Protein AF-A0A3A0ALX7-F1 (afdb_monomer)

Solvent-accessible surface area (backbone atoms only — not comparable to full-atom values): 31008 Å² total; per-residue (Å²): 131,71,76,43,32,61,35,36,50,34,44,26,74,51,35,38,21,67,47,97,82,42,59,40,68,32,38,30,30,41,45,80,59,34,51,38,38,31,30,44,30,72,72,72,77,44,59,34,35,47,31,54,30,40,37,41,85,87,71,51,71,29,68,31,41,68,47,42,54,74,55,29,52,71,30,9,72,41,81,43,26,46,36,38,31,34,36,35,45,36,89,81,23,39,41,38,38,37,39,29,37,6,36,43,52,16,37,32,36,43,38,39,33,40,64,34,38,33,32,43,37,33,47,53,86,74,55,93,54,40,42,37,35,47,77,87,41,79,57,54,80,77,36,67,56,72,80,30,61,47,62,49,46,34,38,42,13,58,72,47,54,72,71,78,43,48,70,65,56,42,48,53,52,49,49,60,46,57,77,39,25,53,42,65,39,75,68,58,58,66,50,51,43,49,28,44,50,24,20,53,28,28,36,55,47,18,54,35,68,56,45,74,58,37,86,39,38,31,36,20,36,23,57,79,61,29,23,38,25,55,68,49,25,49,52,31,29,62,55,37,27,34,34,40,45,68,62,23,48,46,14,52,48,32,53,59,74,46,41,89,47,48,30,49,56,21,31,22,45,75,53,45,67,77,42,89,51,95,62,37,67,49,78,67,30,38,54,50,28,46,67,67,77,28,47,48,99,89,37,51,30,50,54,21,28,63,78,71,73,47,69,71,31,51,62,54,36,77,80,69,80,55,48,76,70,30,59,62,59,30,35,52,46,34,54,44,21,51,52,18,42,49,25,43,50,51,17,51,49,33,62,70,73,48,98,41,71,68,58,20,48,53,22,45,52,47,18,50,52,33,47,52,46,44,64,70,74,25,48,38,81,91,64,37,38,55,43,37,34,24,68,91,77,75,43,68,56,70,79,84,83,62,62,46,85,86,35,53,44,60,80,56,48,48,55,44,38,41,41,41,67,58,48,75,82,77,72,88,49,71,33,47,57,50,50,52,58,65,40,71,32,86,60,43,60,23,32,42,70,41,39,48,41,44,39,49,23,25,49,47,63,68,36,48,70,57,26,13,52,53,35,48,55,49,37,57,52,51,20,49,56,28,46,30,77,66,45,75,42,93,84,74,73,42,67,60,17,40,32,22,26,53,53,54,74,62,89,95,56,87,68,86,66,51,61,35,18,24,54,31,23,42,47,49,55,37,40,39,40,30,29,65,4,53,36,82,49,95,66,28,35,38,43,34,53,35,58,49,80,94,64,50,41,71,85,44,43,38,33,40,31,42,36,40,56,74,86,43,48,23,34,40,35,41,32,28,46,98,65,26,34,37,37,38,40,37,33,78,87,71,54,73,48,76,45,82,33,44,75,81,40,71,48,78,43,75,43,64,85,125

Secondary structure (DSSP, 8-state):
---B-S--EE--TT-EEEETTEEES-EEEE-SSSSEEEEEEETTEEEEEEEEEEE-TTS-EE-SHHHHHHHSEEEEEEESSSEEEEEEEETTEEEEEEEEEEETTEEEEEEEEESSEEEEEEES---TT-EEEETTEE--TT-B---BSSEEEEEEESS-PPP-S-HHHHHHHHHHHHTTS-EEEESS-HHHHHHHHHHHHHHHHTEEPSBTTBSS-EE-SBSSS-EEEHHHHHHHHHHHTTT-HHHHHHHHHHHHHS-SSTT-SEEETTS-EEE-----SHHHHHHHHHHHHSEETTEE--SSHHHHT-TT-TTT-TT---TT--TTT-B-THHHHHHHHHHHHHHHHHHHH-S-HHHHHHHHHHHHHHHHHIIIIIEETTTTEE--B-TTTSSBPPP-S--BTTB-TTT--GGGGGGGGT-TTS---HHHHHHHHHTSSTTTTT-HHHHHHHHHHHHHTT-HHHHHHHHHHHHHHHHHHHT-SS---TTT--PPTTS-BS--PPTTS-----BSBGGGGHHHHHHHHHTS-EEEETTEEEE-----TTT--TT--EEEEEEEETTEEEEEEEEE-SSEEEEEEEETTS-EEEEEEETT--EEEEPPP-

pLDDT: mean 89.29, std 10.99, range [32.19, 98.5]

Structure (mmCIF, N/CA/C/O backbone):
data_AF-A0A3A0ALX7-F1
#
_entry.id   AF-A0A3A0ALX7-F1
#
loop_
_atom_site.group_PDB
_atom_site.id
_atom_site.type_symbol
_atom_site.label_atom_id
_atom_site.label_alt_id
_atom_site.label_comp_id
_atom_site.label_asym_id
_atom_site.label_entity_id
_atom_site.label_seq_id
_atom_site.pdbx_PDB_ins_code
_atom_site.Cartn_x
_atom_site.Cartn_y
_atom_site.Cartn_z
_atom_site.occupancy
_atom_site.B_iso_or_equiv
_atom_site.auth_seq_id
_atom_site.auth_comp_id
_atom_site.auth_asym_id
_atom_site.auth_atom_id
_atom_site.pdbx_PDB_model_num
ATOM 1 N N . MET A 1 1 ? -24.462 -3.610 6.898 1.00 62.00 1 MET A N 1
ATOM 2 C CA . MET A 1 1 ? -23.415 -2.819 7.576 1.00 62.00 1 MET A CA 1
ATOM 3 C C . MET A 1 1 ? -22.129 -3.595 7.408 1.00 62.00 1 MET A C 1
ATOM 5 O O . MET A 1 1 ? -22.128 -4.772 7.745 1.00 62.00 1 MET A O 1
ATOM 9 N N . THR A 1 2 ? -21.114 -3.001 6.785 1.00 85.69 2 THR A N 1
ATOM 10 C CA . THR A 1 2 ? -19.836 -3.680 6.534 1.00 85.69 2 THR A CA 1
ATOM 11 C C . THR A 1 2 ? -19.142 -3.958 7.865 1.00 85.69 2 THR A C 1
ATOM 13 O O . THR A 1 2 ? -19.098 -3.079 8.724 1.00 85.69 2 THR A O 1
ATOM 16 N N . THR A 1 3 ? -18.646 -5.180 8.058 1.00 93.12 3 THR A N 1
ATOM 17 C CA . THR A 1 3 ? -17.918 -5.579 9.270 1.00 93.12 3 THR A CA 1
ATOM 18 C C . THR A 1 3 ? -16.461 -5.840 8.937 1.00 93.12 3 THR A C 1
ATOM 20 O O . THR A 1 3 ? -16.176 -6.738 8.154 1.00 93.12 3 THR A O 1
ATOM 23 N N . TYR A 1 4 ? -15.568 -5.085 9.557 1.00 94.81 4 TYR A N 1
ATOM 24 C CA . TYR A 1 4 ? -14.120 -5.158 9.410 1.00 94.81 4 TYR A CA 1
ATOM 25 C C . TYR A 1 4 ? -13.488 -5.925 10.569 1.00 94.81 4 TYR A C 1
ATOM 27 O O . TYR A 1 4 ? -14.081 -6.075 11.646 1.00 94.81 4 TYR A O 1
ATOM 35 N N . THR A 1 5 ? -12.244 -6.351 10.372 1.00 92.25 5 THR A N 1
ATOM 36 C CA . THR A 1 5 ? -11.388 -6.798 11.469 1.00 92.25 5 THR A CA 1
ATOM 37 C C . THR A 1 5 ? -11.151 -5.662 12.484 1.00 92.25 5 THR A C 1
ATOM 39 O O . THR A 1 5 ? -10.976 -4.511 12.085 1.00 92.25 5 THR A O 1
ATOM 42 N N . PRO A 1 6 ? -11.150 -5.917 13.806 1.00 92.69 6 PRO A N 1
ATOM 43 C CA . PRO A 1 6 ? -10.988 -4.885 14.839 1.00 92.69 6 PRO A CA 1
ATOM 44 C C . PRO A 1 6 ? -9.515 -4.527 15.113 1.00 92.69 6 PRO A C 1
ATOM 46 O O . PRO A 1 6 ? -9.172 -4.121 16.231 1.00 92.69 6 PRO A O 1
ATOM 49 N N . HIS A 1 7 ? -8.641 -4.753 14.131 1.00 92.94 7 HIS A N 1
ATOM 50 C CA . HIS A 1 7 ? -7.198 -4.550 14.214 1.00 92.94 7 HIS A CA 1
ATOM 51 C C . HIS A 1 7 ? -6.751 -3.556 13.151 1.00 92.94 7 HIS A C 1
ATOM 53 O O . HIS A 1 7 ? -7.293 -3.583 12.058 1.00 92.94 7 HIS A O 1
ATOM 59 N N . GLY A 1 8 ? -5.770 -2.705 13.430 1.00 94.25 8 GLY A N 1
ATOM 60 C CA . GLY A 1 8 ? -5.211 -1.795 12.434 1.00 94.25 8 GLY A CA 1
ATOM 61 C C . GLY A 1 8 ? -4.183 -0.821 13.004 1.00 94.25 8 GLY A C 1
ATOM 62 O O . GLY A 1 8 ? -3.938 -0.770 14.216 1.00 94.25 8 GLY A O 1
ATOM 63 N N . LEU A 1 9 ? -3.573 -0.048 12.107 1.00 96.00 9 LEU A N 1
ATOM 64 C CA . LEU A 1 9 ? -2.676 1.054 12.450 1.00 96.00 9 LEU A CA 1
ATOM 65 C C . LEU A 1 9 ? -3.405 2.393 12.343 1.00 96.00 9 LEU A C 1
ATOM 67 O O . LEU A 1 9 ? -4.298 2.568 11.518 1.00 96.00 9 LEU A O 1
ATOM 71 N N . LEU A 1 10 ? -2.980 3.339 13.170 1.00 97.38 10 LEU A N 1
ATOM 72 C CA . LEU A 1 10 ? -3.471 4.709 13.199 1.00 97.38 10 LEU A CA 1
ATOM 73 C C . LEU A 1 10 ? -2.346 5.656 12.795 1.00 97.38 10 LEU A C 1
ATOM 75 O O . LEU A 1 10 ? -1.175 5.451 13.120 1.00 97.38 10 LEU A O 1
ATOM 79 N N . TRP A 1 11 ? -2.714 6.715 12.091 1.00 96.69 11 TRP A N 1
ATOM 80 C CA . TRP A 1 11 ? -1.802 7.758 11.665 1.00 96.69 11 TRP A CA 1
ATOM 81 C C . TRP A 1 11 ? -1.299 8.559 12.856 1.00 96.69 11 TRP A C 1
ATOM 83 O O . TRP A 1 11 ? -2.073 9.154 13.595 1.00 96.69 11 TRP A O 1
ATOM 93 N N . THR A 1 12 ? 0.018 8.581 13.025 1.00 95.75 12 THR A N 1
ATOM 94 C CA . THR A 1 12 ? 0.693 9.264 14.131 1.00 95.75 12 THR A CA 1
ATOM 95 C C . THR A 1 12 ? 1.833 10.109 13.568 1.00 95.75 12 THR A C 1
ATOM 97 O O . THR A 1 12 ? 2.975 9.654 13.543 1.00 95.75 12 THR A O 1
ATOM 100 N N . PRO A 1 13 ? 1.561 11.327 13.071 1.00 94.06 13 PRO A N 1
ATOM 101 C CA . PRO A 1 13 ? 2.528 12.091 12.272 1.00 94.06 13 PRO A CA 1
ATOM 102 C C . PRO A 1 13 ? 3.728 12.652 13.055 1.00 94.06 13 PRO A C 1
ATOM 104 O O . PRO A 1 13 ? 4.684 13.186 12.482 1.00 94.06 13 PRO A O 1
ATOM 107 N N . GLY A 1 14 ? 3.691 12.565 14.384 1.00 93.75 14 GLY A N 1
ATOM 108 C CA . GLY A 1 14 ? 4.851 12.824 15.234 1.00 93.75 14 GLY A CA 1
ATOM 109 C C . GLY A 1 14 ? 5.850 11.664 15.251 1.00 93.75 14 GLY A C 1
ATOM 110 O O . GLY A 1 14 ? 6.999 11.874 15.636 1.00 93.75 14 GLY A O 1
ATOM 111 N N . HIS A 1 15 ? 5.453 10.476 14.782 1.00 94.88 15 HIS A N 1
ATOM 112 C CA . HIS A 1 15 ? 6.334 9.321 14.671 1.00 94.88 15 HIS A CA 1
ATOM 113 C C . HIS A 1 15 ? 7.280 9.524 13.495 1.00 94.88 15 HIS A C 1
ATOM 115 O O . HIS A 1 15 ? 6.850 9.786 12.373 1.00 94.88 15 HIS A O 1
ATOM 121 N N . HIS A 1 16 ? 8.578 9.438 13.744 1.00 92.62 16 HIS A N 1
ATOM 122 C CA . HIS A 1 16 ? 9.592 9.556 12.702 1.00 92.62 16 HIS A CA 1
ATOM 123 C C . HIS A 1 16 ? 10.848 8.786 13.095 1.00 92.62 16 HIS A C 1
ATOM 125 O O . HIS A 1 16 ? 11.011 8.377 14.239 1.00 92.62 16 HIS A O 1
ATOM 131 N N . ALA A 1 17 ? 11.753 8.593 12.144 1.00 90.31 17 ALA A N 1
ATOM 132 C CA . ALA A 1 17 ? 13.061 8.014 12.404 1.00 90.31 17 ALA A CA 1
ATOM 133 C C . ALA A 1 17 ? 14.157 8.929 11.856 1.00 90.31 17 ALA A C 1
ATOM 135 O O . ALA A 1 17 ? 13.947 9.610 10.850 1.00 90.31 17 ALA A O 1
ATOM 136 N N . ARG A 1 18 ? 15.311 8.937 12.528 1.00 86.44 18 ARG A N 1
ATOM 137 C CA . ARG A 1 18 ? 16.560 9.538 12.020 1.00 86.44 18 ARG A CA 1
ATOM 138 C C . ARG A 1 18 ? 17.514 8.476 11.483 1.00 86.44 18 ARG A C 1
ATOM 140 O O . ARG A 1 18 ? 18.259 8.710 10.544 1.00 86.44 18 ARG A O 1
ATOM 147 N N . SER A 1 19 ? 17.448 7.280 12.063 1.00 84.38 19 SER A N 1
ATOM 148 C CA . SER A 1 19 ? 18.169 6.091 11.621 1.00 84.38 19 SER A CA 1
ATOM 149 C C . SER A 1 19 ? 17.391 4.830 12.007 1.00 84.38 19 SER A C 1
ATOM 151 O O . SER A 1 19 ? 16.356 4.891 12.677 1.00 84.38 19 SER A O 1
ATOM 153 N N . TRP A 1 20 ? 17.913 3.659 11.642 1.00 83.12 20 TRP A N 1
ATOM 154 C CA . TRP A 1 20 ? 17.368 2.374 12.088 1.00 83.12 20 TRP A CA 1
ATOM 155 C C . TRP A 1 20 ? 17.350 2.204 13.612 1.00 83.12 20 TRP A C 1
ATOM 157 O O . TRP A 1 20 ? 16.476 1.522 14.138 1.00 83.12 20 TRP A O 1
ATOM 167 N N . ASN A 1 21 ? 18.261 2.869 14.324 1.00 86.38 21 ASN A N 1
ATOM 168 C CA . ASN A 1 21 ? 18.397 2.751 15.776 1.00 86.38 21 ASN A CA 1
ATOM 169 C C . ASN A 1 21 ? 17.823 3.953 16.540 1.00 86.38 21 ASN A C 1
ATOM 171 O O . ASN A 1 21 ? 17.786 3.927 17.767 1.00 86.38 21 ASN A O 1
ATOM 175 N N . GLU A 1 22 ? 17.358 4.986 15.831 1.00 87.94 22 GLU A N 1
ATOM 176 C CA . GLU A 1 22 ? 16.861 6.235 16.418 1.00 87.94 22 GLU A CA 1
ATOM 177 C C . GLU A 1 22 ? 15.439 6.579 15.932 1.00 87.94 22 GLU A C 1
ATOM 179 O O . GLU A 1 22 ? 15.237 7.580 15.231 1.00 87.94 22 GLU A O 1
ATOM 184 N N . PRO A 1 23 ? 14.430 5.750 16.261 1.00 91.19 23 PRO A N 1
ATOM 185 C CA . PRO A 1 23 ? 13.033 6.136 16.131 1.00 91.19 23 PRO A CA 1
ATOM 186 C C . PRO A 1 23 ? 12.654 7.147 17.226 1.00 91.19 23 PRO A C 1
ATOM 188 O O . PRO A 1 23 ? 13.132 7.075 18.358 1.00 91.19 23 PRO A O 1
ATOM 191 N N . VAL A 1 24 ? 11.754 8.068 16.897 1.00 91.56 24 VAL A N 1
ATOM 192 C CA . VAL A 1 24 ? 11.196 9.074 17.803 1.00 91.56 24 VAL A CA 1
ATOM 193 C C . VAL A 1 24 ? 9.677 8.952 17.784 1.00 91.56 24 VAL A C 1
ATOM 195 O O . VAL A 1 24 ? 9.061 9.020 16.721 1.00 91.56 24 VAL A O 1
ATOM 198 N N . GLY A 1 25 ? 9.086 8.805 18.970 1.00 93.50 25 GLY A N 1
ATOM 199 C CA . GLY A 1 25 ? 7.660 8.530 19.135 1.00 93.50 25 GLY A CA 1
ATOM 200 C C . GLY A 1 25 ? 7.321 7.043 18.999 1.00 93.50 25 GLY A C 1
ATOM 201 O O . GLY A 1 25 ? 8.162 6.166 19.221 1.00 93.50 25 GLY A O 1
ATOM 202 N N . GLY A 1 26 ? 6.067 6.760 18.662 1.00 94.19 26 GLY A N 1
ATOM 203 C CA . GLY A 1 26 ? 5.596 5.426 18.323 1.00 94.19 26 GLY A CA 1
ATOM 204 C C . GLY A 1 26 ? 4.483 5.437 17.283 1.00 94.19 26 GLY A C 1
ATOM 205 O O . GLY A 1 26 ? 3.814 6.450 17.064 1.00 94.19 26 GLY A O 1
ATOM 206 N N . VAL A 1 27 ? 4.274 4.272 16.671 1.00 94.94 27 VAL A N 1
ATOM 207 C CA . VAL A 1 27 ? 3.190 4.041 15.708 1.00 94.94 27 VAL A CA 1
ATOM 208 C C . VAL A 1 27 ? 1.911 3.699 16.452 1.00 94.94 27 VAL A C 1
ATOM 210 O O . VAL A 1 27 ? 1.897 2.747 17.239 1.00 94.94 27 VAL A O 1
ATOM 213 N N . GLY A 1 28 ? 0.840 4.439 16.177 1.00 96.56 28 GLY A N 1
ATOM 214 C CA . GLY A 1 28 ? -0.490 4.141 16.699 1.00 96.56 28 GLY A CA 1
ATOM 215 C C . GLY A 1 28 ? -0.989 2.793 16.180 1.00 96.56 28 GLY A C 1
ATOM 216 O O . GLY A 1 28 ? -0.964 2.540 14.978 1.00 96.56 28 GLY A O 1
ATOM 217 N N . ALA A 1 29 ? -1.431 1.908 17.068 1.00 95.69 29 ALA A N 1
ATOM 218 C CA . ALA A 1 29 ? -1.940 0.595 16.692 1.00 95.69 29 ALA A CA 1
ATOM 219 C C . ALA A 1 29 ? -2.959 0.072 17.702 1.00 95.69 29 ALA A C 1
ATOM 221 O O . ALA A 1 29 ? -2.840 0.308 18.907 1.00 95.69 29 ALA A O 1
ATOM 222 N N . THR A 1 30 ? -3.915 -0.716 17.223 1.00 95.00 30 THR A N 1
ATOM 223 C CA . THR A 1 30 ? -4.719 -1.585 18.088 1.00 95.00 30 THR A CA 1
ATOM 224 C C . THR A 1 30 ? -3.869 -2.720 18.650 1.00 95.00 30 THR A C 1
ATOM 226 O O . THR A 1 30 ? -2.947 -3.213 17.987 1.00 95.00 30 THR A O 1
ATOM 229 N N . ASP A 1 31 ? -4.227 -3.208 19.831 1.00 91.44 31 ASP A N 1
ATOM 230 C CA . ASP A 1 31 ? -3.580 -4.382 20.405 1.00 91.44 31 ASP A CA 1
ATOM 231 C C . ASP A 1 31 ? -4.203 -5.688 19.873 1.00 91.44 31 ASP A C 1
ATOM 233 O O . ASP A 1 31 ? -5.433 -5.824 19.854 1.00 91.44 31 ASP A O 1
ATOM 237 N N . PRO A 1 32 ? -3.390 -6.677 19.458 1.00 86.81 32 PRO A N 1
ATOM 238 C CA . PRO A 1 32 ? -3.905 -7.946 18.952 1.00 86.81 32 PRO A CA 1
ATOM 239 C C . PRO A 1 32 ? -4.346 -8.918 20.056 1.00 86.81 32 PRO A C 1
ATOM 241 O O . PRO A 1 32 ? -4.995 -9.917 19.763 1.00 86.81 32 PRO A O 1
ATOM 244 N N . ARG A 1 33 ? -3.994 -8.659 21.320 1.00 89.00 33 ARG A N 1
ATOM 245 C CA . ARG A 1 33 ? -4.312 -9.499 22.483 1.00 89.00 33 ARG A CA 1
ATOM 246 C C . ARG A 1 33 ? -5.445 -8.919 23.321 1.00 89.00 33 ARG A C 1
ATOM 248 O O . ARG A 1 33 ? -6.135 -9.684 23.981 1.00 89.00 33 ARG A O 1
ATOM 255 N N . ARG A 1 34 ? -5.667 -7.604 23.311 1.00 92.56 34 ARG A N 1
ATOM 256 C CA . ARG A 1 34 ? -6.661 -6.918 24.158 1.00 92.56 34 ARG A CA 1
ATOM 257 C C . ARG A 1 34 ? -7.498 -5.906 23.381 1.00 92.56 34 ARG A C 1
ATOM 259 O O . ARG A 1 34 ? -7.095 -5.447 22.318 1.00 92.56 34 ARG A O 1
ATOM 266 N N . ILE A 1 35 ? -8.669 -5.557 23.916 1.00 94.75 35 ILE A N 1
ATOM 267 C CA . ILE A 1 35 ? -9.510 -4.486 23.366 1.00 94.75 35 ILE A CA 1
ATOM 268 C C . ILE A 1 35 ? -8.922 -3.149 23.812 1.00 94.75 35 ILE A C 1
ATOM 270 O O . ILE A 1 35 ? -8.987 -2.783 24.983 1.00 94.75 35 ILE A O 1
ATOM 274 N N . GLY A 1 36 ? -8.279 -2.452 22.883 1.00 95.31 36 GLY A N 1
ATOM 275 C CA . GLY A 1 36 ? -7.577 -1.211 23.170 1.00 95.31 36 GLY A CA 1
ATOM 276 C C . GLY A 1 36 ? -6.596 -0.834 22.073 1.00 95.31 36 GLY A C 1
ATOM 277 O O . GLY A 1 36 ? -6.431 -1.547 21.076 1.00 95.31 36 GLY A O 1
ATOM 278 N N . ALA A 1 37 ? -5.934 0.295 22.282 1.00 96.94 37 ALA A N 1
ATOM 279 C CA . ALA A 1 37 ? -4.940 0.821 21.366 1.00 96.94 37 ALA A CA 1
ATOM 280 C C . ALA A 1 37 ? -3.888 1.646 22.105 1.00 96.94 37 ALA A C 1
ATOM 282 O O . ALA A 1 37 ? -4.069 2.080 23.244 1.00 96.94 37 ALA A O 1
ATOM 283 N N . GLY A 1 38 ? -2.768 1.857 21.433 1.00 96.31 38 GLY A N 1
ATOM 284 C CA . GLY A 1 38 ? -1.665 2.642 21.949 1.00 96.31 38 GLY A CA 1
ATOM 285 C C . GLY A 1 38 ? -0.553 2.745 20.931 1.00 96.31 38 GLY A C 1
ATOM 286 O O . GLY A 1 38 ? -0.804 2.732 19.728 1.00 96.31 38 GLY A O 1
ATOM 287 N N . PHE A 1 39 ? 0.678 2.823 21.416 1.00 96.19 39 PHE A N 1
ATOM 288 C CA . PHE A 1 39 ? 1.838 3.081 20.584 1.00 96.19 39 PHE A CA 1
ATOM 289 C C . PHE A 1 39 ? 2.834 1.930 20.621 1.00 96.19 39 PHE A C 1
ATOM 291 O O . PHE A 1 39 ? 3.247 1.456 21.686 1.00 96.19 39 PHE A O 1
ATOM 298 N N . ARG A 1 40 ? 3.266 1.517 19.428 1.00 93.38 40 ARG A N 1
ATOM 299 C CA . ARG A 1 40 ? 4.419 0.639 19.221 1.00 93.38 40 ARG A CA 1
ATOM 300 C C . ARG A 1 40 ? 5.684 1.488 19.229 1.00 93.38 40 ARG A C 1
ATOM 302 O O . ARG A 1 40 ? 5.950 2.221 18.280 1.00 93.38 40 ARG A O 1
ATOM 309 N N . LEU A 1 41 ? 6.451 1.377 20.307 1.00 91.44 41 LEU A N 1
ATOM 310 C CA . LEU A 1 41 ? 7.791 1.942 20.427 1.00 91.44 41 LEU A CA 1
ATOM 311 C C . LEU A 1 41 ? 8.786 0.959 19.823 1.00 91.44 41 LEU A C 1
ATOM 313 O O . LEU A 1 41 ? 8.666 -0.249 20.028 1.00 91.44 41 LEU A O 1
ATOM 317 N N . LEU A 1 42 ? 9.767 1.464 19.085 1.00 86.81 42 LEU A N 1
ATOM 318 C CA . LEU A 1 42 ? 10.611 0.626 18.232 1.00 86.81 42 LEU A CA 1
ATOM 319 C C . LEU A 1 42 ? 12.031 0.427 18.766 1.00 86.81 42 LEU A C 1
ATOM 321 O O . LEU A 1 42 ? 12.646 -0.600 18.477 1.00 86.81 42 LEU A O 1
ATOM 325 N N . ALA A 1 43 ? 12.514 1.342 19.609 1.00 83.31 43 ALA A N 1
ATOM 326 C CA . ALA A 1 43 ? 13.810 1.243 20.267 1.00 83.31 43 ALA A CA 1
ATOM 327 C C . ALA A 1 43 ? 13.720 1.723 21.732 1.00 83.31 43 ALA A C 1
ATOM 329 O O . ALA A 1 43 ? 13.668 2.927 21.975 1.00 83.31 43 ALA A O 1
ATOM 330 N N . PRO A 1 44 ? 13.710 0.809 22.724 1.00 82.19 44 PRO A N 1
ATOM 331 C CA . PRO A 1 44 ? 13.519 -0.641 22.597 1.00 82.19 44 PRO A CA 1
ATOM 332 C C . PRO A 1 44 ? 12.078 -1.010 22.198 1.00 82.19 44 PRO A C 1
ATOM 334 O O . PRO A 1 44 ? 11.132 -0.300 22.540 1.00 82.19 44 PRO A O 1
ATOM 337 N N . ARG A 1 45 ? 11.906 -2.158 21.522 1.00 83.50 45 ARG A N 1
ATOM 338 C CA . ARG A 1 45 ? 10.591 -2.647 21.068 1.00 83.50 45 ARG A CA 1
ATOM 339 C C . ARG A 1 45 ? 9.636 -2.889 22.235 1.00 83.50 45 ARG A C 1
ATOM 341 O O . ARG A 1 45 ? 9.829 -3.828 23.008 1.00 83.50 45 ARG A O 1
ATOM 348 N N . ARG A 1 46 ? 8.612 -2.047 22.361 1.00 88.88 46 ARG A N 1
ATOM 349 C CA . ARG A 1 46 ? 7.625 -2.052 23.453 1.00 88.88 46 ARG A CA 1
ATOM 350 C C . ARG A 1 46 ? 6.261 -1.625 22.922 1.00 88.88 46 ARG A C 1
ATOM 352 O O . ARG A 1 46 ? 6.167 -0.954 21.900 1.00 88.88 46 ARG A O 1
ATOM 359 N N . PHE A 1 47 ? 5.209 -1.990 23.642 1.00 91.00 47 PHE A N 1
ATOM 360 C CA . PHE A 1 47 ? 3.863 -1.498 23.380 1.00 91.00 47 PHE A CA 1
ATOM 361 C C . PHE A 1 47 ? 3.308 -0.889 24.663 1.00 91.00 47 PHE A C 1
ATOM 363 O O . PHE A 1 47 ? 3.365 -1.528 25.716 1.00 91.00 47 PHE A O 1
ATOM 370 N N . VAL A 1 48 ? 2.839 0.352 24.575 1.00 90.62 48 VAL A N 1
ATOM 371 C CA . VAL A 1 48 ? 2.222 1.085 25.686 1.00 90.62 48 VAL A CA 1
ATOM 372 C C . VAL A 1 48 ? 0.845 1.509 25.230 1.00 90.62 48 VAL A C 1
ATOM 374 O O . VAL A 1 48 ? 0.727 2.079 24.147 1.00 90.62 48 VAL A O 1
ATOM 377 N N . ALA A 1 49 ? -0.188 1.188 25.998 1.00 93.44 49 ALA A N 1
ATOM 378 C CA . ALA A 1 49 ? -1.550 1.286 25.501 1.00 93.44 49 ALA A CA 1
ATOM 379 C C . ALA A 1 49 ? -2.597 1.378 26.603 1.00 93.44 49 ALA A C 1
ATOM 381 O O . ALA A 1 49 ? -2.384 0.946 27.739 1.00 93.44 49 ALA A O 1
ATOM 382 N N . LEU A 1 50 ? -3.743 1.920 26.201 1.00 93.88 50 LEU A N 1
ATOM 383 C CA . LEU A 1 50 ? -4.949 2.025 26.998 1.00 93.88 50 LEU A CA 1
ATOM 384 C C . LEU A 1 50 ? -5.938 0.937 26.555 1.00 93.88 50 LEU A C 1
ATOM 386 O O . LEU A 1 50 ? -6.219 0.777 25.363 1.00 93.88 50 LEU A O 1
ATOM 390 N N . PHE A 1 51 ? -6.450 0.181 27.521 1.00 95.12 51 PHE A N 1
ATOM 391 C CA . PHE A 1 51 ? -7.296 -0.992 27.314 1.00 95.12 51 PHE A CA 1
ATOM 392 C C . PHE A 1 51 ? -8.632 -0.849 28.027 1.00 95.12 51 PHE A C 1
ATOM 394 O O . PHE A 1 51 ? -8.685 -0.289 29.121 1.00 95.12 51 PHE A O 1
ATOM 401 N N . ALA A 1 52 ? -9.678 -1.420 27.435 1.00 94.69 52 ALA A N 1
ATOM 402 C CA . ALA A 1 52 ? -10.973 -1.597 28.072 1.00 94.69 52 ALA A CA 1
ATOM 403 C C . ALA A 1 52 ? -11.132 -3.056 28.531 1.00 94.69 52 ALA A C 1
ATOM 405 O O . ALA A 1 52 ? -11.064 -3.985 27.725 1.00 94.69 52 ALA A O 1
ATOM 406 N N . GLU A 1 53 ? -11.368 -3.251 29.826 1.00 95.62 53 GLU A N 1
ATOM 407 C CA . GLU A 1 53 ? -11.800 -4.526 30.406 1.00 95.62 53 GLU A CA 1
ATOM 408 C C . GLU A 1 53 ? -13.309 -4.462 30.668 1.00 95.62 53 GLU A C 1
ATOM 410 O O . GLU A 1 53 ? -13.811 -3.421 31.098 1.00 95.62 53 GLU A O 1
ATOM 415 N N . LEU A 1 54 ? -14.039 -5.557 30.435 1.00 96.50 54 LEU A N 1
ATOM 416 C CA . LEU A 1 54 ? -15.496 -5.598 30.606 1.00 96.50 54 LEU A CA 1
ATOM 417 C C . LEU A 1 54 ? -15.903 -6.601 31.690 1.00 96.50 54 LEU A C 1
ATOM 419 O O . LEU A 1 54 ? -15.602 -7.784 31.586 1.00 96.50 54 LEU A O 1
ATOM 423 N N . ALA A 1 55 ? -16.623 -6.145 32.711 1.00 96.25 55 ALA A N 1
ATOM 424 C CA . ALA A 1 55 ? -17.251 -6.973 33.733 1.00 96.25 55 ALA A CA 1
ATOM 425 C C . ALA A 1 55 ? -18.737 -7.183 33.403 1.00 96.25 55 ALA A C 1
ATOM 427 O O . ALA A 1 55 ? -19.523 -6.233 33.356 1.00 96.25 55 ALA A O 1
ATOM 428 N N . LEU A 1 56 ? -19.116 -8.438 33.172 1.00 95.81 56 LEU A N 1
ATOM 429 C CA . LEU A 1 56 ? -20.470 -8.845 32.807 1.00 95.81 56 LEU A CA 1
ATOM 430 C C . LEU A 1 56 ? -21.372 -9.023 34.047 1.00 95.81 56 LEU A C 1
ATOM 432 O O . LEU A 1 56 ? -20.866 -9.286 35.142 1.00 95.81 56 LEU A O 1
ATOM 436 N N . PRO A 1 57 ? -22.714 -8.975 33.899 1.00 91.94 57 PRO A N 1
ATOM 437 C CA . PRO A 1 57 ? -23.654 -9.154 35.015 1.00 91.94 57 PRO A CA 1
ATOM 438 C C . PRO A 1 57 ? -23.531 -10.493 35.753 1.00 91.94 57 PRO A C 1
ATOM 440 O O . PRO A 1 57 ? -23.905 -10.600 36.916 1.00 91.94 57 PRO A O 1
ATOM 443 N N . ASN A 1 58 ? -23.003 -11.521 35.084 1.00 92.94 58 ASN A N 1
ATOM 444 C CA . ASN A 1 58 ? -22.754 -12.842 35.664 1.00 92.94 58 ASN A CA 1
ATOM 445 C C . ASN A 1 58 ? -21.434 -12.927 36.462 1.00 92.94 58 ASN A C 1
ATOM 447 O O . ASN A 1 58 ? -21.075 -14.009 36.919 1.00 92.94 58 ASN A O 1
ATOM 451 N N . GLY A 1 59 ? -20.702 -11.817 36.602 1.00 93.94 59 GLY A N 1
ATOM 452 C CA . GLY A 1 59 ? -19.426 -11.736 37.314 1.00 93.94 59 GLY A CA 1
ATOM 453 C C . GLY A 1 59 ? -18.189 -12.083 36.479 1.00 93.94 59 GLY A C 1
ATOM 454 O O . GLY A 1 59 ? -17.076 -11.944 36.984 1.00 93.94 59 GLY A O 1
ATOM 455 N N . ALA A 1 60 ? -18.341 -12.508 35.219 1.00 95.56 60 ALA A N 1
ATOM 456 C CA . ALA A 1 60 ? -17.203 -12.760 34.337 1.00 95.56 60 ALA A CA 1
ATOM 457 C C . ALA A 1 60 ? -16.501 -11.450 33.943 1.00 95.56 60 ALA A C 1
ATOM 459 O O . ALA A 1 60 ? -17.156 -10.437 33.699 1.00 95.56 60 ALA A O 1
ATOM 460 N N . VAL A 1 61 ? -15.170 -11.486 33.842 1.00 95.50 61 VAL A N 1
ATOM 461 C CA . VAL A 1 61 ? -14.349 -10.353 33.391 1.00 95.50 61 VAL A CA 1
ATOM 462 C C . VAL A 1 61 ? -13.663 -10.717 32.080 1.00 95.50 61 VAL A C 1
ATOM 464 O O . VAL A 1 61 ? -12.922 -11.695 32.007 1.00 95.50 61 VAL A O 1
ATOM 467 N N . LEU A 1 62 ? -13.906 -9.915 31.049 1.00 96.50 62 LEU A N 1
ATOM 468 C CA . LEU A 1 62 ? -13.281 -10.019 29.739 1.00 96.50 62 LEU A CA 1
ATOM 469 C C . LEU A 1 62 ? -12.092 -9.052 29.705 1.00 96.50 62 LEU A C 1
ATOM 471 O O . LEU A 1 62 ? -12.272 -7.842 29.568 1.00 96.50 62 LEU A O 1
ATOM 475 N N . ALA A 1 63 ? -10.882 -9.582 29.892 1.00 93.12 63 ALA A N 1
ATOM 476 C CA . ALA A 1 63 ? -9.648 -8.786 29.952 1.00 93.12 63 ALA A CA 1
ATOM 477 C C . ALA A 1 63 ? -8.798 -8.867 28.671 1.00 93.12 63 ALA A C 1
ATOM 479 O O . ALA A 1 63 ? -7.927 -8.029 28.436 1.00 93.12 63 ALA A O 1
ATOM 480 N N . ASP A 1 64 ? -9.043 -9.873 27.832 1.00 92.69 64 ASP A N 1
ATOM 481 C CA . ASP A 1 64 ? -8.320 -10.108 26.587 1.00 92.69 64 ASP A CA 1
ATOM 482 C C . ASP A 1 64 ? -9.268 -10.550 25.467 1.00 92.69 64 ASP A C 1
ATOM 484 O O . ASP A 1 64 ? -10.404 -10.968 25.702 1.00 92.69 64 ASP A O 1
ATOM 488 N N . ARG A 1 65 ? -8.810 -10.437 24.218 1.00 91.19 65 ARG A N 1
ATOM 489 C CA . ARG A 1 65 ? -9.615 -10.742 23.030 1.00 91.19 65 ARG A CA 1
ATOM 490 C C . ARG A 1 65 ? -10.070 -12.194 22.983 1.00 91.19 65 ARG A C 1
ATOM 492 O O . ARG A 1 65 ? -11.147 -12.450 22.460 1.00 91.19 65 ARG A O 1
ATOM 499 N N . ARG A 1 66 ? -9.309 -13.133 23.558 1.00 90.88 66 ARG A N 1
ATOM 500 C CA . ARG A 1 66 ? -9.732 -14.535 23.653 1.00 90.88 66 ARG A CA 1
ATOM 501 C C . ARG A 1 66 ? -10.973 -14.650 24.538 1.00 90.88 66 ARG A C 1
ATOM 503 O O . ARG A 1 66 ? -11.913 -15.338 24.155 1.00 90.88 66 ARG A O 1
ATOM 510 N N . ALA A 1 67 ? -11.007 -13.948 25.669 1.00 93.88 67 ALA A N 1
ATOM 511 C CA . ALA A 1 67 ? -12.180 -13.875 26.532 1.00 93.88 67 ALA A CA 1
ATOM 512 C C . ALA A 1 67 ? -13.359 -13.177 25.834 1.00 93.88 67 ALA A C 1
ATOM 514 O O . ALA A 1 67 ? -14.467 -13.710 25.854 1.00 93.88 67 ALA A O 1
ATOM 515 N N . PHE A 1 68 ? -13.131 -12.041 25.160 1.00 94.56 68 PHE A N 1
ATOM 516 C CA . PHE A 1 68 ? -14.177 -11.357 24.384 1.00 94.56 68 PHE A CA 1
ATOM 517 C C . PHE A 1 68 ? -14.772 -12.256 23.289 1.00 94.56 68 PHE A C 1
ATOM 519 O O . PHE A 1 68 ? -15.993 -12.368 23.201 1.00 94.56 68 PHE A O 1
ATOM 526 N N . ASN A 1 69 ? -13.936 -12.943 22.508 1.00 91.88 69 ASN A N 1
ATOM 527 C CA . ASN A 1 69 ? -14.373 -13.823 21.420 1.00 91.88 69 ASN A CA 1
ATOM 528 C C . ASN A 1 69 ? -15.031 -15.119 21.928 1.00 91.88 69 ASN A C 1
ATOM 530 O O . ASN A 1 69 ? -15.896 -15.674 21.259 1.00 91.88 69 ASN A O 1
ATOM 534 N N . ALA A 1 70 ? -14.654 -15.610 23.114 1.00 93.50 70 ALA A N 1
ATOM 535 C CA . ALA A 1 70 ? -15.332 -16.746 23.743 1.00 93.50 70 ALA A CA 1
ATOM 536 C C . ALA A 1 70 ? -16.721 -16.371 24.292 1.00 93.50 70 ALA A C 1
ATOM 538 O O . ALA A 1 70 ? -17.614 -17.215 24.342 1.00 93.50 70 ALA A O 1
ATOM 539 N N . ALA A 1 71 ? -16.893 -15.116 24.714 1.00 95.38 71 ALA A N 1
ATOM 540 C CA . ALA A 1 71 ? -18.106 -14.599 25.345 1.00 95.38 71 ALA A CA 1
ATOM 541 C C . ALA A 1 71 ? -19.069 -13.898 24.362 1.00 95.38 71 ALA A C 1
ATOM 543 O O . ALA A 1 71 ? -20.204 -13.577 24.719 1.00 95.38 71 ALA A O 1
ATOM 544 N N . GLY A 1 72 ? -18.631 -13.614 23.137 1.00 95.31 72 GLY A N 1
ATOM 545 C CA . GLY A 1 72 ? -19.395 -12.836 22.169 1.00 95.31 72 GLY A CA 1
ATOM 546 C C . GLY A 1 72 ? -18.654 -12.636 20.853 1.00 95.31 72 GLY A C 1
ATOM 547 O O . GLY A 1 72 ? -17.663 -13.302 20.566 1.00 95.31 72 GLY A O 1
ATOM 548 N N . ARG A 1 73 ? -19.144 -11.704 20.037 1.00 94.88 73 ARG A N 1
ATOM 549 C CA . ARG A 1 73 ? -18.543 -11.363 18.742 1.00 94.88 73 ARG A CA 1
ATOM 550 C C . ARG A 1 73 ? -17.844 -10.014 18.837 1.00 94.88 73 ARG A C 1
ATOM 552 O O . ARG A 1 73 ? -18.456 -9.065 19.307 1.00 94.88 73 ARG A O 1
ATOM 559 N N . THR A 1 74 ? -16.617 -9.924 18.327 1.00 94.75 74 THR A N 1
ATOM 560 C CA . THR A 1 74 ? -15.878 -8.661 18.157 1.00 94.75 74 THR A CA 1
ATOM 561 C C . THR A 1 74 ? -15.780 -8.315 16.670 1.00 94.75 74 THR A C 1
ATOM 563 O O . THR A 1 74 ? -15.501 -9.196 15.858 1.00 94.75 74 THR A O 1
ATOM 566 N N . TRP A 1 75 ? -15.991 -7.056 16.296 1.00 95.62 75 TRP A N 1
ATOM 567 C CA . TRP A 1 75 ? -15.811 -6.563 14.924 1.00 95.62 75 TRP A CA 1
ATOM 568 C C . TRP A 1 75 ? -15.462 -5.071 14.930 1.00 95.62 75 TRP A C 1
ATOM 570 O O . TRP A 1 75 ? -15.384 -4.457 15.992 1.00 95.62 75 TRP A O 1
ATOM 580 N N . ALA A 1 76 ? -15.248 -4.480 13.757 1.00 96.75 76 ALA A N 1
ATOM 581 C CA . ALA A 1 76 ? -15.253 -3.033 13.590 1.00 96.75 76 ALA A CA 1
ATOM 582 C C . ALA A 1 76 ? -16.234 -2.606 12.499 1.00 96.75 76 ALA A C 1
ATOM 584 O O . ALA A 1 76 ? -16.402 -3.312 11.508 1.00 96.75 76 ALA A O 1
ATOM 585 N N . SER A 1 77 ? -16.897 -1.466 12.666 1.00 96.44 77 SER A N 1
ATOM 586 C CA . SER A 1 77 ? -17.775 -0.886 11.632 1.00 96.44 77 SER A CA 1
ATOM 587 C C . SER A 1 77 ? -17.204 0.358 10.964 1.00 96.44 77 SER A C 1
ATOM 589 O O . SER A 1 77 ? -17.663 0.756 9.896 1.00 96.44 77 SER A O 1
ATOM 591 N N . VAL A 1 78 ? -16.173 0.941 11.575 1.00 96.44 78 VAL A N 1
ATOM 592 C CA . VAL A 1 78 ? -15.314 1.965 10.984 1.00 96.44 78 VAL A CA 1
ATOM 593 C C . VAL A 1 78 ? -13.889 1.454 11.074 1.00 96.44 78 VAL A C 1
ATOM 595 O O . VAL A 1 78 ? -13.430 1.108 12.164 1.00 96.44 78 VAL A O 1
ATOM 598 N N . HIS A 1 79 ? -13.201 1.410 9.939 1.00 96.94 79 HIS A N 1
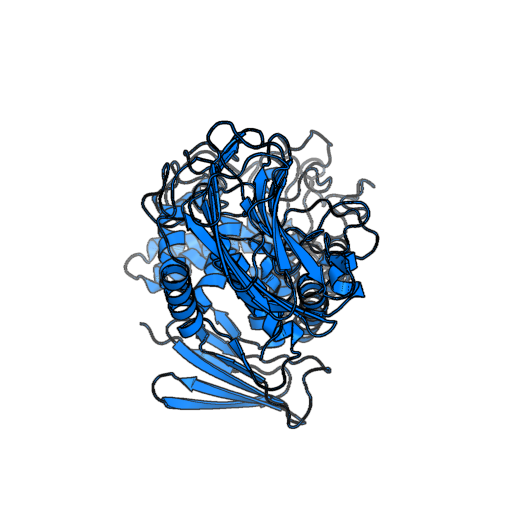ATOM 599 C CA . HIS A 1 79 ? -11.805 1.015 9.859 1.00 96.94 79 HIS A CA 1
ATOM 600 C C . HIS A 1 79 ? -11.089 1.888 8.834 1.00 96.94 79 HIS A C 1
ATOM 602 O O . HIS A 1 79 ? -11.321 1.780 7.634 1.00 96.94 79 HIS A O 1
ATOM 608 N N . THR A 1 80 ? -10.276 2.813 9.331 1.00 97.75 80 THR A N 1
ATOM 609 C CA . THR A 1 80 ? -9.454 3.716 8.526 1.00 97.75 80 THR A CA 1
ATOM 610 C C . THR A 1 80 ? -8.115 3.929 9.223 1.00 97.75 80 THR A C 1
ATOM 612 O O . THR A 1 80 ? -7.968 3.672 10.420 1.00 97.75 80 THR A O 1
ATOM 615 N N . SER A 1 81 ? -7.155 4.512 8.510 1.00 96.00 81 SER A N 1
ATOM 616 C CA . SER A 1 81 ? -5.900 4.991 9.096 1.00 96.00 81 SER A CA 1
ATOM 617 C C . SER A 1 81 ? -6.094 6.135 10.104 1.00 96.00 81 SER A C 1
ATOM 619 O O . SER A 1 81 ? -5.146 6.510 10.793 1.00 96.00 81 SER A O 1
ATOM 621 N N . ARG A 1 82 ? -7.293 6.725 10.212 1.00 97.44 82 ARG A N 1
ATOM 622 C CA . ARG A 1 82 ? -7.599 7.818 11.150 1.00 97.44 82 ARG A CA 1
ATOM 623 C C . ARG A 1 82 ? -8.379 7.365 12.369 1.00 97.44 82 ARG A C 1
ATOM 625 O O . ARG A 1 82 ? -8.192 7.934 13.447 1.00 97.44 82 ARG A O 1
ATOM 632 N N . ARG A 1 83 ? -9.266 6.386 12.192 1.00 97.94 83 ARG A N 1
ATOM 633 C CA . ARG A 1 83 ? -10.231 5.936 13.194 1.00 97.94 83 ARG A CA 1
ATOM 634 C C . ARG A 1 83 ? -10.552 4.459 13.051 1.00 97.94 83 ARG A C 1
ATOM 636 O O . ARG A 1 83 ? -10.772 3.972 11.942 1.00 97.94 83 ARG A O 1
ATOM 643 N N . ILE A 1 84 ? -10.688 3.787 14.186 1.00 98.25 84 ILE A N 1
ATOM 644 C CA . ILE A 1 84 ? -11.162 2.406 14.274 1.00 98.25 84 ILE A CA 1
ATOM 645 C C . ILE A 1 84 ? -12.255 2.352 15.342 1.00 98.25 84 ILE A C 1
ATOM 647 O O . ILE A 1 84 ? -12.011 2.718 16.491 1.00 98.25 84 ILE A O 1
ATOM 651 N N . LEU A 1 85 ? -13.456 1.906 14.970 1.00 98.12 85 LEU A N 1
ATOM 652 C CA . LEU A 1 85 ? -14.570 1.688 15.897 1.00 98.12 85 LEU A CA 1
ATOM 653 C C . LEU A 1 85 ? -14.685 0.198 16.196 1.00 98.12 85 LEU A C 1
ATOM 655 O O . LEU A 1 85 ? -15.252 -0.540 15.397 1.00 98.12 85 LEU A O 1
ATOM 659 N N . ILE A 1 86 ? -14.139 -0.230 17.331 1.00 97.62 86 ILE A N 1
ATOM 660 C CA . ILE A 1 86 ? -14.202 -1.612 17.807 1.00 97.62 86 ILE A CA 1
ATOM 661 C C . ILE A 1 86 ? -15.543 -1.824 18.502 1.00 97.62 86 ILE A C 1
ATOM 663 O O . ILE A 1 86 ? -15.896 -1.096 19.425 1.00 97.62 86 ILE A O 1
ATOM 667 N N . GLU A 1 87 ? -16.274 -2.848 18.100 1.00 97.62 87 GLU A N 1
ATOM 668 C CA . GLU A 1 87 ? -17.561 -3.211 18.673 1.00 97.62 87 GLU A CA 1
ATOM 669 C C . GLU A 1 87 ? -17.521 -4.642 19.196 1.00 97.62 87 GLU A C 1
ATOM 671 O O . GLU A 1 87 ? -16.868 -5.521 18.626 1.00 97.62 87 GLU A O 1
ATOM 676 N N . TRP A 1 88 ? -18.233 -4.870 20.294 1.00 97.62 88 TRP A N 1
ATOM 677 C CA . TRP A 1 88 ? -18.447 -6.192 20.851 1.00 97.62 88 TRP A CA 1
ATOM 678 C C . TRP A 1 88 ? -19.875 -6.347 21.365 1.00 97.62 88 TRP A C 1
ATOM 680 O O . TRP A 1 88 ? -20.431 -5.425 21.967 1.00 97.62 88 TRP A O 1
ATOM 690 N N . GLU A 1 89 ? -20.445 -7.532 21.167 1.00 97.62 89 GLU A N 1
ATOM 691 C CA . GLU A 1 89 ? -21.760 -7.911 21.682 1.00 97.62 89 GLU A CA 1
ATOM 692 C C . GLU A 1 89 ? -21.754 -9.367 22.164 1.00 97.62 89 GLU A C 1
ATOM 694 O O . GLU A 1 89 ? -21.293 -10.272 21.459 1.00 97.62 89 GLU A O 1
ATOM 699 N N . GLY A 1 90 ? -22.276 -9.596 23.371 1.00 97.19 90 GLY A N 1
ATOM 700 C CA . GLY A 1 90 ? -22.347 -10.918 23.992 1.00 97.19 90 GLY A CA 1
ATOM 701 C C . GLY A 1 90 ? -23.003 -10.881 25.372 1.00 97.19 90 GLY A C 1
ATOM 702 O O . GLY A 1 90 ? -22.958 -9.873 26.070 1.00 97.19 90 GLY A O 1
ATOM 703 N N . HIS A 1 91 ? -23.652 -11.977 25.777 1.00 95.00 91 HIS A N 1
ATOM 704 C CA . HIS A 1 91 ? -24.296 -12.123 27.097 1.00 95.00 91 HIS A CA 1
ATOM 705 C C . HIS A 1 91 ? -25.222 -10.961 27.528 1.00 95.00 91 HIS A C 1
ATOM 707 O O . HIS A 1 91 ? -25.298 -10.630 28.709 1.00 95.00 91 HIS A O 1
ATOM 713 N N . GLY A 1 92 ? -25.937 -10.341 26.582 1.00 95.81 92 GLY A N 1
ATOM 714 C CA . GLY A 1 92 ? -26.830 -9.208 26.866 1.00 95.81 92 GLY A CA 1
ATOM 715 C C . GLY A 1 92 ? -26.108 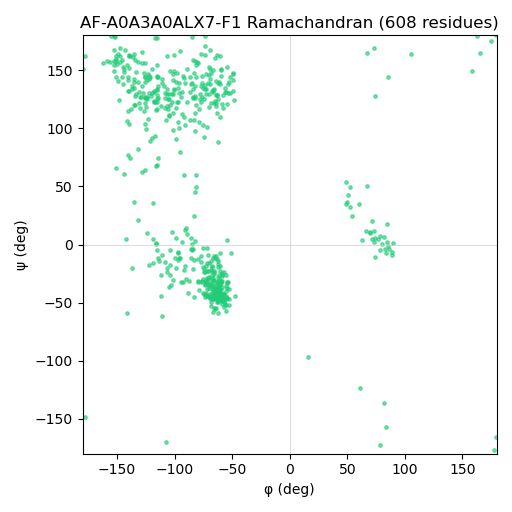-7.889 27.167 1.00 95.81 92 GLY A C 1
ATOM 716 O O . GLY A 1 92 ? -26.745 -6.939 27.618 1.00 95.81 92 GLY A O 1
ATOM 717 N N . ALA A 1 93 ? -24.801 -7.827 26.913 1.00 97.31 93 ALA A N 1
ATOM 718 C CA . ALA A 1 93 ? -23.981 -6.636 27.026 1.00 97.31 93 ALA A CA 1
ATOM 719 C C . ALA A 1 93 ? -23.425 -6.216 25.658 1.00 97.31 93 ALA A C 1
ATOM 721 O O . ALA A 1 93 ? -23.253 -7.035 24.751 1.00 97.31 93 ALA A O 1
ATOM 722 N N . ARG A 1 94 ? -23.123 -4.923 25.528 1.00 97.69 94 ARG A N 1
ATOM 723 C CA . ARG A 1 94 ? -22.498 -4.327 24.344 1.00 97.69 94 ARG A CA 1
ATOM 724 C C . ARG A 1 94 ? -21.391 -3.368 24.760 1.00 97.69 94 ARG A C 1
ATOM 726 O O . ARG A 1 94 ? -21.543 -2.637 25.739 1.00 97.69 94 ARG A O 1
ATOM 733 N N . LEU A 1 95 ? -20.312 -3.353 23.988 1.00 97.88 95 LEU A N 1
ATOM 734 C CA . LEU A 1 95 ? -19.218 -2.394 24.092 1.00 97.88 95 LEU A CA 1
ATOM 735 C C . LEU A 1 95 ? -18.957 -1.780 22.716 1.00 97.88 95 LEU A C 1
ATOM 737 O O . LEU A 1 95 ? -18.912 -2.493 21.716 1.00 97.88 95 LEU A O 1
ATOM 741 N N . THR A 1 96 ? -18.752 -0.468 22.671 1.00 98.19 96 THR A N 1
ATOM 742 C CA . THR A 1 96 ? -18.219 0.227 21.494 1.00 98.19 96 THR A CA 1
ATOM 743 C C . THR A 1 96 ? -17.058 1.109 21.923 1.00 98.19 96 THR A C 1
ATOM 745 O O . THR A 1 96 ? -17.207 1.913 22.840 1.00 98.19 96 THR A O 1
ATOM 748 N N . LEU A 1 97 ? -15.917 0.963 21.266 1.00 98.38 97 LEU A N 1
ATOM 749 C CA . LEU A 1 97 ? -14.693 1.702 21.527 1.00 98.38 97 LEU A CA 1
ATOM 750 C C . LEU A 1 97 ? -14.219 2.351 20.228 1.00 98.38 97 LEU A C 1
ATOM 752 O O . LEU A 1 97 ? -13.658 1.679 19.361 1.00 98.38 97 LEU A O 1
ATOM 756 N N . LEU A 1 98 ? -14.433 3.656 20.100 1.00 98.50 98 LEU A N 1
ATOM 757 C CA . LEU A 1 98 ? -13.826 4.451 19.042 1.00 98.50 98 LEU A CA 1
ATOM 758 C C . LEU A 1 98 ? -12.409 4.829 19.461 1.00 98.50 98 LEU A C 1
ATOM 760 O O . LEU A 1 98 ? -12.220 5.434 20.512 1.00 98.50 98 LEU A O 1
ATOM 764 N N . VAL A 1 99 ? -11.432 4.525 18.616 1.00 98.44 99 VAL A N 1
ATOM 765 C CA . VAL A 1 99 ? -10.057 5.013 18.734 1.00 98.44 99 VAL A CA 1
ATOM 766 C C . VAL A 1 99 ? -9.764 5.904 17.538 1.00 98.44 99 VAL A C 1
ATOM 768 O O . VAL A 1 99 ? -10.071 5.522 16.409 1.00 98.44 99 VAL A O 1
ATOM 771 N N . HIS A 1 100 ? -9.162 7.071 17.757 1.00 98.50 100 HIS A N 1
ATOM 772 C CA . HIS A 1 100 ? -8.803 7.989 16.678 1.00 98.50 100 HIS A CA 1
ATOM 773 C C . HIS A 1 100 ? -7.451 8.672 16.892 1.00 98.50 100 HIS A C 1
ATOM 775 O O . HIS A 1 100 ? -7.001 8.858 18.023 1.00 98.50 100 HIS A O 1
ATOM 781 N N . SER A 1 101 ? -6.812 9.076 15.793 1.00 97.88 101 SER A N 1
ATOM 782 C CA . SER A 1 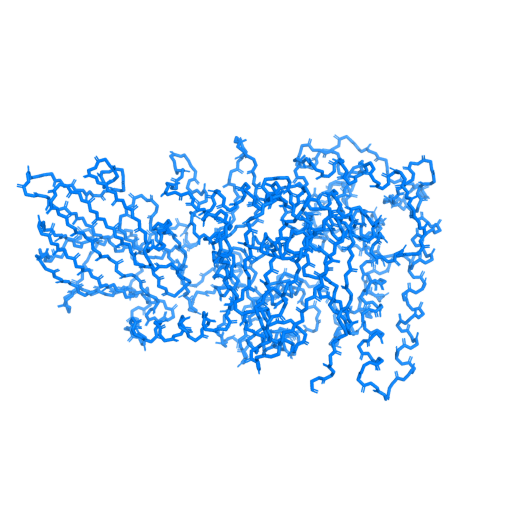101 ? -5.677 10.003 15.840 1.00 97.88 101 SER A CA 1
ATOM 783 C C . SER A 1 101 ? -6.146 11.355 16.377 1.00 97.88 101 SER A C 1
ATOM 785 O O . SER A 1 101 ? -7.001 11.998 15.774 1.00 97.88 101 SER A O 1
ATOM 787 N N . ALA A 1 102 ? -5.580 11.793 17.498 1.00 97.62 102 ALA A N 1
ATOM 788 C CA . ALA A 1 102 ? -5.961 13.028 18.183 1.00 97.62 102 ALA A CA 1
ATOM 789 C C . ALA A 1 102 ? -4.834 14.075 18.204 1.00 97.62 102 ALA A C 1
ATOM 791 O O . ALA A 1 102 ? -5.032 15.199 18.658 1.00 97.62 102 ALA A O 1
ATOM 792 N N . GLY A 1 103 ? -3.645 13.728 17.712 1.00 96.81 103 GLY A N 1
ATOM 793 C CA . GLY A 1 103 ? -2.495 14.619 17.602 1.00 96.81 103 GLY A CA 1
ATOM 794 C C . GLY A 1 103 ? -1.268 13.893 17.044 1.00 96.81 103 GLY A C 1
ATOM 795 O O . GLY A 1 103 ? -1.349 12.708 16.716 1.00 96.81 103 GLY A O 1
ATOM 796 N N . PRO A 1 104 ? -0.106 14.563 16.943 1.00 95.75 104 PRO A N 1
ATOM 797 C CA . PRO A 1 104 ? 1.112 13.957 16.401 1.00 95.75 104 PRO A CA 1
ATOM 798 C C . PRO A 1 104 ? 1.544 12.661 17.102 1.00 95.75 104 PRO A C 1
ATOM 800 O O . PRO A 1 104 ? 1.979 11.715 16.439 1.00 95.75 104 PRO A O 1
ATOM 803 N N . GLN A 1 105 ? 1.414 12.613 18.427 1.00 96.94 105 GLN A N 1
ATOM 804 C CA . GLN A 1 105 ? 1.707 11.458 19.279 1.00 96.94 105 GLN A CA 1
ATOM 805 C C . GLN A 1 105 ? 0.594 11.250 20.313 1.00 96.94 105 GLN A C 1
ATOM 807 O O . GLN A 1 105 ? 0.853 10.839 21.444 1.00 96.94 105 GLN A O 1
ATOM 812 N N . THR A 1 106 ? -0.652 11.513 19.903 1.00 98.00 106 THR A N 1
ATOM 813 C CA . THR A 1 106 ? -1.828 11.489 20.781 1.00 98.00 106 THR A CA 1
ATOM 814 C C . THR A 1 106 ? -2.952 10.676 20.149 1.00 98.00 106 THR A C 1
ATOM 816 O O . THR A 1 106 ? -3.307 10.893 18.991 1.00 98.00 106 THR A O 1
ATOM 819 N N . LEU A 1 107 ? -3.531 9.755 20.919 1.00 98.44 107 LEU A N 1
ATOM 820 C CA . LEU A 1 107 ? -4.724 8.987 20.563 1.00 98.44 107 LEU A CA 1
ATOM 821 C C . LEU A 1 107 ? -5.905 9.419 21.432 1.00 98.44 107 LEU A C 1
ATOM 823 O O . LEU A 1 107 ? -5.747 9.616 22.637 1.00 98.44 107 LEU A O 1
ATOM 827 N N . GLY A 1 108 ? -7.079 9.540 20.822 1.00 98.12 108 GLY A N 1
ATOM 828 C CA . GLY A 1 108 ? -8.351 9.770 21.500 1.00 98.12 108 GLY A CA 1
ATOM 829 C C . GLY A 1 108 ? -9.193 8.498 21.548 1.00 98.12 108 GLY A C 1
ATOM 830 O O . GLY A 1 108 ? -9.098 7.648 20.658 1.00 98.12 108 GLY A O 1
ATOM 831 N N . PHE A 1 109 ? -10.005 8.373 22.596 1.00 98.31 109 PHE A N 1
ATOM 832 C CA . PHE A 1 109 ? -10.840 7.211 22.869 1.00 98.31 109 PHE A CA 1
ATOM 833 C C . PHE A 1 109 ? -12.238 7.636 23.319 1.00 98.31 109 PHE A C 1
ATOM 835 O O . PHE A 1 109 ? -12.379 8.456 24.227 1.00 98.31 109 PHE A O 1
ATOM 842 N N . GLU A 1 110 ? -13.264 7.013 22.747 1.00 98.06 110 GLU A N 1
ATOM 843 C CA . GLU A 1 110 ? -14.651 7.138 23.202 1.00 98.06 110 GLU A CA 1
ATOM 844 C C . GLU A 1 110 ? -15.209 5.736 23.433 1.00 98.06 110 GLU A C 1
ATOM 846 O O . GLU A 1 110 ? -15.309 4.924 22.510 1.00 98.06 110 GLU A O 1
ATOM 851 N N . LEU A 1 111 ? -15.519 5.429 24.690 1.00 97.69 111 LEU A N 1
ATOM 852 C CA . LEU A 1 111 ? -16.034 4.137 25.122 1.00 97.69 111 LEU A CA 1
ATOM 853 C C . LEU A 1 111 ? -17.504 4.281 25.491 1.00 97.69 111 LEU A C 1
ATOM 855 O O . LEU A 1 111 ? -17.849 5.124 26.315 1.00 97.69 111 LEU A O 1
ATOM 859 N N . HIS A 1 112 ? -18.347 3.402 24.959 1.00 97.75 112 HIS A N 1
ATOM 860 C CA . HIS A 1 112 ? -19.721 3.217 25.411 1.00 97.75 112 HIS A CA 1
ATOM 861 C C . HIS A 1 112 ? -19.964 1.763 25.792 1.00 97.75 112 HIS A C 1
ATOM 863 O O . HIS A 1 112 ? -19.467 0.838 25.145 1.00 97.75 112 HIS A O 1
ATOM 869 N N . VAL A 1 113 ? -20.741 1.568 26.853 1.00 97.31 113 VAL A N 1
ATOM 870 C CA . VAL A 1 113 ? -21.049 0.259 27.423 1.00 97.31 113 VAL A CA 1
ATOM 871 C C . VAL A 1 113 ? -22.530 0.202 27.759 1.00 97.31 113 VAL A C 1
ATOM 873 O O . VAL A 1 113 ? -23.085 1.144 28.321 1.00 97.31 113 VAL A O 1
ATOM 876 N N . ALA A 1 114 ? -23.169 -0.917 27.436 1.00 97.56 114 ALA A N 1
ATOM 877 C CA . ALA A 1 114 ? -24.544 -1.204 27.817 1.00 97.56 114 ALA A CA 1
ATOM 878 C C . ALA A 1 114 ? -24.640 -2.616 28.400 1.00 97.56 114 ALA A C 1
ATOM 880 O O . ALA A 1 114 ? -24.011 -3.541 27.891 1.00 97.56 114 ALA A O 1
ATOM 881 N N . GLY A 1 115 ? -25.428 -2.788 29.466 1.00 95.50 115 GLY A N 1
ATOM 882 C CA . GLY A 1 115 ? -25.661 -4.099 30.091 1.00 95.50 115 GLY A CA 1
ATOM 883 C C . GLY A 1 115 ? -24.454 -4.693 30.829 1.00 95.50 115 GLY A C 1
ATOM 884 O O . GLY A 1 115 ? -24.495 -5.856 31.212 1.00 95.50 115 GLY A O 1
ATOM 885 N N . ALA A 1 116 ? -23.387 -3.920 31.031 1.00 96.12 116 ALA A N 1
ATOM 886 C CA . ALA A 1 116 ? -22.164 -4.328 31.714 1.00 96.12 116 ALA A CA 1
ATOM 887 C C . ALA A 1 116 ? -21.443 -3.101 32.288 1.00 96.12 116 ALA A C 1
ATOM 889 O O . ALA A 1 116 ? -21.881 -1.963 32.117 1.00 96.12 116 ALA A O 1
ATOM 890 N N . THR A 1 117 ? -20.323 -3.351 32.950 1.00 95.62 117 THR A N 1
ATOM 891 C CA . THR A 1 117 ? -19.450 -2.329 33.516 1.00 95.62 117 THR A CA 1
ATOM 892 C C . THR A 1 117 ? -18.074 -2.451 32.876 1.00 95.62 117 THR A C 1
ATOM 894 O O . THR A 1 117 ? -17.516 -3.545 32.877 1.00 95.62 117 THR A O 1
ATOM 897 N N . ALA A 1 118 ? -17.485 -1.363 32.381 1.00 95.56 118 ALA A N 1
ATOM 898 C CA . ALA A 1 118 ? -16.103 -1.382 31.897 1.00 95.56 118 ALA A CA 1
ATOM 899 C C . ALA A 1 118 ? -15.127 -0.679 32.843 1.00 95.56 118 ALA A C 1
ATOM 901 O O . ALA A 1 118 ? -15.515 0.111 33.707 1.00 95.56 118 ALA A O 1
ATOM 902 N N . ARG A 1 119 ? -13.839 -0.974 32.669 1.00 95.00 119 ARG A N 1
ATOM 903 C CA . ARG A 1 119 ? -12.728 -0.285 33.332 1.00 95.00 119 ARG A CA 1
ATOM 904 C C . ARG A 1 119 ? -11.634 0.005 32.323 1.00 95.00 119 ARG A C 1
ATOM 906 O O . ARG A 1 119 ? -11.318 -0.858 31.503 1.00 95.00 119 ARG A O 1
ATOM 913 N N . TRP A 1 120 ? -11.030 1.184 32.426 1.00 95.50 120 TRP A N 1
ATOM 914 C CA . TRP A 1 120 ? -9.801 1.462 31.701 1.00 95.50 120 TRP A CA 1
ATOM 915 C C . TRP A 1 120 ? -8.595 0.925 32.449 1.00 95.50 120 TRP A C 1
ATOM 917 O O . TRP A 1 120 ? -8.554 0.931 33.682 1.00 95.50 120 TRP A O 1
ATOM 927 N N . ARG A 1 121 ? -7.596 0.508 31.679 1.00 93.88 121 ARG A N 1
ATOM 928 C CA . ARG A 1 121 ? -6.304 0.055 32.175 1.00 93.88 121 ARG A CA 1
ATOM 929 C C . ARG A 1 121 ? -5.187 0.565 31.279 1.00 93.88 121 ARG A C 1
ATOM 931 O O . ARG A 1 121 ? -5.258 0.406 30.062 1.00 93.88 121 ARG A O 1
ATOM 938 N N . LEU A 1 122 ? -4.149 1.132 31.883 1.00 93.25 122 LEU A N 1
ATOM 939 C CA . LEU A 1 122 ? -2.943 1.577 31.190 1.00 93.25 122 LEU A CA 1
ATOM 940 C C . LEU A 1 122 ? -1.792 0.612 31.475 1.00 93.25 122 LEU A C 1
ATOM 942 O O . LEU A 1 122 ? -1.338 0.507 32.614 1.00 93.25 122 LEU A O 1
ATOM 946 N N . ASP A 1 123 ? -1.293 -0.049 30.432 1.00 92.12 123 ASP A N 1
ATOM 947 C CA . ASP A 1 123 ? -0.174 -0.987 30.548 1.00 92.12 123 ASP A CA 1
ATOM 948 C C . ASP A 1 123 ? 0.972 -0.648 29.589 1.00 92.12 123 ASP A C 1
ATOM 950 O O . ASP A 1 123 ? 0.784 -0.072 28.517 1.00 92.12 123 ASP A O 1
ATOM 954 N N . GLY A 1 124 ? 2.166 -1.112 29.964 1.00 88.94 124 GLY A N 1
ATOM 955 C CA . GLY A 1 124 ? 3.415 -0.915 29.233 1.00 88.94 124 GLY A CA 1
ATOM 956 C C . GLY A 1 124 ? 4.317 0.116 29.917 1.00 88.94 124 GLY A C 1
ATOM 957 O O . GLY A 1 124 ? 3.876 0.839 30.794 1.00 88.94 124 GLY A O 1
ATOM 958 N N . PRO A 1 125 ? 5.609 0.184 29.583 1.00 86.06 125 PRO A N 1
ATOM 959 C CA . PRO A 1 125 ? 6.528 1.147 30.192 1.00 86.06 125 PRO A CA 1
ATOM 960 C C . PRO A 1 125 ? 6.304 2.564 29.636 1.00 86.06 125 PRO A C 1
ATOM 962 O O . PRO A 1 125 ? 6.757 2.867 28.533 1.00 86.06 125 PRO A O 1
ATOM 965 N N . LEU A 1 126 ? 5.630 3.430 30.398 1.00 85.88 126 LEU A N 1
ATOM 966 C CA . LEU A 1 126 ? 5.382 4.820 29.999 1.00 85.88 126 LEU A CA 1
ATOM 967 C C . LEU A 1 126 ? 6.684 5.634 29.905 1.00 85.88 126 LEU A C 1
ATOM 969 O O . LEU A 1 126 ? 7.489 5.605 30.842 1.00 85.88 126 LEU A O 1
ATOM 973 N N . PRO A 1 127 ? 6.879 6.409 28.822 1.00 87.81 127 PRO A N 1
ATOM 974 C CA . PRO A 1 127 ? 7.807 7.536 28.827 1.00 87.81 127 PRO A CA 1
ATOM 975 C C . PRO A 1 127 ? 7.493 8.516 29.966 1.00 87.81 127 PRO A C 1
ATOM 977 O O . PRO A 1 127 ? 6.343 8.635 30.383 1.00 87.81 127 PRO A O 1
ATOM 980 N N . ALA A 1 128 ? 8.504 9.244 30.448 1.00 89.31 128 ALA A N 1
ATOM 981 C CA . ALA A 1 128 ? 8.341 10.194 31.554 1.00 89.31 128 ALA A CA 1
ATOM 982 C C . ALA A 1 128 ? 7.300 11.288 31.254 1.00 89.31 128 ALA A C 1
ATOM 984 O O . ALA A 1 128 ? 6.525 11.663 32.133 1.00 89.31 128 ALA A O 1
ATOM 985 N N . ASP A 1 129 ? 7.256 11.738 30.000 1.00 91.81 129 ASP A N 1
ATOM 986 C CA . ASP A 1 129 ? 6.358 12.799 29.539 1.00 91.81 129 ASP A CA 1
ATOM 987 C C . ASP A 1 129 ? 4.970 12.279 29.141 1.00 91.81 129 ASP A C 1
ATOM 989 O O . ASP A 1 129 ? 4.079 13.065 28.826 1.00 91.81 129 ASP A O 1
ATOM 993 N N . ALA A 1 130 ? 4.753 10.961 29.171 1.00 93.62 130 ALA A N 1
ATOM 994 C CA . ALA A 1 130 ? 3.496 10.390 28.731 1.00 93.62 130 ALA A CA 1
ATOM 995 C C . ALA A 1 130 ? 2.348 10.730 29.695 1.00 93.62 130 ALA A C 1
ATOM 997 O O . ALA A 1 130 ? 2.463 10.671 30.929 1.00 93.62 130 ALA A O 1
ATOM 998 N N . VAL A 1 131 ? 1.198 11.058 29.109 1.00 95.19 131 VAL A N 1
ATOM 999 C CA . VAL A 1 131 ? -0.016 11.428 29.835 1.00 95.19 131 VAL A CA 1
ATOM 1000 C C . VAL A 1 131 ? -1.183 10.619 29.293 1.00 95.19 131 VAL A C 1
ATOM 1002 O O . VAL A 1 131 ? -1.453 10.626 28.095 1.00 95.19 131 VAL A O 1
ATOM 1005 N N . ALA A 1 132 ? -1.892 9.945 30.193 1.00 94.44 132 ALA A N 1
ATOM 1006 C CA . ALA A 1 132 ? -3.192 9.353 29.926 1.00 94.44 132 ALA A CA 1
ATOM 1007 C C . ALA A 1 132 ? -4.223 10.023 30.837 1.00 94.44 132 ALA A C 1
ATOM 1009 O O . ALA A 1 132 ? -4.049 10.026 32.061 1.00 94.44 132 ALA A O 1
ATOM 1010 N N . LEU A 1 133 ? -5.272 10.594 30.246 1.00 94.56 133 LEU A N 1
ATOM 1011 C CA . LEU A 1 133 ? -6.420 11.120 30.980 1.00 94.56 133 LEU A CA 1
ATOM 1012 C C . LEU A 1 133 ? -7.668 10.311 30.638 1.00 94.56 133 LEU A C 1
ATOM 1014 O O . LEU A 1 133 ? -7.935 10.046 29.469 1.00 94.56 133 LEU A O 1
ATOM 1018 N N . VAL A 1 134 ? -8.447 9.980 31.663 1.00 93.50 134 VAL A N 1
ATOM 1019 C CA . VAL A 1 134 ? -9.758 9.335 31.567 1.00 93.50 134 VAL A CA 1
ATOM 1020 C C . VAL A 1 134 ? -10.751 10.210 32.315 1.00 93.50 134 VAL A C 1
ATOM 1022 O O . VAL A 1 134 ? -10.570 10.454 33.506 1.00 93.50 134 VAL A O 1
ATOM 1025 N N . ASP A 1 135 ? -11.763 10.725 31.616 1.00 92.88 135 ASP A N 1
ATOM 1026 C CA . ASP A 1 135 ? -12.796 11.606 32.179 1.00 92.88 135 ASP A CA 1
ATOM 1027 C C . ASP A 1 135 ? -12.207 12.784 32.992 1.00 92.88 135 ASP A C 1
ATOM 1029 O O . ASP A 1 135 ? -12.719 13.198 34.030 1.00 92.88 135 ASP A O 1
ATOM 1033 N N . GLY A 1 136 ? -11.075 13.318 32.515 1.00 91.44 136 GLY A N 1
ATOM 1034 C CA . GLY A 1 136 ? -10.342 14.429 33.133 1.00 91.44 136 GLY A CA 1
ATOM 1035 C C . GLY A 1 136 ? -9.381 14.043 34.266 1.00 91.44 136 GLY A C 1
ATOM 1036 O O . GLY A 1 136 ? -8.603 14.891 34.702 1.00 91.44 136 GLY A O 1
ATOM 1037 N N . ALA A 1 137 ? -9.375 12.787 34.720 1.00 92.00 137 ALA A N 1
ATOM 1038 C CA . ALA A 1 137 ? -8.455 12.289 35.741 1.00 92.00 137 ALA A CA 1
ATOM 1039 C C . ALA A 1 137 ? -7.230 11.604 35.115 1.00 92.00 137 ALA A C 1
ATOM 1041 O O . ALA A 1 137 ? -7.350 10.854 34.147 1.00 92.00 137 ALA A O 1
ATOM 1042 N N . ARG A 1 138 ? -6.037 11.843 35.674 1.00 92.44 138 ARG A N 1
ATOM 1043 C CA . ARG A 1 138 ? -4.803 11.185 35.218 1.00 92.44 138 ARG A CA 1
ATOM 1044 C C . ARG A 1 138 ? -4.780 9.726 35.661 1.00 92.44 138 ARG A C 1
ATOM 1046 O O . ARG A 1 138 ? -5.044 9.447 36.825 1.00 92.44 138 ARG A O 1
ATOM 1053 N N . LEU A 1 139 ? -4.420 8.834 34.740 1.00 90.44 139 LEU A N 1
ATOM 1054 C CA . LEU A 1 139 ? -4.278 7.402 34.992 1.00 90.44 139 LEU A CA 1
ATOM 1055 C C . LEU A 1 139 ? -2.793 7.012 35.059 1.00 90.44 139 LEU A C 1
ATOM 1057 O O . LEU A 1 139 ? -2.033 7.305 34.132 1.00 90.44 139 LEU A O 1
ATOM 1061 N N . GLY A 1 140 ? -2.372 6.378 36.154 1.00 86.75 140 GLY A N 1
ATOM 1062 C CA . GLY A 1 140 ? -1.037 5.808 36.322 1.00 86.75 140 GLY A CA 1
ATOM 1063 C C . GLY A 1 140 ? -0.892 4.389 35.757 1.00 86.75 140 GLY A C 1
ATOM 1064 O O . GLY A 1 140 ? -1.828 3.788 35.232 1.00 86.75 140 GLY A O 1
ATOM 1065 N N . LEU A 1 141 ? 0.320 3.837 35.854 1.00 81.81 141 LEU A N 1
ATOM 1066 C CA . LEU A 1 141 ? 0.643 2.493 35.359 1.00 81.81 141 LEU A CA 1
ATOM 1067 C C . LEU A 1 141 ? 0.001 1.390 36.184 1.00 81.81 141 LEU A C 1
ATOM 1069 O O . LEU A 1 141 ? 0.178 1.352 37.399 1.00 81.81 141 LEU A O 1
ATOM 1073 N N . GLY A 1 142 ? -0.676 0.454 35.513 1.00 76.44 142 GLY A N 1
ATOM 1074 C CA . GLY A 1 142 ? -1.399 -0.629 36.183 1.00 76.44 142 GLY A CA 1
ATOM 1075 C C . GLY A 1 142 ? -2.537 -0.132 37.079 1.00 76.44 142 GLY A C 1
ATOM 1076 O O . GLY A 1 142 ? -3.178 -0.936 37.753 1.00 76.44 142 GLY A O 1
ATOM 1077 N N . GLU A 1 143 ? -2.792 1.178 37.091 1.00 77.00 143 GLU A N 1
ATOM 1078 C CA . GLU A 1 143 ? -3.950 1.752 37.740 1.00 77.00 143 GLU A CA 1
ATOM 1079 C C . GLU A 1 143 ? -5.169 1.498 36.862 1.00 77.00 143 GLU A C 1
ATOM 1081 O O . GLU A 1 143 ? -5.113 1.500 35.627 1.00 77.00 143 GLU A O 1
ATOM 1086 N N . HIS A 1 144 ? -6.288 1.276 37.534 1.00 74.81 144 HIS A N 1
ATOM 1087 C CA . HIS A 1 144 ? -7.584 1.219 36.894 1.00 74.81 144 HIS A CA 1
ATOM 1088 C C . HIS A 1 144 ? -8.271 2.564 37.077 1.00 74.81 144 HIS A C 1
ATOM 1090 O O . HIS A 1 144 ? -8.210 3.160 38.156 1.00 74.81 144 HIS A O 1
ATOM 1096 N N . SER A 1 145 ? -8.948 3.033 36.034 1.00 70.88 145 SER A N 1
ATOM 1097 C CA . SER A 1 145 ? -9.825 4.191 36.170 1.00 70.88 145 SER A CA 1
ATOM 1098 C C . SER A 1 145 ? -11.110 3.836 36.921 1.00 70.88 145 SER A C 1
ATOM 1100 O O . SER A 1 145 ? -11.385 2.681 37.261 1.00 70.88 145 SER A O 1
ATOM 1102 N N . GLN A 1 146 ? -11.950 4.858 37.082 1.00 70.50 146 GLN A N 1
ATOM 1103 C CA . GLN A 1 146 ? -13.342 4.740 37.488 1.00 70.50 146 GLN A CA 1
ATOM 1104 C C . GLN A 1 146 ? -14.111 3.696 36.661 1.00 70.50 146 GLN A C 1
ATOM 1106 O O . GLN A 1 146 ? -13.868 3.494 35.471 1.00 70.50 146 GLN A O 1
ATOM 1111 N N . GLU A 1 147 ? -15.066 3.059 37.333 1.00 85.06 147 GLU A N 1
ATOM 1112 C CA . GLU A 1 147 ? -16.082 2.193 36.753 1.00 85.06 147 GLU A CA 1
ATOM 1113 C C . GLU A 1 147 ? -16.920 2.934 35.693 1.00 85.06 147 GLU A C 1
ATOM 1115 O O . GLU A 1 147 ? -17.630 3.888 36.015 1.00 85.06 147 GLU A O 1
ATOM 1120 N N . VAL A 1 148 ? -16.877 2.478 34.440 1.00 88.38 148 VAL A N 1
ATOM 1121 C CA . VAL A 1 148 ? -17.649 3.047 33.328 1.00 88.38 148 VAL A CA 1
ATOM 1122 C C . VAL A 1 148 ? -18.957 2.274 33.176 1.00 88.38 148 VAL A C 1
ATOM 1124 O O . VAL A 1 148 ? -18.953 1.102 32.800 1.00 88.38 148 VAL A O 1
ATOM 1127 N N . ARG A 1 149 ? -20.087 2.932 33.463 1.00 86.44 149 ARG A N 1
ATOM 1128 C CA . ARG A 1 149 ? -21.431 2.318 33.385 1.00 86.44 149 ARG A CA 1
ATOM 1129 C C . ARG A 1 149 ? -22.206 2.624 32.107 1.00 86.44 149 ARG A C 1
ATOM 1131 O O . ARG A 1 149 ? -23.166 1.923 31.814 1.00 86.44 149 ARG A O 1
ATOM 1138 N N . ALA A 1 150 ? -21.842 3.689 31.397 1.00 93.00 150 ALA A N 1
ATOM 1139 C CA . ALA A 1 150 ? -22.554 4.122 30.196 1.00 93.00 150 ALA A CA 1
ATOM 1140 C C . ALA A 1 150 ? -21.588 4.619 29.121 1.00 93.00 150 ALA A C 1
ATOM 1142 O O . ALA A 1 150 ? -21.541 4.058 28.031 1.00 93.00 150 ALA A O 1
ATOM 1143 N N . SER A 1 151 ? -20.791 5.641 29.434 1.00 96.00 151 SER A N 1
ATOM 1144 C CA . SER A 1 151 ? -19.803 6.196 28.514 1.00 96.00 151 SER A CA 1
ATOM 1145 C C . SER A 1 151 ? -18.602 6.774 29.250 1.00 96.00 151 SER A C 1
ATOM 1147 O O . SER A 1 151 ? -18.732 7.175 30.405 1.00 96.00 151 SER A O 1
ATOM 1149 N N . SER A 1 152 ? -17.459 6.832 28.577 1.00 95.88 152 SER A N 1
ATOM 1150 C CA . SER A 1 152 ? -16.227 7.446 29.072 1.00 95.88 152 SER A CA 1
ATOM 1151 C C . SER A 1 152 ? -15.402 7.967 27.901 1.00 95.88 152 SER A C 1
ATOM 1153 O O . SER A 1 152 ? -15.388 7.356 26.828 1.00 95.88 152 SER A O 1
ATOM 1155 N N . ILE A 1 153 ? -14.725 9.092 28.108 1.00 96.19 153 ILE A N 1
ATOM 1156 C CA . ILE A 1 153 ? -13.820 9.691 27.128 1.00 96.19 153 ILE A CA 1
ATOM 1157 C C . ILE A 1 153 ? -12.414 9.659 27.708 1.00 96.19 153 ILE A C 1
ATOM 1159 O O . ILE A 1 153 ? -12.180 10.052 28.853 1.00 96.19 153 ILE A O 1
ATOM 1163 N N . ALA A 1 154 ? -11.458 9.218 26.901 1.00 96.12 154 ALA A N 1
ATOM 1164 C CA . ALA A 1 154 ? -10.062 9.195 27.288 1.00 96.12 154 ALA A CA 1
ATOM 1165 C C . ALA A 1 154 ? -9.162 9.693 26.161 1.00 96.12 154 ALA A C 1
ATOM 1167 O O . ALA A 1 154 ? -9.533 9.712 24.989 1.00 96.12 154 ALA A O 1
ATOM 1168 N N . TRP A 1 155 ? -7.947 10.081 26.518 1.00 96.69 155 TRP A N 1
ATOM 1169 C CA . TRP A 1 155 ? -6.880 10.295 25.553 1.00 96.69 155 TRP A CA 1
ATOM 1170 C C . TRP A 1 155 ? -5.539 9.884 26.144 1.00 96.69 155 TRP A C 1
ATOM 1172 O O . TRP A 1 155 ? -5.334 9.903 27.359 1.00 96.69 155 TRP A O 1
ATOM 1182 N N . PHE A 1 156 ? -4.625 9.500 25.260 1.00 96.50 156 PHE A N 1
ATOM 1183 C CA . PHE A 1 156 ? -3.287 9.047 25.604 1.00 96.50 156 PHE A CA 1
ATOM 1184 C C . PHE A 1 156 ? -2.260 9.694 24.676 1.00 96.50 156 PHE A C 1
ATOM 1186 O O . PHE A 1 156 ? -2.317 9.496 23.463 1.00 96.50 156 PHE A O 1
ATOM 1193 N N . ALA A 1 157 ? -1.325 10.452 25.248 1.00 97.06 157 ALA A N 1
ATOM 1194 C CA . ALA A 1 157 ? -0.233 11.112 24.541 1.00 97.06 157 ALA A CA 1
ATOM 1195 C C . ALA A 1 157 ? 1.125 10.586 25.017 1.00 97.06 157 ALA A C 1
ATOM 1197 O O . ALA A 1 157 ? 1.370 10.529 26.226 1.00 97.06 157 ALA A O 1
ATOM 1198 N N . LEU A 1 158 ? 2.026 10.241 24.091 1.00 94.69 158 LEU A N 1
ATOM 1199 C CA . LEU A 1 158 ? 3.404 9.857 24.443 1.00 94.69 158 LEU A CA 1
ATOM 1200 C C . LEU A 1 158 ? 4.288 11.054 24.795 1.00 94.69 158 LEU A C 1
ATOM 1202 O O . LEU A 1 158 ? 5.205 10.907 25.598 1.00 94.69 158 LEU A O 1
ATOM 1206 N N . ASP A 1 159 ? 4.025 12.205 24.184 1.00 93.56 159 ASP A N 1
ATOM 1207 C CA . ASP A 1 159 ? 4.775 13.456 24.342 1.00 93.56 159 ASP A CA 1
ATOM 1208 C C . ASP A 1 159 ? 4.104 14.436 25.322 1.00 93.56 159 ASP A C 1
ATOM 1210 O O . ASP A 1 159 ? 4.538 15.578 25.463 1.00 93.56 159 ASP A O 1
ATOM 1214 N N . GLY A 1 160 ? 3.020 14.002 25.973 1.00 94.44 160 GLY A N 1
ATOM 1215 C CA . GLY A 1 160 ? 2.237 14.815 26.901 1.00 94.44 160 GLY A CA 1
ATOM 1216 C C . GLY A 1 160 ? 1.412 15.919 26.234 1.00 94.44 160 GLY A C 1
ATOM 1217 O O . GLY A 1 160 ? 0.768 16.699 26.941 1.00 94.44 160 GLY A O 1
ATOM 1218 N N . VAL A 1 161 ? 1.396 15.995 24.898 1.00 95.62 161 VAL A N 1
ATOM 1219 C CA . VAL A 1 161 ? 0.649 17.018 24.165 1.00 95.62 161 VAL A CA 1
ATOM 1220 C C . VAL A 1 161 ? -0.838 16.642 24.140 1.00 95.62 161 VAL A C 1
ATOM 1222 O O . VAL A 1 161 ? -1.194 15.538 23.707 1.00 95.62 161 VAL A O 1
ATOM 1225 N N . PRO A 1 162 ? -1.737 17.534 24.601 1.00 95.25 162 PRO A N 1
ATOM 1226 C CA . PRO A 1 162 ? -3.165 17.249 24.611 1.00 95.25 162 PRO A CA 1
ATOM 1227 C C . PRO A 1 162 ? -3.716 17.093 23.183 1.00 95.25 162 PRO A C 1
ATOM 1229 O O . PRO A 1 162 ? -3.105 17.577 22.227 1.00 95.25 162 PRO A O 1
ATOM 1232 N N . PRO A 1 163 ? -4.890 16.457 23.029 1.00 95.88 163 PRO A N 1
ATOM 1233 C CA . PRO A 1 163 ? -5.585 16.368 21.752 1.00 95.88 163 PRO A CA 1
ATOM 1234 C C . PRO A 1 163 ? -5.712 17.721 21.045 1.00 95.88 163 PRO A C 1
ATOM 1236 O O . PRO A 1 163 ? -6.145 18.710 21.636 1.00 95.88 163 PRO A O 1
ATOM 1239 N N . VAL A 1 164 ? -5.369 17.738 19.761 1.00 97.25 164 VAL A N 1
ATOM 1240 C CA . VAL A 1 164 ? -5.563 18.867 18.837 1.00 97.25 164 VAL A CA 1
ATOM 1241 C C . VAL A 1 164 ? -6.578 18.549 17.739 1.00 97.25 164 VAL A C 1
ATOM 1243 O O . VAL A 1 164 ? -7.046 19.462 17.063 1.00 97.25 164 VAL A O 1
ATOM 1246 N N . TRP A 1 165 ? -6.929 17.271 17.569 1.00 97.06 165 TRP A N 1
ATOM 1247 C CA . TRP A 1 165 ? -7.982 16.805 16.673 1.00 97.06 165 TRP A CA 1
ATOM 1248 C C . TRP A 1 165 ? -9.031 16.024 17.451 1.00 97.06 165 TRP A C 1
ATOM 1250 O O . TRP A 1 165 ? -8.710 15.270 18.368 1.00 97.06 165 TRP A O 1
ATOM 1260 N N . THR A 1 166 ? -10.284 16.204 17.056 1.00 97.12 166 THR A N 1
ATOM 1261 C CA . THR A 1 166 ? -11.434 15.474 17.594 1.00 97.12 166 THR A CA 1
ATOM 1262 C C . THR A 1 166 ? -11.777 14.260 16.729 1.00 97.12 166 THR A C 1
ATOM 1264 O O . THR A 1 166 ? -11.356 14.158 15.571 1.00 97.12 166 THR A O 1
ATOM 1267 N N . ALA A 1 167 ? -12.617 13.363 17.251 1.00 96.94 167 ALA A N 1
ATOM 1268 C CA . ALA A 1 167 ? -13.208 12.283 16.463 1.00 96.94 167 ALA A CA 1
ATOM 1269 C C . ALA A 1 167 ? -13.941 12.805 15.214 1.00 96.94 167 ALA A C 1
ATOM 1271 O O . ALA A 1 167 ? -13.845 12.196 14.146 1.00 96.94 167 ALA A O 1
ATOM 1272 N N . ASP A 1 168 ? -14.620 13.948 15.331 1.00 97.69 168 ASP A N 1
ATOM 1273 C CA . ASP A 1 168 ? -15.356 14.585 14.239 1.00 97.69 168 ASP A CA 1
ATOM 1274 C C . ASP A 1 168 ? -14.433 15.180 13.168 1.00 97.69 168 ASP A C 1
ATOM 1276 O O . ASP A 1 168 ? -14.757 15.131 11.980 1.00 97.69 168 ASP A O 1
ATOM 1280 N N . ASP A 1 169 ? -13.272 15.726 13.552 1.00 97.38 169 ASP A N 1
ATOM 1281 C CA . ASP A 1 169 ? -12.259 16.183 12.588 1.00 97.38 169 ASP A CA 1
ATOM 1282 C C . ASP A 1 169 ? -11.780 15.022 11.720 1.00 97.38 169 ASP A C 1
ATOM 1284 O O . ASP A 1 169 ? -11.754 15.120 10.491 1.00 97.38 169 ASP A O 1
ATOM 1288 N N . MET A 1 170 ? -11.460 13.900 12.364 1.00 97.19 170 MET A N 1
ATOM 1289 C CA . MET A 1 170 ? -11.034 12.683 11.681 1.00 97.19 170 MET A CA 1
ATOM 1290 C C . MET A 1 170 ? -12.167 12.080 10.839 1.00 97.19 170 MET A C 1
ATOM 1292 O O . MET A 1 170 ? -11.920 11.602 9.734 1.00 97.19 170 MET A O 1
ATOM 1296 N N . ALA A 1 171 ? -13.422 12.183 11.293 1.00 97.75 171 ALA A N 1
ATOM 1297 C CA . ALA A 1 171 ? -14.591 11.772 10.519 1.00 97.75 171 ALA A CA 1
ATOM 1298 C C . ALA A 1 171 ? -14.757 12.554 9.219 1.00 97.75 171 ALA A C 1
ATOM 1300 O O . ALA A 1 171 ? -14.942 11.953 8.161 1.00 97.75 171 ALA A O 1
ATOM 1301 N N . ARG A 1 172 ? -14.644 13.883 9.290 1.00 97.75 172 ARG A N 1
ATOM 1302 C CA . ARG A 1 172 ? -14.695 14.750 8.108 1.00 97.75 172 ARG A CA 1
ATOM 1303 C C . ARG A 1 172 ? -13.551 14.462 7.145 1.00 97.75 172 ARG A C 1
ATOM 1305 O O . ARG A 1 172 ? -13.735 14.531 5.931 1.00 97.75 172 ARG A O 1
ATOM 1312 N N . GLU A 1 173 ? -12.366 14.149 7.664 1.00 95.94 173 GLU A N 1
ATOM 1313 C CA . GLU A 1 173 ? -11.225 13.790 6.826 1.00 95.94 173 GLU A CA 1
ATOM 1314 C C . GLU A 1 173 ? -11.460 12.471 6.074 1.00 95.94 173 GLU A C 1
ATOM 1316 O O . GLU A 1 173 ? -11.192 12.399 4.873 1.00 95.94 173 GLU A O 1
ATOM 1321 N N . ASP A 1 174 ? -11.991 11.455 6.762 1.00 97.38 174 ASP A N 1
ATOM 1322 C CA . ASP A 1 174 ? -12.380 10.178 6.155 1.00 97.38 174 ASP A CA 1
ATOM 1323 C C . ASP A 1 174 ? -13.473 10.361 5.107 1.00 97.38 174 ASP A C 1
ATOM 1325 O O . ASP A 1 174 ? -13.354 9.830 4.008 1.00 97.38 174 ASP A O 1
ATOM 1329 N N . GLU A 1 175 ? -14.518 11.131 5.410 1.00 97.00 175 GLU A N 1
ATOM 1330 C CA . GLU A 1 175 ? -15.600 11.417 4.466 1.00 97.00 175 GLU A CA 1
ATOM 1331 C C . GLU A 1 175 ? -15.070 12.129 3.216 1.00 97.00 175 GLU A C 1
ATOM 1333 O O . GLU A 1 175 ? -15.383 11.743 2.088 1.00 97.00 175 GLU A O 1
ATOM 1338 N N . ARG A 1 176 ? -14.185 13.118 3.391 1.00 95.88 176 ARG A N 1
ATOM 1339 C CA . ARG A 1 176 ? -13.526 13.795 2.271 1.00 95.88 176 ARG A CA 1
ATOM 1340 C C . ARG A 1 176 ? -12.726 12.815 1.416 1.00 95.88 176 ARG A C 1
ATOM 1342 O O . ARG A 1 176 ? -12.824 12.882 0.194 1.00 95.88 176 ARG A O 1
ATOM 1349 N N . PHE A 1 177 ? -11.949 11.919 2.021 1.00 96.56 177 PHE A N 1
ATOM 1350 C CA . PHE A 1 177 ? -11.197 10.912 1.272 1.00 96.56 177 PHE A CA 1
ATOM 1351 C C . PHE A 1 177 ? -12.142 9.946 0.544 1.00 96.56 177 PHE A C 1
ATOM 1353 O O . PHE A 1 177 ? -12.098 9.836 -0.679 1.00 96.56 177 PHE A O 1
ATOM 1360 N N . TRP A 1 178 ? -13.067 9.315 1.266 1.00 96.19 178 TRP A N 1
ATOM 1361 C CA . TRP A 1 178 ? -13.948 8.273 0.738 1.00 96.19 178 TRP A CA 1
ATOM 1362 C C . TRP A 1 178 ? -15.048 8.766 -0.202 1.00 96.19 178 TRP A C 1
ATOM 1364 O O . TRP A 1 178 ? -15.569 7.970 -0.977 1.00 96.19 178 TRP A O 1
ATOM 1374 N N . SER A 1 179 ? -15.374 10.060 -0.197 1.00 93.69 179 SER A N 1
ATOM 1375 C CA . SER A 1 179 ? -16.217 10.674 -1.236 1.00 93.69 179 SER A CA 1
ATOM 1376 C C . SER A 1 179 ? -15.531 10.720 -2.610 1.00 93.69 179 SER A C 1
ATOM 1378 O O . SER A 1 179 ? -16.192 10.870 -3.641 1.00 93.69 179 SER A O 1
ATOM 1380 N N . ASN A 1 180 ? -14.199 10.601 -2.631 1.00 90.75 180 ASN A N 1
ATOM 1381 C CA . ASN A 1 180 ? -13.367 10.629 -3.830 1.00 90.75 180 ASN A CA 1
ATOM 1382 C C . ASN A 1 180 ? -12.717 9.284 -4.146 1.00 90.75 180 ASN A C 1
ATOM 1384 O O . ASN A 1 180 ? -12.431 9.020 -5.312 1.00 90.75 180 ASN A O 1
ATOM 1388 N N . ALA A 1 181 ? -12.509 8.450 -3.130 1.00 95.44 181 ALA A N 1
ATOM 1389 C CA . ALA A 1 181 ? -11.874 7.161 -3.282 1.00 95.44 181 ALA A CA 1
ATOM 1390 C C . ALA A 1 181 ? -12.831 6.120 -3.890 1.00 95.44 181 ALA A C 1
ATOM 1392 O O . ALA A 1 181 ? -13.983 6.015 -3.460 1.00 95.44 181 ALA A O 1
ATOM 1393 N N . PRO A 1 182 ? -12.358 5.309 -4.849 1.00 95.69 182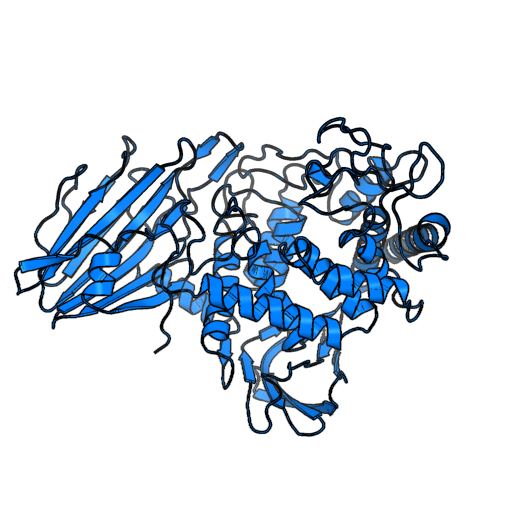 PRO A N 1
ATOM 1394 C CA . PRO A 1 182 ? -13.134 4.204 -5.392 1.00 95.69 182 PRO A CA 1
ATOM 1395 C C . PRO A 1 182 ? -13.469 3.172 -4.317 1.00 95.69 182 PRO A C 1
ATOM 1397 O O . PRO A 1 182 ? -12.612 2.789 -3.521 1.00 95.69 182 PRO A O 1
ATOM 1400 N N . ARG A 1 183 ? -14.700 2.666 -4.353 1.00 97.25 183 ARG A N 1
ATOM 1401 C CA . ARG A 1 183 ? -15.164 1.521 -3.566 1.00 97.25 183 ARG A CA 1
ATOM 1402 C C . ARG A 1 183 ? -15.634 0.408 -4.490 1.00 97.25 183 ARG A C 1
ATOM 1404 O O . ARG A 1 183 ? -16.096 0.671 -5.603 1.00 97.25 183 ARG A O 1
ATOM 1411 N N . LEU A 1 184 ? -15.519 -0.828 -4.015 1.00 97.75 184 LEU A N 1
ATOM 1412 C CA . LEU A 1 184 ? -16.067 -1.997 -4.696 1.00 97.75 184 LEU A CA 1
ATOM 1413 C C . LEU A 1 184 ? -17.559 -2.134 -4.357 1.00 97.75 184 LEU A C 1
ATOM 1415 O O . LEU A 1 184 ? -17.952 -1.974 -3.202 1.00 97.75 184 LEU A O 1
ATOM 1419 N N . SER A 1 185 ? -18.396 -2.422 -5.354 1.00 97.50 185 SER A N 1
ATOM 1420 C CA . SER A 1 185 ? -19.847 -2.595 -5.195 1.00 97.50 185 SER A CA 1
ATOM 1421 C C . SER A 1 185 ? -20.387 -3.760 -6.035 1.00 97.50 185 SER A C 1
ATOM 1423 O O . SER A 1 185 ? -19.731 -4.240 -6.959 1.00 97.50 185 SER A O 1
ATOM 1425 N N . GLY A 1 186 ? -21.596 -4.231 -5.727 1.00 97.19 186 GLY A N 1
ATOM 1426 C CA . GLY A 1 186 ? -22.198 -5.375 -6.415 1.00 97.19 186 GLY A CA 1
ATOM 1427 C C . GLY A 1 186 ? -21.694 -6.712 -5.869 1.00 97.19 186 GLY A C 1
ATOM 1428 O O . GLY A 1 186 ? -21.613 -6.895 -4.660 1.00 97.19 186 GLY A O 1
ATOM 1429 N N . ASP A 1 187 ? -21.386 -7.646 -6.760 1.00 98.06 187 ASP A N 1
ATOM 1430 C CA . ASP A 1 187 ? -21.154 -9.059 -6.449 1.00 98.06 187 ASP A CA 1
ATOM 1431 C C . ASP A 1 187 ? -19.695 -9.417 -6.116 1.00 98.06 187 ASP A C 1
ATOM 1433 O O . ASP A 1 187 ? -19.328 -10.597 -6.129 1.00 98.06 187 ASP A O 1
ATOM 1437 N N . TRP A 1 188 ? -18.836 -8.430 -5.842 1.00 97.81 188 TRP A N 1
ATOM 1438 C CA . TRP A 1 188 ? -17.486 -8.717 -5.348 1.00 97.81 188 TRP A CA 1
ATOM 1439 C C . TRP A 1 188 ? -17.552 -9.494 -4.022 1.00 97.81 188 TRP A C 1
ATOM 1441 O O . TRP A 1 188 ? -18.437 -9.218 -3.210 1.00 97.81 188 TRP A O 1
ATOM 1451 N N . PRO A 1 189 ? -16.612 -10.424 -3.756 1.00 97.12 189 PRO A N 1
ATOM 1452 C CA . PRO A 1 189 ? -16.489 -11.026 -2.432 1.00 97.12 189 PRO A CA 1
ATOM 1453 C C . PRO A 1 189 ? -16.350 -9.939 -1.360 1.00 97.12 189 PRO A C 1
ATOM 1455 O O . PRO A 1 189 ? -15.644 -8.948 -1.562 1.00 97.12 189 PRO A O 1
ATOM 1458 N N . GLU A 1 190 ? -17.020 -10.092 -0.220 1.00 95.75 190 GLU A N 1
ATOM 1459 C CA . GLU A 1 190 ? -17.032 -9.029 0.791 1.00 95.75 190 GLU A CA 1
ATOM 1460 C C . GLU A 1 190 ? -15.629 -8.760 1.351 1.00 95.75 190 GLU A C 1
ATOM 1462 O O . GLU A 1 190 ? -15.251 -7.611 1.575 1.00 95.75 190 GLU A O 1
ATOM 1467 N N . GLU A 1 191 ? -14.833 -9.812 1.533 1.00 95.06 191 GLU A N 1
ATOM 1468 C CA . GLU A 1 191 ? -13.443 -9.721 1.971 1.00 95.06 191 GLU A CA 1
ATOM 1469 C C . GLU A 1 191 ? -12.549 -9.022 0.935 1.00 95.06 191 GLU A C 1
ATOM 1471 O O . GLU A 1 191 ? -11.546 -8.412 1.298 1.00 95.06 191 GLU A O 1
ATOM 1476 N N . TRP A 1 192 ? -12.940 -9.014 -0.346 1.00 97.38 192 TRP A N 1
ATOM 1477 C CA . TRP A 1 192 ? -12.248 -8.233 -1.374 1.00 97.38 192 TRP A CA 1
ATOM 1478 C C . TRP A 1 192 ? -12.574 -6.748 -1.274 1.00 97.38 192 TRP A C 1
ATOM 1480 O O . TRP A 1 192 ? -11.677 -5.916 -1.388 1.00 97.38 192 TRP A O 1
ATOM 1490 N N . ALA A 1 193 ? -13.840 -6.405 -1.024 1.00 97.38 193 ALA A N 1
ATOM 1491 C CA . ALA A 1 193 ? -14.231 -5.020 -0.778 1.00 97.38 193 ALA A CA 1
ATOM 1492 C C . ALA A 1 193 ? -13.483 -4.439 0.431 1.00 97.38 193 ALA A C 1
ATOM 1494 O O . ALA A 1 193 ? -12.968 -3.329 0.351 1.00 97.38 193 ALA A O 1
ATOM 1495 N N . ARG A 1 194 ? -13.345 -5.211 1.516 1.00 97.50 194 ARG A N 1
ATOM 1496 C CA . ARG A 1 194 ? -12.577 -4.794 2.699 1.00 97.50 194 ARG A CA 1
ATOM 1497 C C . ARG A 1 194 ? -11.073 -4.749 2.442 1.00 97.50 194 ARG A C 1
ATOM 1499 O O . ARG A 1 194 ? -10.439 -3.760 2.790 1.00 97.50 194 ARG A O 1
ATOM 1506 N N . GLY A 1 195 ? -10.513 -5.761 1.778 1.00 97.56 195 GLY A N 1
ATOM 1507 C CA . GLY A 1 195 ? -9.100 -5.795 1.391 1.00 97.56 195 GLY A CA 1
ATOM 1508 C C . GLY A 1 195 ? -8.677 -4.602 0.532 1.00 97.56 195 GLY A C 1
ATOM 1509 O O . GLY A 1 195 ? -7.648 -3.982 0.793 1.00 97.56 195 GLY A O 1
ATOM 1510 N N . TRP A 1 196 ? -9.518 -4.221 -0.432 1.00 98.12 196 TRP A N 1
ATOM 1511 C CA . TRP A 1 196 ? -9.352 -3.000 -1.219 1.00 98.12 196 TRP A CA 1
ATOM 1512 C C . TRP A 1 196 ? -9.285 -1.746 -0.342 1.00 98.12 196 TRP A C 1
ATOM 1514 O O . TRP A 1 196 ? -8.409 -0.899 -0.525 1.00 98.12 196 TRP A O 1
ATOM 1524 N N . GLU A 1 197 ? -10.191 -1.627 0.630 1.00 98.06 197 GLU A N 1
ATOM 1525 C CA . GLU A 1 197 ? -10.203 -0.486 1.542 1.00 98.06 197 GLU A CA 1
ATOM 1526 C C . GLU A 1 197 ? -8.968 -0.464 2.456 1.00 98.06 197 GLU A C 1
ATOM 1528 O O . GLU A 1 197 ? -8.365 0.596 2.627 1.00 98.06 197 GLU A O 1
ATOM 1533 N N . TYR A 1 198 ? -8.518 -1.618 2.956 1.00 98.12 198 TYR A N 1
ATOM 1534 C CA . TYR A 1 198 ? -7.285 -1.731 3.743 1.00 98.12 198 TYR A CA 1
ATOM 1535 C C . TYR A 1 198 ? -6.037 -1.329 2.957 1.00 98.12 198 TYR A C 1
ATOM 1537 O O . TYR A 1 198 ? -5.155 -0.663 3.505 1.00 98.12 198 TYR A O 1
ATOM 1545 N N . ASP A 1 199 ? -5.957 -1.686 1.676 1.00 98.06 199 ASP A N 1
ATOM 1546 C CA . ASP A 1 199 ? -4.850 -1.283 0.809 1.00 98.06 199 ASP A CA 1
ATOM 1547 C C . ASP A 1 199 ? -4.826 0.238 0.607 1.00 98.06 199 ASP A C 1
ATOM 1549 O O . ASP A 1 199 ? -3.780 0.881 0.763 1.00 98.06 199 ASP A O 1
ATOM 1553 N N . LEU A 1 200 ? -5.981 0.850 0.326 1.00 97.88 200 LEU A N 1
ATOM 1554 C CA . LEU A 1 200 ? -6.088 2.304 0.186 1.00 97.88 200 LEU A CA 1
ATOM 1555 C C . LEU A 1 200 ? -5.781 3.038 1.496 1.00 97.88 200 LEU A C 1
ATOM 1557 O O . LEU A 1 200 ? -5.048 4.026 1.479 1.00 97.88 200 LEU A O 1
ATOM 1561 N N . GLU A 1 201 ? -6.258 2.542 2.636 1.00 97.94 201 GLU A N 1
ATOM 1562 C CA . GLU A 1 201 ? -5.964 3.131 3.946 1.00 97.94 201 GLU A CA 1
ATOM 1563 C C . GLU A 1 201 ? -4.505 2.930 4.362 1.00 97.94 201 GLU A C 1
ATOM 1565 O O . GLU A 1 201 ? -3.907 3.842 4.930 1.00 97.94 201 GLU A O 1
ATOM 1570 N N . THR A 1 202 ? -3.879 1.805 4.004 1.00 97.81 202 THR A N 1
ATOM 1571 C CA . THR A 1 202 ? -2.429 1.621 4.182 1.00 97.81 202 THR A CA 1
ATOM 1572 C C . THR A 1 202 ? -1.654 2.630 3.337 1.00 97.81 202 THR A C 1
ATOM 1574 O O . THR A 1 202 ? -0.716 3.258 3.821 1.00 97.81 202 THR A O 1
ATOM 1577 N N . THR A 1 203 ? -2.081 2.866 2.096 1.00 97.44 203 THR A N 1
ATOM 1578 C CA . THR A 1 203 ? -1.486 3.894 1.224 1.00 97.44 203 THR A CA 1
ATOM 1579 C C . THR A 1 203 ? -1.637 5.292 1.814 1.00 97.44 203 THR A C 1
ATOM 1581 O O . THR A 1 203 ? -0.697 6.081 1.821 1.00 97.44 203 THR A O 1
ATOM 1584 N N . ARG A 1 204 ? -2.822 5.608 2.338 1.00 96.88 204 ARG A N 1
ATOM 1585 C CA . ARG A 1 204 ? -3.112 6.894 2.974 1.00 96.88 204 ARG A CA 1
ATOM 1586 C C . ARG A 1 204 ? -2.300 7.086 4.256 1.00 96.88 204 ARG A C 1
ATOM 1588 O O . ARG A 1 204 ? -1.807 8.186 4.500 1.00 96.88 204 ARG A O 1
ATOM 1595 N N . LEU A 1 205 ? -2.099 6.021 5.036 1.00 97.00 205 LEU A N 1
ATOM 1596 C CA . LEU A 1 205 ? -1.241 6.002 6.224 1.00 97.00 205 LEU A CA 1
ATOM 1597 C C . LEU A 1 205 ? 0.215 6.371 5.891 1.00 97.00 205 LEU A C 1
ATOM 1599 O O . LEU A 1 205 ? 0.899 6.968 6.726 1.00 97.00 205 LEU A O 1
ATOM 1603 N N . MET A 1 206 ? 0.679 6.044 4.681 1.00 96.62 206 MET A N 1
ATOM 1604 C CA . MET A 1 206 ? 2.032 6.360 4.218 1.00 96.62 206 MET A CA 1
ATOM 1605 C C . MET A 1 206 ? 2.243 7.846 3.923 1.00 96.62 206 MET A C 1
ATOM 1607 O O . MET A 1 206 ? 3.387 8.290 3.873 1.00 96.62 206 MET A O 1
ATOM 1611 N N . VAL A 1 207 ? 1.189 8.652 3.784 1.00 96.88 207 VAL A N 1
ATOM 1612 C CA . VAL A 1 207 ? 1.345 10.093 3.563 1.00 96.88 207 VAL A CA 1
ATOM 1613 C C . VAL A 1 207 ? 1.579 10.807 4.892 1.00 96.88 207 VAL A C 1
ATOM 1615 O O . VAL A 1 207 ? 0.703 10.902 5.759 1.00 96.88 207 VAL A O 1
ATOM 1618 N N . GLN A 1 208 ? 2.781 11.347 5.045 1.00 96.06 208 GLN A N 1
ATOM 1619 C CA . GLN A 1 208 ? 3.180 12.131 6.203 1.00 96.06 208 GLN A CA 1
ATOM 1620 C C . GLN A 1 208 ? 2.932 13.623 5.950 1.00 96.06 208 GLN A C 1
ATOM 1622 O O . GLN A 1 208 ? 3.080 14.093 4.818 1.00 96.06 208 GLN A O 1
ATOM 1627 N N . PRO A 1 209 ? 2.554 14.396 6.982 1.00 95.44 209 PRO A N 1
ATOM 1628 C CA . PRO A 1 209 ? 2.424 15.839 6.851 1.00 95.44 209 PRO A CA 1
ATOM 1629 C C . PRO A 1 209 ? 3.811 16.503 6.780 1.00 95.44 209 PRO A C 1
ATOM 1631 O O . PRO A 1 209 ? 4.829 15.852 7.051 1.00 95.44 209 PRO A O 1
ATOM 1634 N N . PRO A 1 210 ? 3.872 17.811 6.463 1.00 95.31 210 PRO A N 1
ATOM 1635 C CA . PRO A 1 210 ? 5.122 18.559 6.461 1.00 95.31 210 PRO A CA 1
ATOM 1636 C C . PRO A 1 210 ? 5.950 18.383 7.740 1.00 95.31 210 PRO A C 1
ATOM 1638 O O . PRO A 1 210 ? 5.437 18.367 8.864 1.00 95.31 210 PRO A O 1
ATOM 1641 N N . GLY A 1 211 ? 7.266 18.313 7.572 1.00 92.12 211 GLY A N 1
ATOM 1642 C CA . GLY A 1 211 ? 8.217 18.458 8.658 1.00 92.12 211 GLY A CA 1
ATOM 1643 C C . GLY A 1 211 ? 9.630 18.001 8.330 1.00 92.12 211 GLY A C 1
ATOM 1644 O O . GLY A 1 211 ? 9.867 17.266 7.376 1.00 92.12 211 GLY A O 1
ATOM 1645 N N . GLY A 1 212 ? 10.568 18.407 9.189 1.00 90.19 212 GLY A N 1
ATOM 1646 C CA . GLY A 1 212 ? 11.994 18.265 8.907 1.00 90.19 212 GLY A CA 1
ATOM 1647 C C . GLY A 1 212 ? 12.358 19.052 7.650 1.00 90.19 212 GLY A C 1
ATOM 1648 O O . GLY A 1 212 ? 12.085 20.250 7.589 1.00 90.19 212 GLY A O 1
ATOM 1649 N N . ILE A 1 213 ? 12.933 18.386 6.649 1.00 89.69 213 ILE A N 1
ATOM 1650 C CA . ILE A 1 213 ? 13.271 19.020 5.365 1.00 89.69 213 ILE A CA 1
ATOM 1651 C C . ILE A 1 213 ? 12.052 19.259 4.462 1.00 89.69 213 ILE A C 1
ATOM 1653 O O . ILE A 1 213 ? 12.118 20.087 3.553 1.00 89.69 213 ILE A O 1
ATOM 1657 N N . TYR A 1 214 ? 10.941 18.561 4.712 1.00 92.12 214 TYR A N 1
ATOM 1658 C CA . TYR A 1 214 ? 9.755 18.609 3.866 1.00 92.12 214 TYR A CA 1
ATOM 1659 C C . TYR A 1 214 ? 8.800 19.720 4.300 1.00 92.12 214 TYR A C 1
ATOM 1661 O O . TYR A 1 214 ? 8.312 19.756 5.428 1.00 92.12 214 TYR A O 1
ATOM 1669 N N . ARG A 1 215 ? 8.498 20.622 3.373 1.00 93.94 215 ARG A N 1
ATOM 1670 C CA . ARG A 1 215 ? 7.536 21.726 3.482 1.00 93.94 215 ARG A CA 1
ATOM 1671 C C . ARG A 1 215 ? 6.132 21.333 3.018 1.00 93.94 215 ARG A C 1
ATOM 1673 O O . ARG A 1 215 ? 5.181 22.034 3.344 1.00 93.94 215 ARG A O 1
ATOM 1680 N N . GLY A 1 216 ? 6.012 20.245 2.257 1.00 95.19 216 GLY A N 1
ATOM 1681 C CA . GLY A 1 216 ? 4.749 19.666 1.792 1.00 95.19 216 GLY A CA 1
ATOM 1682 C C . GLY A 1 216 ? 4.494 18.272 2.379 1.00 95.19 216 GLY A C 1
ATOM 1683 O O . GLY A 1 216 ? 5.331 17.771 3.139 1.00 95.19 216 GLY A O 1
ATOM 1684 N N . PRO A 1 217 ? 3.340 17.648 2.069 1.00 96.56 217 PRO A N 1
ATOM 1685 C CA . PRO A 1 217 ? 3.131 16.236 2.375 1.00 96.56 217 PRO A CA 1
ATOM 1686 C C . PRO A 1 217 ? 4.193 15.391 1.667 1.00 96.56 217 PRO A C 1
ATOM 1688 O O . PRO A 1 217 ? 4.666 15.775 0.603 1.00 96.56 217 PRO A O 1
ATOM 1691 N N . TRP A 1 218 ? 4.575 14.250 2.227 1.00 94.75 218 TRP A N 1
ATOM 1692 C CA . TRP A 1 218 ? 5.600 13.386 1.633 1.00 94.75 218 TRP A CA 1
ATOM 1693 C C . TRP A 1 218 ? 5.275 11.904 1.861 1.00 94.75 218 TRP A C 1
ATOM 1695 O O . TRP A 1 218 ? 4.659 11.567 2.877 1.00 94.75 218 TRP A O 1
ATOM 1705 N N . PRO A 1 219 ? 5.650 11.009 0.929 1.00 94.81 219 PRO A N 1
ATOM 1706 C CA . PRO A 1 219 ? 5.365 9.588 1.057 1.00 94.81 219 PRO A CA 1
ATOM 1707 C C . PRO A 1 219 ? 6.425 8.901 1.921 1.00 94.81 219 PRO A C 1
ATOM 1709 O O . PRO A 1 219 ? 7.624 8.986 1.660 1.00 94.81 219 PRO A O 1
ATOM 1712 N N . SER A 1 220 ? 5.978 8.192 2.944 1.00 94.12 220 SER A N 1
ATOM 1713 C CA . SER A 1 220 ? 6.793 7.262 3.707 1.00 94.12 220 SER A CA 1
ATOM 1714 C C . SER A 1 220 ? 6.681 5.858 3.126 1.00 94.12 220 SER A C 1
ATOM 1716 O O . SER A 1 220 ? 5.600 5.444 2.743 1.00 94.12 220 SER A O 1
ATOM 1718 N N . TRP A 1 221 ? 7.768 5.098 3.120 1.00 89.81 221 TRP A N 1
ATOM 1719 C CA . TRP A 1 221 ? 7.759 3.715 2.634 1.00 89.81 221 TRP A CA 1
ATOM 1720 C C . TRP A 1 221 ? 7.042 2.722 3.582 1.00 89.81 221 TRP A C 1
ATOM 1722 O O . TRP A 1 221 ? 6.383 1.777 3.150 1.00 89.81 221 TRP A O 1
ATOM 1732 N N . MET A 1 222 ? 7.105 2.970 4.898 1.00 92.62 222 MET A N 1
ATOM 1733 C CA . MET A 1 222 ? 6.381 2.212 5.921 1.00 92.62 222 MET A CA 1
ATOM 1734 C C . MET A 1 222 ? 6.051 3.070 7.148 1.00 92.62 222 MET A C 1
ATOM 1736 O O . MET A 1 222 ? 6.703 4.088 7.407 1.00 92.62 222 MET A O 1
ATOM 1740 N N . ALA A 1 223 ? 5.062 2.646 7.935 1.00 92.94 223 ALA A N 1
ATOM 1741 C CA . ALA A 1 223 ? 4.640 3.330 9.156 1.00 92.94 223 ALA A CA 1
ATOM 1742 C C . ALA A 1 223 ? 5.683 3.224 10.279 1.00 92.94 223 ALA A C 1
ATOM 1744 O O . ALA A 1 223 ? 5.877 4.180 11.021 1.00 92.94 223 ALA A O 1
ATOM 1745 N N . GLU A 1 224 ? 6.363 2.079 10.418 1.00 89.88 224 GLU A N 1
ATOM 1746 C CA . GLU A 1 224 ? 7.277 1.834 11.544 1.00 89.88 224 GLU A CA 1
ATOM 1747 C C . GLU A 1 224 ? 8.594 2.618 11.455 1.00 89.88 224 GLU A C 1
ATOM 1749 O O . GLU A 1 224 ? 9.002 3.209 12.445 1.00 89.88 224 GLU A O 1
ATOM 1754 N N . TRP A 1 225 ? 9.245 2.732 10.300 1.00 90.25 225 TRP A N 1
ATOM 1755 C CA . TRP A 1 225 ? 10.368 3.672 10.143 1.00 90.25 225 TRP A CA 1
ATOM 1756 C C . TRP A 1 225 ? 10.070 4.656 9.030 1.00 90.25 225 TRP A C 1
ATOM 1758 O O . TRP A 1 225 ? 10.456 4.393 7.887 1.00 90.25 225 TRP A O 1
ATOM 1768 N N . PRO A 1 226 ? 9.424 5.791 9.345 1.00 91.44 226 PRO A N 1
ATOM 1769 C CA . PRO A 1 226 ? 9.063 6.728 8.314 1.00 91.44 226 PRO A CA 1
ATOM 1770 C C . PRO A 1 226 ? 10.276 7.355 7.641 1.00 91.44 226 PRO A C 1
ATOM 1772 O O . PRO A 1 226 ? 11.104 7.992 8.296 1.00 91.44 226 PRO A O 1
ATOM 1775 N N . ARG A 1 227 ? 10.362 7.178 6.326 1.00 89.94 227 ARG A N 1
ATOM 1776 C CA . ARG A 1 227 ? 11.361 7.792 5.445 1.00 89.94 227 ARG A CA 1
ATOM 1777 C C . ARG A 1 227 ? 10.881 7.705 4.009 1.00 89.94 227 ARG A C 1
ATOM 1779 O O . ARG A 1 227 ? 10.096 6.817 3.676 1.00 89.94 227 ARG A O 1
ATOM 1786 N N . THR A 1 228 ? 11.370 8.599 3.167 1.00 89.31 228 THR A N 1
ATOM 1787 C CA . THR A 1 228 ? 11.085 8.498 1.741 1.00 89.31 228 THR A CA 1
ATOM 1788 C C . THR A 1 228 ? 11.942 7.402 1.129 1.00 89.31 228 THR A C 1
ATOM 1790 O O . THR A 1 228 ? 13.127 7.291 1.446 1.00 89.31 228 THR A O 1
ATOM 1793 N N . VAL A 1 229 ? 11.340 6.617 0.239 1.00 88.50 229 VAL A N 1
ATOM 1794 C CA . VAL A 1 229 ? 12.043 5.792 -0.743 1.00 88.50 229 VAL A CA 1
ATOM 1795 C C . VAL A 1 229 ? 11.474 6.152 -2.106 1.00 88.50 229 VAL A C 1
ATOM 1797 O O . VAL A 1 229 ? 10.268 6.058 -2.299 1.00 88.50 229 VAL A O 1
ATOM 1800 N N . ALA A 1 230 ? 12.302 6.610 -3.041 1.00 85.00 230 ALA A N 1
ATOM 1801 C CA . ALA A 1 230 ? 11.817 7.215 -4.279 1.00 85.00 230 ALA A CA 1
ATOM 1802 C C . ALA A 1 230 ? 10.982 6.242 -5.124 1.00 85.00 230 ALA A C 1
ATOM 1804 O O . ALA A 1 230 ? 9.917 6.614 -5.614 1.00 85.00 230 ALA A O 1
ATOM 1805 N N . ALA A 1 231 ? 11.441 4.994 -5.259 1.00 83.81 231 ALA A N 1
ATOM 1806 C CA . ALA A 1 231 ? 10.726 3.956 -5.997 1.00 83.81 231 ALA A CA 1
ATOM 1807 C C . ALA A 1 231 ? 9.400 3.589 -5.312 1.00 83.81 231 ALA A C 1
ATOM 1809 O O . ALA A 1 231 ? 8.342 3.701 -5.925 1.00 83.81 231 ALA A O 1
ATOM 1810 N N . GLU A 1 232 ? 9.447 3.222 -4.031 1.00 89.88 232 GLU A N 1
ATOM 1811 C CA . GLU A 1 232 ? 8.269 2.777 -3.275 1.00 89.88 232 GLU A CA 1
ATOM 1812 C C . GLU A 1 232 ? 7.249 3.898 -3.081 1.00 89.88 232 GLU A C 1
ATOM 1814 O O . GLU A 1 232 ? 6.083 3.732 -3.418 1.00 89.88 232 GLU A O 1
ATOM 1819 N N . GLY A 1 233 ? 7.701 5.086 -2.675 1.00 90.88 233 GLY A N 1
ATOM 1820 C CA . GLY A 1 233 ? 6.845 6.260 -2.561 1.00 90.88 233 GLY A CA 1
ATOM 1821 C C . GLY A 1 233 ? 6.201 6.642 -3.895 1.00 90.88 233 GLY A C 1
ATOM 1822 O O . GLY A 1 233 ? 5.065 7.109 -3.907 1.00 90.88 233 GLY A O 1
ATOM 1823 N N . SER A 1 234 ? 6.868 6.400 -5.030 1.00 89.38 234 SER A N 1
ATOM 1824 C CA . SER A 1 234 ? 6.251 6.610 -6.346 1.00 89.38 234 SER A CA 1
ATOM 1825 C C . SER A 1 234 ? 5.182 5.570 -6.678 1.00 89.38 234 SER A C 1
ATOM 1827 O O . SER A 1 234 ? 4.152 5.942 -7.242 1.00 89.38 234 SER A O 1
ATOM 1829 N N . LEU A 1 235 ? 5.386 4.300 -6.312 1.00 91.19 235 LEU A N 1
ATOM 1830 C CA . LEU A 1 235 ? 4.368 3.250 -6.446 1.00 91.19 235 LEU A CA 1
ATOM 1831 C C . LEU A 1 235 ? 3.139 3.574 -5.589 1.00 91.19 235 LEU A C 1
ATOM 1833 O O . LEU A 1 235 ? 2.016 3.603 -6.095 1.00 91.19 235 LEU A O 1
ATOM 1837 N N . ASP A 1 236 ? 3.362 3.928 -4.324 1.00 94.81 236 ASP A N 1
ATOM 1838 C CA . ASP A 1 236 ? 2.298 4.281 -3.388 1.00 94.81 236 ASP A CA 1
ATOM 1839 C C . ASP A 1 236 ? 1.498 5.490 -3.863 1.00 94.81 236 ASP A C 1
ATOM 1841 O O . ASP A 1 236 ? 0.270 5.482 -3.801 1.00 94.81 236 ASP A O 1
ATOM 1845 N N . MET A 1 237 ? 2.165 6.530 -4.371 1.00 94.81 237 MET A N 1
ATOM 1846 C CA . MET A 1 237 ? 1.466 7.715 -4.864 1.00 94.81 237 MET A CA 1
ATOM 1847 C C . MET A 1 237 ? 0.764 7.454 -6.199 1.00 94.81 237 MET A C 1
ATOM 1849 O O . MET A 1 237 ? -0.315 8.000 -6.422 1.00 94.81 237 MET A O 1
ATOM 1853 N N . ALA A 1 238 ? 1.295 6.583 -7.064 1.00 90.44 238 ALA A N 1
ATOM 1854 C CA . ALA A 1 238 ? 0.579 6.144 -8.262 1.00 90.44 238 ALA A CA 1
ATOM 1855 C C . ALA A 1 238 ? -0.721 5.407 -7.902 1.00 90.44 238 ALA A C 1
ATOM 1857 O O . ALA A 1 238 ? -1.752 5.634 -8.539 1.00 90.44 238 ALA A O 1
ATOM 1858 N N . ARG A 1 239 ? -0.694 4.580 -6.848 1.00 94.06 239 ARG A N 1
ATOM 1859 C CA . ARG A 1 239 ? -1.891 3.938 -6.299 1.00 94.06 239 ARG A CA 1
ATOM 1860 C C . ARG A 1 239 ? -2.821 4.955 -5.642 1.00 94.06 239 ARG A C 1
ATOM 1862 O O . ARG A 1 239 ? -4.002 4.964 -5.961 1.00 94.06 239 ARG A O 1
ATOM 1869 N N . LEU A 1 240 ? -2.315 5.858 -4.798 1.00 95.38 240 LEU A N 1
ATOM 1870 C CA . LEU A 1 240 ? -3.127 6.893 -4.144 1.00 95.38 240 LEU A CA 1
ATOM 1871 C C . LEU A 1 240 ? -3.815 7.812 -5.155 1.00 95.38 240 LEU A C 1
ATOM 1873 O O . LEU A 1 240 ? -4.936 8.247 -4.906 1.00 95.38 240 LEU A O 1
ATOM 1877 N N . ALA A 1 241 ? -3.192 8.081 -6.304 1.00 92.31 241 ALA A N 1
ATOM 1878 C CA . ALA A 1 241 ? -3.732 8.983 -7.315 1.00 92.31 241 ALA A CA 1
ATOM 1879 C C . ALA A 1 241 ? -5.092 8.546 -7.886 1.00 92.31 241 ALA A C 1
ATOM 1881 O O . ALA A 1 241 ? -5.813 9.386 -8.425 1.00 92.31 241 ALA A O 1
ATOM 1882 N N . ILE A 1 242 ? -5.478 7.271 -7.734 1.00 91.12 242 ILE A N 1
ATOM 1883 C CA . ILE A 1 242 ? -6.817 6.801 -8.123 1.00 91.12 242 ILE A CA 1
ATOM 1884 C C . ILE A 1 242 ? -7.921 7.311 -7.184 1.00 91.12 242 ILE A C 1
ATOM 1886 O O . ILE A 1 242 ? -9.085 7.360 -7.586 1.00 91.12 242 ILE A O 1
ATOM 1890 N N . ALA A 1 243 ? -7.550 7.666 -5.949 1.00 92.88 243 ALA A N 1
ATOM 1891 C CA . ALA A 1 243 ? -8.433 8.081 -4.863 1.00 92.88 243 ALA A CA 1
ATOM 1892 C C . ALA A 1 243 ? -8.270 9.569 -4.503 1.00 92.88 243 ALA A C 1
ATOM 1894 O O . ALA A 1 243 ? -9.257 10.283 -4.336 1.00 92.88 243 ALA A O 1
ATOM 1895 N N . ASP A 1 244 ? -7.026 10.043 -4.413 1.00 94.12 244 ASP A N 1
ATOM 1896 C CA . ASP A 1 244 ? -6.658 11.419 -4.076 1.00 94.12 244 ASP A CA 1
ATOM 1897 C C . ASP A 1 244 ? -5.459 11.889 -4.932 1.00 94.12 244 ASP A C 1
ATOM 1899 O O . ASP A 1 244 ? -4.311 11.925 -4.469 1.00 94.12 244 ASP A O 1
ATOM 1903 N N . PRO A 1 245 ? -5.698 12.244 -6.211 1.00 91.00 245 PRO A N 1
ATOM 1904 C CA . PRO A 1 245 ? -4.643 12.688 -7.123 1.00 91.00 245 PRO A CA 1
ATOM 1905 C C . PRO A 1 245 ? -3.955 13.976 -6.667 1.00 91.00 245 PRO A C 1
ATOM 1907 O O . PRO A 1 245 ? -2.782 14.175 -6.980 1.00 91.00 245 PRO A O 1
ATOM 1910 N N . HIS A 1 246 ? -4.647 14.841 -5.920 1.00 92.75 246 HIS A N 1
ATOM 1911 C CA . HIS A 1 246 ? -4.066 16.084 -5.422 1.00 92.75 246 HIS A CA 1
ATOM 1912 C C . HIS A 1 246 ? -2.989 15.791 -4.375 1.00 92.75 246 HIS A C 1
ATOM 1914 O O . HIS A 1 246 ? -1.849 16.231 -4.523 1.00 92.75 246 HIS A O 1
ATOM 1920 N N . THR A 1 247 ? -3.322 15.002 -3.349 1.00 95.44 247 THR A N 1
ATOM 1921 C CA . THR A 1 247 ? -2.354 14.620 -2.313 1.00 95.44 247 THR A CA 1
ATOM 1922 C C . THR A 1 247 ? -1.210 13.799 -2.900 1.00 95.44 247 THR A C 1
ATOM 1924 O O . THR A 1 247 ? -0.053 14.072 -2.587 1.00 95.44 247 THR A O 1
ATOM 1927 N N . ALA A 1 248 ? -1.506 12.855 -3.801 1.00 94.12 248 ALA A N 1
ATOM 1928 C CA . ALA A 1 248 ? -0.485 12.061 -4.482 1.00 94.12 248 ALA A CA 1
ATOM 1929 C C . ALA A 1 248 ? 0.513 12.933 -5.265 1.00 94.12 248 ALA A C 1
ATOM 1931 O O . ALA A 1 248 ? 1.727 12.759 -5.144 1.00 94.12 248 ALA A O 1
ATOM 1932 N N . THR A 1 249 ? 0.011 13.911 -6.026 1.00 90.50 249 THR A N 1
ATOM 1933 C CA . THR A 1 249 ? 0.848 14.837 -6.804 1.00 90.50 249 THR A CA 1
ATOM 1934 C C . THR A 1 249 ? 1.691 15.720 -5.891 1.00 90.50 249 THR A C 1
ATOM 1936 O O . THR A 1 249 ? 2.897 15.818 -6.097 1.00 90.50 249 THR A O 1
ATOM 1939 N N . ALA A 1 250 ? 1.097 16.304 -4.845 1.00 94.19 250 ALA A N 1
ATOM 1940 C CA . ALA A 1 250 ? 1.818 17.148 -3.891 1.00 94.19 250 ALA A CA 1
ATOM 1941 C C . ALA A 1 250 ? 2.918 16.376 -3.136 1.00 94.19 250 ALA A C 1
ATOM 1943 O O . ALA A 1 250 ? 3.996 16.915 -2.866 1.00 94.19 250 ALA A O 1
ATOM 1944 N N . ALA A 1 251 ? 2.664 15.104 -2.816 1.00 94.25 251 ALA A N 1
ATOM 1945 C CA . ALA A 1 251 ? 3.629 14.227 -2.167 1.00 94.25 251 ALA A CA 1
ATOM 1946 C C . ALA A 1 251 ? 4.798 13.861 -3.093 1.00 94.25 251 ALA A C 1
ATOM 1948 O O . ALA A 1 251 ? 5.954 13.923 -2.672 1.00 94.25 251 ALA A O 1
ATOM 1949 N N . LEU A 1 252 ? 4.516 13.549 -4.362 1.00 89.12 252 LEU A N 1
ATOM 1950 C CA . LEU A 1 252 ? 5.544 13.331 -5.384 1.00 89.12 252 LEU A CA 1
ATOM 1951 C C . LEU A 1 252 ? 6.359 14.596 -5.658 1.00 89.12 252 LEU A C 1
ATOM 1953 O O . LEU A 1 252 ? 7.584 14.534 -5.727 1.00 89.12 252 LEU A O 1
ATOM 1957 N N . GLU A 1 253 ? 5.707 15.749 -5.781 1.00 88.06 253 GLU A N 1
ATOM 1958 C CA . GLU A 1 253 ? 6.393 17.026 -5.958 1.00 88.06 253 GLU A CA 1
ATOM 1959 C C . GLU A 1 253 ? 7.342 17.287 -4.788 1.00 88.06 253 GLU A C 1
ATOM 1961 O O . GLU A 1 253 ? 8.513 17.590 -5.002 1.00 88.06 253 GLU A O 1
ATOM 1966 N N . THR A 1 254 ? 6.881 17.095 -3.552 1.00 89.75 254 THR A N 1
ATOM 1967 C CA . THR A 1 254 ? 7.718 17.248 -2.356 1.00 89.75 254 THR A CA 1
ATOM 1968 C C . THR A 1 254 ? 8.897 16.275 -2.361 1.00 89.75 254 THR A C 1
ATOM 1970 O O . THR A 1 254 ? 10.032 16.701 -2.149 1.00 89.75 254 THR A O 1
ATOM 1973 N N . LEU A 1 255 ? 8.650 14.994 -2.657 1.00 86.50 255 LEU A N 1
ATOM 1974 C CA . LEU A 1 255 ? 9.679 13.957 -2.761 1.00 86.50 255 LEU A CA 1
ATOM 1975 C C . LEU A 1 255 ? 10.801 14.367 -3.725 1.00 86.50 255 LEU A C 1
ATOM 1977 O O . LEU A 1 255 ? 11.972 14.255 -3.375 1.00 86.50 255 LEU A O 1
ATOM 1981 N N . TRP A 1 256 ? 10.456 14.868 -4.913 1.00 81.00 256 TRP A N 1
ATOM 1982 C CA . TRP A 1 256 ? 11.434 15.162 -5.965 1.00 81.00 256 TRP A CA 1
ATOM 1983 C C . TRP A 1 256 ? 12.052 16.563 -5.883 1.00 81.00 256 TRP A C 1
ATOM 1985 O O . TRP A 1 256 ? 13.206 16.739 -6.273 1.00 81.00 256 TRP A O 1
ATOM 1995 N N . THR A 1 257 ? 11.320 17.566 -5.389 1.00 81.81 257 THR A N 1
ATOM 1996 C CA . THR A 1 257 ? 11.789 18.968 -5.343 1.00 81.81 257 THR A CA 1
ATOM 1997 C C . THR A 1 257 ? 12.487 19.334 -4.037 1.00 81.81 257 THR A C 1
ATOM 1999 O O . THR A 1 257 ? 13.257 20.293 -4.009 1.00 81.81 257 THR A O 1
ATOM 2002 N N . GLN A 1 258 ? 12.231 18.586 -2.959 1.00 84.75 258 GLN A N 1
ATOM 2003 C CA . GLN A 1 258 ? 12.743 18.889 -1.618 1.00 84.75 258 GLN A CA 1
ATOM 2004 C C . GLN A 1 258 ? 13.642 17.792 -1.058 1.00 84.75 258 GLN A C 1
ATOM 2006 O O . GLN A 1 258 ? 14.092 17.897 0.083 1.00 84.75 258 GLN A O 1
ATOM 2011 N N . ALA A 1 259 ? 13.948 16.758 -1.849 1.00 74.00 259 ALA A N 1
ATOM 2012 C CA . ALA A 1 259 ? 15.066 15.887 -1.532 1.00 74.00 259 ALA A CA 1
ATOM 2013 C C . ALA A 1 259 ? 16.317 16.762 -1.309 1.00 74.00 259 ALA A C 1
ATOM 2015 O O . ALA A 1 259 ? 16.625 17.619 -2.143 1.00 74.00 259 ALA A O 1
ATOM 2016 N N . PRO A 1 260 ? 17.057 16.575 -0.199 1.00 70.75 260 PRO A N 1
ATOM 2017 C CA . PRO A 1 260 ? 18.167 17.462 0.153 1.00 70.75 260 PRO A CA 1
ATOM 2018 C C . PRO A 1 260 ? 19.331 17.308 -0.830 1.00 70.75 260 PRO A C 1
ATOM 2020 O O . PRO A 1 260 ? 20.219 18.155 -0.904 1.00 70.75 260 PRO A O 1
ATOM 2023 N N . ALA A 1 261 ? 19.291 16.235 -1.619 1.00 62.66 261 ALA A N 1
ATOM 2024 C CA . ALA A 1 261 ? 20.023 16.100 -2.850 1.00 62.66 261 ALA A CA 1
ATOM 2025 C C . ALA A 1 261 ? 19.168 15.308 -3.864 1.00 62.66 261 ALA A C 1
ATOM 2027 O O . ALA A 1 261 ? 18.391 14.441 -3.464 1.00 62.66 261 ALA A O 1
ATOM 2028 N N . PRO A 1 262 ? 19.332 15.536 -5.172 1.00 54.47 262 PRO A N 1
ATOM 2029 C CA . PRO A 1 262 ? 18.530 14.910 -6.235 1.00 54.47 262 PRO A CA 1
ATOM 2030 C C . PRO A 1 262 ? 18.540 13.378 -6.368 1.00 54.47 262 PRO A C 1
ATOM 2032 O O . PRO A 1 262 ? 17.887 12.800 -7.227 1.00 54.47 262 PRO A O 1
ATOM 2035 N N . ASN A 1 263 ? 19.400 12.741 -5.596 1.00 56.09 263 ASN A N 1
ATOM 2036 C CA . ASN A 1 263 ? 20.001 11.434 -5.831 1.00 56.09 263 ASN A CA 1
ATOM 2037 C C . ASN A 1 263 ? 19.891 10.557 -4.582 1.00 56.09 263 ASN A C 1
ATOM 2039 O O . ASN A 1 263 ? 20.716 9.676 -4.340 1.00 56.09 263 ASN A O 1
ATOM 2043 N N . LEU A 1 264 ? 18.943 10.904 -3.721 1.00 63.09 264 LEU A N 1
ATOM 2044 C CA . LEU A 1 264 ? 18.669 10.199 -2.492 1.00 63.09 264 LEU A CA 1
ATOM 2045 C C . LEU A 1 264 ? 17.493 9.285 -2.779 1.00 63.09 264 LEU A C 1
ATOM 2047 O O . LEU A 1 264 ? 16.348 9.711 -2.624 1.00 63.09 264 LEU A O 1
ATOM 2051 N N . PRO A 1 265 ? 17.757 8.033 -3.212 1.00 63.59 265 PRO A N 1
ATOM 2052 C CA . PRO A 1 265 ? 16.682 7.073 -3.374 1.00 63.59 265 PRO A CA 1
ATOM 2053 C C . PRO A 1 265 ? 16.013 6.810 -2.031 1.00 63.59 265 PRO A C 1
ATOM 2055 O O . PRO A 1 265 ? 14.894 6.325 -2.027 1.00 63.59 265 PRO A O 1
ATOM 2058 N N . CYS A 1 266 ? 16.679 7.124 -0.910 1.00 77.50 266 CYS A N 1
ATOM 2059 C CA . CYS A 1 266 ? 16.127 6.986 0.419 1.00 77.50 266 CYS A CA 1
ATOM 2060 C C . CYS A 1 266 ? 16.671 8.041 1.396 1.00 77.50 266 CYS A C 1
ATOM 2062 O O . CYS A 1 266 ? 17.886 8.114 1.616 1.00 77.50 266 CYS A O 1
ATOM 2064 N N . VAL A 1 267 ? 15.783 8.807 2.037 1.00 80.88 267 VAL A N 1
ATOM 2065 C CA . VAL A 1 267 ? 16.166 9.839 3.015 1.00 80.88 267 VAL A CA 1
ATOM 2066 C C . VAL A 1 267 ? 15.155 9.949 4.159 1.00 80.88 267 VAL A C 1
ATOM 2068 O O . VAL A 1 267 ? 13.939 9.872 3.962 1.00 80.88 267 VAL A O 1
ATOM 2071 N N . PHE A 1 268 ? 15.672 10.091 5.379 1.00 80.38 268 PHE A N 1
ATOM 2072 C CA . PHE A 1 268 ? 14.864 10.316 6.574 1.00 80.38 268 PHE A CA 1
ATOM 2073 C C . PHE A 1 268 ? 14.300 11.740 6.609 1.00 80.38 268 PHE A C 1
ATOM 2075 O O . PHE A 1 268 ? 14.766 12.640 5.913 1.00 80.38 268 PHE A O 1
ATOM 2082 N N . ARG A 1 269 ? 13.285 11.961 7.452 1.00 83.69 269 ARG A N 1
ATOM 2083 C CA . ARG A 1 269 ? 12.589 13.256 7.578 1.00 83.69 269 ARG A CA 1
ATOM 2084 C C . ARG A 1 269 ? 13.535 14.430 7.862 1.00 83.69 269 ARG A C 1
ATOM 2086 O O . ARG A 1 269 ? 13.256 15.553 7.456 1.00 83.69 269 ARG A O 1
ATOM 2093 N N . ASP A 1 270 ? 14.630 14.198 8.574 1.00 80.31 270 ASP A N 1
ATOM 2094 C CA . ASP A 1 270 ? 15.630 15.213 8.923 1.00 80.31 270 ASP A CA 1
ATOM 2095 C C . ASP A 1 270 ? 16.692 15.444 7.832 1.00 80.31 270 ASP A C 1
ATOM 2097 O O . ASP A 1 270 ? 17.568 16.291 7.993 1.00 80.31 270 ASP A O 1
ATOM 2101 N N . GLY A 1 271 ? 16.598 14.728 6.710 1.00 72.50 271 GLY A N 1
ATOM 2102 C CA . GLY A 1 271 ? 17.532 14.819 5.597 1.00 72.50 271 GLY A CA 1
ATOM 2103 C C . GLY A 1 271 ? 18.724 13.874 5.691 1.00 72.50 271 GLY A C 1
ATOM 2104 O O . GLY A 1 271 ? 19.551 13.881 4.777 1.00 72.50 271 GLY A O 1
ATOM 2105 N N . GLN A 1 272 ? 18.820 13.042 6.738 1.00 73.56 272 GLN A N 1
ATOM 2106 C CA . GLN A 1 272 ? 19.875 12.036 6.815 1.00 73.56 272 GLN A CA 1
ATOM 2107 C C . GLN A 1 272 ? 19.700 10.995 5.702 1.00 73.56 272 GLN A C 1
ATOM 2109 O O . GLN A 1 272 ? 18.632 10.378 5.583 1.00 73.56 272 GLN A O 1
ATOM 2114 N N . PRO A 1 273 ? 20.724 10.786 4.857 1.00 65.50 273 PRO A N 1
ATOM 2115 C CA . PRO A 1 273 ? 20.633 9.802 3.799 1.00 65.50 273 PRO A CA 1
ATOM 2116 C C . PRO A 1 273 ? 20.718 8.391 4.386 1.00 65.50 273 PRO A C 1
ATOM 2118 O O . PRO A 1 273 ? 21.601 8.098 5.187 1.00 65.50 273 PRO A O 1
ATOM 2121 N N . ASN A 1 274 ? 19.832 7.500 3.947 1.00 60.12 274 ASN A N 1
ATOM 2122 C CA . ASN A 1 274 ? 19.946 6.067 4.241 1.00 60.12 274 ASN A CA 1
ATOM 2123 C C . ASN A 1 274 ? 20.701 5.333 3.120 1.00 60.12 274 ASN A C 1
ATOM 2125 O O . ASN A 1 274 ? 21.427 4.379 3.371 1.00 60.12 274 ASN A O 1
ATOM 2129 N N . MET A 1 275 ? 20.560 5.810 1.879 1.00 56.88 275 MET A N 1
ATOM 2130 C CA . MET A 1 275 ? 21.312 5.342 0.714 1.00 56.88 275 MET A CA 1
ATOM 2131 C C . MET A 1 275 ? 21.824 6.553 -0.072 1.00 56.88 275 MET A C 1
ATOM 2133 O O . MET A 1 275 ? 21.056 7.472 -0.362 1.00 56.88 275 MET A O 1
ATOM 2137 N N . VAL A 1 276 ? 23.122 6.572 -0.399 1.00 46.44 276 VAL A N 1
ATOM 2138 C CA . VAL A 1 276 ? 23.790 7.696 -1.077 1.00 46.44 276 VAL A CA 1
ATOM 2139 C C . VAL A 1 276 ? 24.276 7.279 -2.464 1.00 46.44 276 VAL A C 1
ATOM 2141 O O . VAL A 1 276 ? 25.078 6.363 -2.616 1.00 46.44 276 VAL A O 1
ATOM 2144 N N . ALA A 1 277 ? 23.860 8.034 -3.471 1.00 40.25 277 ALA A N 1
ATOM 2145 C CA . ALA A 1 277 ? 24.236 7.902 -4.875 1.00 40.25 277 ALA A CA 1
ATOM 2146 C C . ALA A 1 277 ? 24.662 9.305 -5.368 1.00 40.25 277 ALA A C 1
ATOM 2148 O O . ALA A 1 277 ? 23.868 10.200 -5.246 1.00 40.25 277 ALA A O 1
ATOM 2149 N N . ARG A 1 278 ? 25.886 9.639 -5.809 1.00 32.19 278 ARG A N 1
ATOM 2150 C CA . ARG A 1 278 ? 26.346 11.066 -5.929 1.00 32.19 278 ARG A CA 1
ATOM 2151 C C . ARG A 1 278 ? 25.796 11.947 -7.108 1.00 32.19 278 ARG A C 1
ATOM 2153 O O . ARG A 1 278 ? 26.461 12.031 -8.129 1.00 32.19 278 ARG A O 1
ATOM 2160 N N . MET A 1 279 ? 24.701 12.707 -6.913 1.00 33.62 279 MET A N 1
ATOM 2161 C CA . MET A 1 279 ? 24.272 14.015 -7.535 1.00 33.62 279 MET A CA 1
ATOM 2162 C C . MET A 1 279 ? 23.715 14.185 -8.991 1.00 33.62 279 MET A C 1
ATOM 2164 O O . MET A 1 279 ? 24.417 13.895 -9.952 1.00 33.62 279 MET A O 1
ATOM 2168 N N . LEU A 1 280 ? 22.528 14.837 -9.138 1.00 33.44 280 LEU A N 1
ATOM 2169 C CA . LEU A 1 280 ? 22.079 15.945 -10.067 1.00 33.44 280 LEU A CA 1
ATOM 2170 C C . LEU A 1 280 ? 20.514 15.985 -10.244 1.00 33.44 280 LEU A C 1
ATOM 2172 O O . LEU A 1 280 ? 19.913 14.922 -10.151 1.00 33.44 280 LEU A O 1
ATOM 2176 N N . PRO A 1 281 ? 19.838 17.152 -10.478 1.00 42.84 281 PRO A N 1
ATOM 2177 C CA . PRO A 1 281 ? 18.405 17.449 -10.183 1.00 42.84 281 PRO A CA 1
ATOM 2178 C C . PRO A 1 281 ? 17.322 16.966 -11.176 1.00 42.84 281 PRO A C 1
ATOM 2180 O O . PRO A 1 281 ? 17.465 17.123 -12.381 1.00 42.84 281 PRO A O 1
ATOM 2183 N N . ALA A 1 282 ? 16.157 16.557 -10.649 1.00 70.75 282 ALA A N 1
ATOM 2184 C CA . ALA A 1 282 ? 14.966 16.079 -11.380 1.00 70.75 282 ALA A CA 1
ATOM 2185 C C . ALA A 1 282 ? 15.150 14.735 -12.118 1.00 70.75 282 ALA A C 1
ATOM 2187 O O . ALA A 1 282 ? 16.270 14.260 -12.289 1.00 70.75 282 ALA A O 1
ATOM 2188 N N . LEU A 1 283 ? 14.035 14.102 -12.522 1.00 74.00 283 LEU A N 1
ATOM 2189 C CA . LEU A 1 283 ? 13.998 12.737 -13.079 1.00 74.00 283 LEU A CA 1
ATOM 2190 C C . LEU A 1 283 ? 15.058 12.515 -14.169 1.00 74.00 283 LEU A C 1
ATOM 2192 O O . LEU A 1 283 ? 15.769 11.521 -14.125 1.00 74.00 283 LEU A O 1
ATOM 2196 N N . GLU A 1 284 ? 15.221 13.464 -15.095 1.00 82.81 284 GLU A N 1
ATOM 2197 C CA . GLU A 1 284 ? 16.281 13.420 -16.108 1.00 82.81 284 GLU A CA 1
ATOM 2198 C C . GLU A 1 284 ? 17.672 13.309 -15.518 1.00 82.81 284 GLU A C 1
ATOM 2200 O O . GLU A 1 284 ? 18.433 12.428 -15.902 1.00 82.81 284 GLU A O 1
ATOM 2205 N N . ALA A 1 285 ? 18.017 14.181 -14.581 1.00 79.94 285 ALA A N 1
ATOM 2206 C CA . ALA A 1 285 ? 19.362 14.173 -14.057 1.00 79.94 285 ALA A CA 1
ATOM 2207 C C . ALA A 1 285 ? 19.607 12.997 -13.103 1.00 79.94 285 ALA A C 1
ATOM 2209 O O . ALA A 1 285 ? 20.750 12.570 -12.957 1.00 79.94 285 ALA A O 1
ATOM 2210 N N . TYR A 1 286 ? 18.549 12.401 -12.536 1.00 81.31 286 TYR A N 1
ATOM 2211 C CA . TYR A 1 286 ? 18.639 11.090 -11.896 1.00 81.31 286 TYR A CA 1
ATOM 2212 C C . TYR A 1 286 ? 19.021 9.996 -12.908 1.00 81.31 286 TYR A C 1
ATOM 2214 O O . TYR A 1 286 ? 19.898 9.179 -12.628 1.00 81.31 286 TYR A O 1
ATOM 2222 N N . LEU A 1 287 ? 18.444 10.010 -14.115 1.00 87.12 287 LEU A N 1
ATOM 2223 C CA . LEU A 1 287 ? 18.837 9.094 -15.195 1.00 87.12 287 LEU A CA 1
ATOM 2224 C C . LEU A 1 287 ? 20.232 9.402 -15.765 1.00 87.12 287 LEU A C 1
ATOM 2226 O O . LEU A 1 287 ? 20.948 8.480 -16.142 1.00 87.12 287 LEU A O 1
ATOM 2230 N N . GLU A 1 288 ? 20.656 10.665 -15.809 1.00 88.75 288 GLU A N 1
ATOM 2231 C CA . GLU A 1 288 ? 22.031 11.033 -16.181 1.00 88.75 288 GLU A CA 1
ATOM 2232 C C . GLU A 1 288 ? 23.041 10.595 -15.112 1.00 88.75 288 GLU A C 1
ATO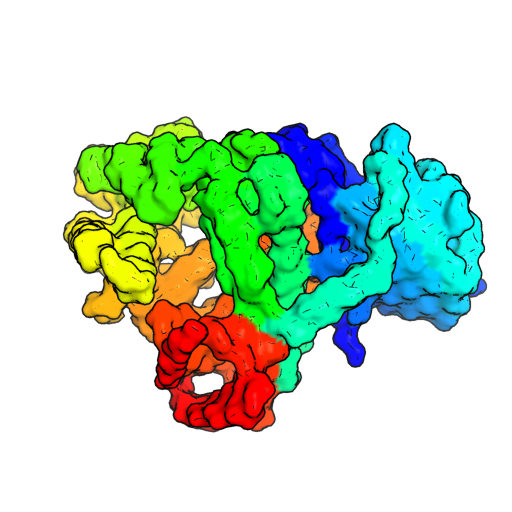M 2234 O O . GLU A 1 288 ? 24.164 10.201 -15.430 1.00 88.75 288 GLU A O 1
ATOM 2239 N N . TRP A 1 289 ? 22.640 10.643 -13.839 1.00 86.62 289 TRP A N 1
ATOM 2240 C CA . TRP A 1 289 ? 23.433 10.196 -12.700 1.00 86.62 289 TRP A CA 1
ATOM 2241 C C . TRP A 1 289 ? 23.734 8.691 -12.775 1.00 86.62 289 TRP A C 1
ATOM 2243 O O . TRP A 1 289 ? 24.907 8.341 -12.895 1.00 86.62 289 TRP A O 1
ATOM 2253 N N . TRP A 1 290 ? 22.694 7.840 -12.824 1.00 88.69 290 TRP A N 1
ATOM 2254 C CA . TRP A 1 290 ? 22.593 6.780 -13.831 1.00 88.69 290 TRP A CA 1
ATOM 2255 C C . TRP A 1 290 ? 23.851 6.408 -14.619 1.00 88.69 290 TRP A C 1
ATOM 2257 O O . TRP A 1 290 ? 24.713 5.612 -14.245 1.00 88.69 290 TRP A O 1
ATOM 2267 N N . GLN A 1 291 ? 23.884 7.021 -15.794 1.00 91.88 291 GLN A N 1
ATOM 2268 C CA . GLN A 1 291 ? 24.843 6.785 -16.855 1.00 91.88 291 GLN A CA 1
ATOM 2269 C C . GLN A 1 291 ? 26.266 7.201 -16.478 1.00 91.88 291 GLN A C 1
ATOM 2271 O O . GLN A 1 291 ? 27.218 6.673 -17.045 1.00 91.88 291 GLN A O 1
ATOM 2276 N N . ARG A 1 292 ? 26.429 8.142 -15.542 1.00 90.69 292 ARG A N 1
ATOM 2277 C CA . ARG A 1 292 ? 27.742 8.656 -15.144 1.00 90.69 292 ARG A CA 1
ATOM 2278 C C . ARG A 1 292 ? 28.389 7.853 -14.019 1.00 90.69 292 ARG A C 1
ATOM 2280 O O . ARG A 1 292 ? 29.592 7.631 -14.052 1.00 90.69 292 ARG A O 1
ATOM 2287 N N . GLU A 1 293 ? 27.616 7.456 -13.015 1.00 88.94 293 GLU A N 1
ATOM 2288 C CA . GLU A 1 293 ? 28.143 7.010 -11.713 1.00 88.94 293 GLU A CA 1
ATOM 2289 C C . GLU A 1 293 ? 27.943 5.512 -11.470 1.00 88.94 293 GLU A C 1
ATOM 2291 O O . GLU A 1 293 ? 28.441 4.964 -10.483 1.00 88.94 293 GLU A O 1
ATOM 2296 N N . ARG A 1 294 ? 27.174 4.847 -12.337 1.00 91.50 294 ARG A N 1
ATOM 2297 C CA . ARG A 1 294 ? 26.853 3.419 -12.235 1.00 91.50 294 ARG A CA 1
ATOM 2298 C C . ARG A 1 294 ? 27.222 2.632 -13.482 1.00 91.50 294 ARG A C 1
ATOM 2300 O O . ARG A 1 294 ? 26.865 1.466 -13.583 1.00 91.50 294 ARG A O 1
ATOM 2307 N N . VAL A 1 295 ? 27.958 3.238 -14.412 1.00 93.75 295 VAL A N 1
ATOM 2308 C CA . VAL A 1 295 ? 28.494 2.549 -15.588 1.00 93.75 295 VAL A CA 1
ATOM 2309 C C . VAL A 1 295 ? 29.942 2.137 -15.337 1.00 93.75 295 VAL A C 1
ATOM 2311 O O . VAL A 1 295 ? 30.796 2.979 -15.073 1.00 93.75 295 VAL A O 1
ATOM 2314 N N . VAL A 1 296 ? 30.220 0.841 -15.462 1.00 93.00 296 VAL A N 1
ATOM 2315 C CA . VAL A 1 296 ? 31.558 0.242 -15.394 1.00 93.00 296 VAL A CA 1
ATOM 2316 C C . VAL A 1 296 ? 31.771 -0.582 -16.656 1.00 93.00 296 VAL A C 1
ATOM 2318 O O . VAL A 1 296 ? 30.936 -1.413 -17.010 1.00 93.00 296 VAL A O 1
ATOM 2321 N N . ASP A 1 297 ? 32.861 -0.312 -17.375 1.00 92.56 297 ASP A N 1
ATOM 2322 C CA . ASP A 1 297 ? 33.195 -0.958 -18.654 1.00 92.56 297 ASP A CA 1
ATOM 2323 C C . ASP A 1 297 ? 32.058 -0.919 -19.694 1.00 92.56 297 ASP A C 1
ATOM 2325 O O . ASP A 1 297 ? 31.890 -1.839 -20.492 1.00 92.56 297 ASP A O 1
ATOM 2329 N N . GLY A 1 298 ? 31.249 0.146 -19.675 1.00 91.12 298 GLY A N 1
ATOM 2330 C CA . GLY A 1 298 ? 30.109 0.324 -20.581 1.00 91.12 298 GLY A CA 1
ATOM 2331 C C . GLY A 1 298 ? 28.805 -0.352 -20.136 1.00 91.12 298 GLY A C 1
ATOM 2332 O O . GLY A 1 298 ? 27.802 -0.228 -20.836 1.00 91.12 298 GLY A O 1
ATOM 2333 N N . TYR A 1 299 ? 28.780 -1.007 -18.973 1.00 95.06 299 TYR A N 1
ATOM 2334 C CA . TYR A 1 299 ? 27.599 -1.678 -18.427 1.00 95.06 299 TYR A CA 1
ATOM 2335 C C . TYR A 1 299 ? 27.134 -1.029 -17.129 1.00 95.06 299 TYR A C 1
ATOM 2337 O O . TYR A 1 299 ? 27.949 -0.613 -16.310 1.00 95.06 299 TYR A O 1
ATOM 2345 N N . LEU A 1 300 ? 25.819 -0.973 -16.920 1.00 94.62 300 LEU A N 1
ATOM 2346 C CA . LEU A 1 300 ? 25.268 -0.542 -15.639 1.00 94.62 300 LEU A CA 1
ATOM 2347 C C . LEU A 1 300 ? 25.506 -1.608 -14.566 1.00 94.62 300 LEU A C 1
ATOM 2349 O O . LEU A 1 300 ? 25.323 -2.799 -14.818 1.00 94.62 300 LEU A O 1
ATOM 2353 N N . SER A 1 301 ? 25.866 -1.160 -13.369 1.00 92.00 301 SER A N 1
ATOM 2354 C CA . SER A 1 301 ? 26.101 -1.994 -12.196 1.00 92.00 301 SER A CA 1
ATOM 2355 C C . SER A 1 301 ? 25.545 -1.322 -10.951 1.00 92.00 301 SER A C 1
ATOM 2357 O O . SER A 1 301 ? 25.667 -0.109 -10.789 1.00 92.00 301 SER A O 1
ATOM 2359 N N . TYR A 1 302 ? 25.017 -2.124 -10.032 1.00 91.56 302 TYR A N 1
ATOM 2360 C CA . TYR A 1 302 ? 24.745 -1.684 -8.668 1.00 91.56 302 TYR A CA 1
ATOM 2361 C C . TYR A 1 302 ? 26.055 -1.420 -7.927 1.00 91.56 302 TYR A C 1
ATOM 2363 O O . TYR A 1 302 ? 27.052 -2.098 -8.174 1.00 91.56 302 TYR A O 1
ATOM 2371 N N . ALA A 1 303 ? 26.057 -0.459 -7.008 1.00 89.06 303 ALA A N 1
ATOM 2372 C CA . ALA A 1 303 ? 27.172 -0.256 -6.088 1.00 89.06 303 ALA A CA 1
ATOM 2373 C C . ALA A 1 303 ? 27.141 -1.244 -4.911 1.00 89.06 303 ALA A C 1
ATOM 2375 O O . ALA A 1 303 ? 28.190 -1.629 -4.397 1.00 89.06 303 ALA A O 1
ATOM 2376 N N . CYS A 1 304 ? 25.945 -1.643 -4.484 1.00 88.62 304 CYS A N 1
ATOM 2377 C CA . CYS A 1 304 ? 25.690 -2.442 -3.289 1.00 88.62 304 CYS A CA 1
ATOM 2378 C C . CYS A 1 304 ? 24.387 -3.252 -3.483 1.00 88.62 304 CYS A C 1
ATOM 2380 O O . CYS A 1 304 ? 23.554 -2.873 -4.310 1.00 88.62 304 CYS A O 1
ATOM 2382 N N . THR A 1 305 ? 24.180 -4.361 -2.762 1.00 88.50 305 THR A N 1
ATOM 2383 C CA . THR A 1 305 ? 22.950 -5.171 -2.922 1.00 88.50 305 THR A CA 1
ATOM 2384 C C . THR A 1 305 ? 21.712 -4.408 -2.450 1.00 88.50 305 THR A C 1
ATOM 2386 O O . THR A 1 305 ? 20.649 -4.551 -3.041 1.00 88.50 305 THR A O 1
ATOM 2389 N N . TRP A 1 306 ? 21.852 -3.517 -1.466 1.00 84.56 306 TRP A N 1
ATOM 2390 C CA . TRP A 1 306 ? 20.753 -2.666 -0.988 1.00 84.56 306 TRP A CA 1
ATOM 2391 C C . TRP A 1 306 ? 20.219 -1.722 -2.073 1.00 84.56 306 TRP A C 1
ATOM 2393 O O . TRP A 1 306 ? 19.025 -1.449 -2.131 1.00 84.56 306 TRP A O 1
ATOM 2403 N N . GLU A 1 307 ? 21.086 -1.255 -2.980 1.00 85.38 307 GLU A N 1
ATOM 2404 C CA . GLU A 1 307 ? 20.686 -0.402 -4.108 1.00 85.38 307 GLU A CA 1
ATOM 2405 C C . GLU A 1 307 ? 19.837 -1.163 -5.141 1.00 85.38 307 GLU A C 1
ATOM 2407 O O . GLU A 1 307 ? 19.076 -0.545 -5.884 1.00 85.38 307 GLU A O 1
ATOM 2412 N N . SER A 1 308 ? 19.933 -2.496 -5.169 1.00 86.12 308 SER A N 1
ATOM 2413 C CA . SER A 1 308 ? 19.080 -3.350 -6.003 1.00 86.12 308 SER A CA 1
ATOM 2414 C C . SER A 1 308 ? 17.726 -3.680 -5.371 1.00 86.12 308 SER A C 1
ATOM 2416 O O . SER A 1 308 ? 16.802 -4.061 -6.086 1.00 86.12 308 SER A O 1
ATOM 2418 N N . GLY A 1 309 ? 17.610 -3.555 -4.044 1.00 85.94 309 GLY A N 1
ATOM 2419 C CA . GLY A 1 309 ? 16.469 -4.054 -3.272 1.00 85.94 309 GLY A CA 1
ATOM 2420 C C . GLY A 1 309 ? 16.465 -5.574 -3.042 1.00 85.94 309 GLY A C 1
ATOM 2421 O O . GLY A 1 309 ? 15.502 -6.092 -2.486 1.00 85.94 309 GLY A O 1
ATOM 2422 N N . GLU A 1 310 ? 17.513 -6.296 -3.456 1.00 89.31 310 GLU A N 1
ATOM 2423 C CA . GLU A 1 310 ? 17.717 -7.726 -3.191 1.00 89.31 310 GLU A CA 1
ATOM 2424 C C . GLU A 1 310 ? 18.948 -7.938 -2.292 1.00 89.31 310 GLU A C 1
ATOM 2426 O O . GLU A 1 310 ? 20.021 -8.353 -2.738 1.00 89.31 310 GLU A O 1
ATOM 2431 N N . ASP A 1 311 ? 18.793 -7.616 -1.008 1.00 88.38 311 ASP A N 1
ATOM 2432 C CA . ASP A 1 311 ? 19.851 -7.669 0.007 1.00 88.38 311 ASP A CA 1
ATOM 2433 C C . ASP A 1 311 ? 20.539 -9.042 0.060 1.00 88.38 311 ASP A C 1
ATOM 2435 O O . ASP A 1 311 ? 19.863 -10.067 0.126 1.00 88.38 311 ASP A O 1
ATOM 2439 N N . ASP A 1 312 ? 21.879 -9.056 0.033 1.00 88.25 312 ASP A N 1
ATOM 2440 C CA . ASP A 1 312 ? 22.726 -10.259 0.089 1.00 88.25 312 ASP A CA 1
ATOM 2441 C C . ASP A 1 312 ? 22.407 -11.328 -0.979 1.00 88.25 312 ASP A C 1
ATOM 2443 O O . ASP A 1 312 ? 22.697 -12.515 -0.805 1.00 88.25 312 ASP A O 1
ATOM 2447 N N . ASN A 1 313 ? 21.806 -10.934 -2.109 1.00 91.69 313 ASN A N 1
ATOM 2448 C CA . ASN A 1 313 ? 21.470 -11.873 -3.172 1.00 91.69 313 ASN A CA 1
ATOM 2449 C C . ASN A 1 313 ? 22.743 -12.383 -3.893 1.00 91.69 313 ASN A C 1
ATOM 2451 O O . ASN A 1 313 ? 23.414 -11.589 -4.559 1.00 91.69 313 ASN A O 1
ATOM 2455 N N . PRO A 1 314 ? 23.055 -13.698 -3.870 1.00 90.88 314 PRO A N 1
ATOM 2456 C CA . PRO A 1 314 ? 24.228 -14.279 -4.533 1.00 90.88 314 PRO A CA 1
ATOM 2457 C C . PRO A 1 314 ? 24.234 -14.117 -6.058 1.00 90.88 314 PRO A C 1
ATOM 2459 O O . PRO A 1 314 ? 25.284 -14.266 -6.679 1.00 90.88 314 PRO A O 1
ATOM 2462 N N . ARG A 1 315 ? 23.087 -13.803 -6.677 1.00 92.88 315 ARG A N 1
ATOM 2463 C CA . ARG A 1 315 ? 23.032 -13.383 -8.084 1.00 92.88 315 ARG A CA 1
ATOM 2464 C C . ARG A 1 315 ? 23.805 -12.081 -8.309 1.00 92.88 315 ARG A C 1
ATOM 2466 O O . ARG A 1 315 ? 24.485 -11.936 -9.316 1.00 92.88 315 ARG A O 1
ATOM 2473 N N . LEU A 1 316 ? 23.694 -11.139 -7.375 1.00 92.94 316 LEU A N 1
ATOM 2474 C CA . LEU A 1 316 ? 24.268 -9.798 -7.471 1.00 92.94 316 LEU A CA 1
ATOM 2475 C C . LEU A 1 316 ? 25.644 -9.690 -6.804 1.00 92.94 316 LEU A C 1
ATOM 2477 O O . LEU A 1 316 ? 26.492 -8.949 -7.295 1.00 92.94 316 LEU A O 1
ATOM 2481 N N . ASP A 1 317 ? 25.871 -10.452 -5.732 1.00 91.06 317 ASP A N 1
ATOM 2482 C CA . ASP A 1 317 ? 27.154 -10.586 -5.032 1.00 91.06 317 ASP A CA 1
ATOM 2483 C C . ASP A 1 317 ? 27.692 -12.027 -5.145 1.00 91.06 317 ASP A C 1
ATOM 2485 O O . ASP A 1 317 ? 27.735 -12.765 -4.155 1.00 91.06 317 ASP A O 1
ATOM 2489 N N . PRO A 1 318 ? 28.104 -12.485 -6.343 1.00 87.62 318 PRO A N 1
ATOM 2490 C CA . PRO A 1 318 ? 28.571 -13.859 -6.538 1.00 87.62 318 PRO A CA 1
ATOM 2491 C C . PRO A 1 318 ? 29.880 -14.168 -5.794 1.00 87.62 318 PRO A C 1
ATOM 2493 O O . PRO A 1 318 ? 30.308 -15.322 -5.763 1.00 87.62 318 PRO A O 1
ATOM 2496 N N . LEU A 1 319 ? 30.546 -13.152 -5.237 1.00 86.38 319 LEU A N 1
ATOM 2497 C CA . LEU A 1 319 ? 31.757 -13.287 -4.431 1.00 86.38 319 LEU A CA 1
ATOM 2498 C C . LEU A 1 319 ? 31.476 -13.296 -2.920 1.00 86.38 319 LEU A C 1
ATOM 2500 O O . LEU A 1 319 ? 32.401 -13.556 -2.151 1.00 86.38 319 LEU A O 1
ATOM 2504 N N . GLY A 1 320 ? 30.238 -13.031 -2.488 1.00 84.94 320 GLY A N 1
ATOM 2505 C CA . GLY A 1 320 ? 29.875 -12.957 -1.070 1.00 84.94 320 GLY A CA 1
ATOM 2506 C C . GLY A 1 320 ? 30.656 -11.879 -0.316 1.00 84.94 320 GLY A C 1
ATOM 2507 O O . GLY A 1 320 ? 31.031 -12.075 0.840 1.00 84.94 320 GLY A O 1
ATOM 2508 N N . THR A 1 321 ? 30.957 -10.766 -0.986 1.00 79.38 321 THR A N 1
ATOM 2509 C CA . THR A 1 321 ? 31.698 -9.629 -0.423 1.00 79.38 321 THR A CA 1
ATOM 2510 C C . THR A 1 321 ? 30.935 -8.885 0.676 1.00 79.38 321 THR A C 1
ATOM 2512 O O . THR A 1 321 ? 31.538 -8.103 1.415 1.00 79.38 321 THR A O 1
ATOM 2515 N N . GLY A 1 322 ? 29.643 -9.180 0.837 1.00 64.88 322 GLY A N 1
ATOM 2516 C CA . GLY A 1 322 ? 28.748 -8.526 1.779 1.00 64.88 322 GLY A CA 1
ATOM 2517 C C . GLY A 1 322 ? 28.175 -7.265 1.148 1.00 64.88 322 GLY A C 1
ATOM 2518 O O . GLY A 1 322 ? 28.862 -6.574 0.393 1.00 64.88 322 GLY A O 1
ATOM 2519 N N . GLY A 1 323 ? 26.911 -6.963 1.454 1.00 63.75 323 GLY A N 1
ATOM 2520 C CA . GLY A 1 323 ? 26.045 -6.074 0.678 1.00 63.75 323 GLY A CA 1
ATOM 2521 C C . GLY A 1 323 ? 26.504 -4.647 0.348 1.00 63.75 323 GLY A C 1
ATOM 2522 O O . GLY A 1 323 ? 25.716 -3.940 -0.261 1.00 63.75 323 GLY A O 1
ATOM 2523 N N . GLY A 1 324 ? 27.721 -4.200 0.686 1.00 66.50 324 GLY A N 1
ATOM 2524 C CA . GLY A 1 324 ? 28.220 -2.829 0.524 1.00 66.50 324 GLY A CA 1
ATOM 2525 C C . GLY A 1 324 ? 29.127 -2.512 -0.681 1.00 66.50 324 GLY A C 1
ATOM 2526 O O . GLY A 1 324 ? 29.365 -1.326 -0.905 1.00 66.50 324 GLY A O 1
ATOM 2527 N N . ALA A 1 325 ? 29.652 -3.483 -1.449 1.00 79.94 325 ALA A N 1
ATOM 2528 C CA . ALA A 1 325 ? 30.643 -3.183 -2.507 1.00 79.94 325 ALA A CA 1
ATOM 2529 C C . ALA A 1 325 ? 30.640 -4.152 -3.713 1.00 79.94 325 ALA A C 1
ATOM 2531 O O . ALA A 1 325 ? 31.631 -4.831 -3.980 1.00 79.94 325 ALA A O 1
ATOM 2532 N N . ILE A 1 326 ? 29.556 -4.167 -4.495 1.00 88.75 326 ILE A N 1
ATOM 2533 C CA . ILE A 1 326 ? 29.377 -5.075 -5.652 1.00 88.75 326 ILE A CA 1
ATOM 2534 C C . ILE A 1 326 ? 29.600 -4.416 -7.021 1.00 88.75 326 ILE A C 1
ATOM 2536 O O . ILE A 1 326 ? 29.294 -5.001 -8.060 1.00 88.75 326 ILE A O 1
ATOM 2540 N N . LEU A 1 327 ? 30.142 -3.196 -7.038 1.00 89.69 327 LEU A N 1
ATOM 2541 C CA . LEU A 1 327 ? 30.326 -2.429 -8.266 1.00 89.69 327 LEU A CA 1
ATOM 2542 C C . LEU A 1 327 ? 31.203 -3.178 -9.283 1.00 89.69 327 LEU A C 1
ATOM 2544 O O . LEU A 1 327 ? 32.355 -3.501 -9.009 1.00 89.69 327 LEU A O 1
ATOM 2548 N N . GLY A 1 328 ? 30.647 -3.433 -10.467 1.00 88.31 328 GLY A N 1
ATOM 2549 C CA . GLY A 1 328 ? 31.305 -4.147 -11.557 1.00 88.31 328 GLY A CA 1
ATOM 2550 C C . GLY A 1 328 ? 31.431 -5.658 -11.347 1.00 88.31 328 GLY A C 1
ATOM 2551 O O . GLY A 1 328 ? 32.061 -6.307 -12.176 1.00 88.31 328 GLY A O 1
ATOM 2552 N N . GLN A 1 329 ? 30.862 -6.236 -10.280 1.00 90.19 329 GLN A N 1
ATOM 2553 C CA . GLN A 1 329 ? 30.940 -7.683 -10.028 1.00 90.19 329 GLN A CA 1
ATOM 2554 C C . GLN A 1 329 ? 29.943 -8.493 -10.860 1.00 90.19 329 GLN A C 1
ATOM 2556 O O . GLN A 1 329 ? 30.222 -9.634 -11.224 1.00 90.19 329 GLN A O 1
ATOM 2561 N N . ASN A 1 330 ? 28.790 -7.902 -11.159 1.00 91.38 330 ASN A N 1
ATOM 2562 C CA . ASN A 1 330 ? 27.745 -8.497 -11.972 1.00 91.38 330 ASN A CA 1
ATOM 2563 C C . ASN A 1 330 ? 27.157 -7.437 -12.908 1.00 91.38 330 ASN A C 1
ATOM 2565 O O . ASN A 1 330 ? 27.148 -6.244 -12.597 1.00 91.38 330 ASN A O 1
ATOM 2569 N N . ARG A 1 331 ? 26.653 -7.874 -14.058 1.00 95.00 331 ARG A N 1
ATOM 2570 C CA . ARG A 1 331 ? 25.951 -7.032 -15.026 1.00 95.00 331 ARG A CA 1
ATOM 2571 C C . ARG A 1 331 ? 24.547 -7.601 -15.178 1.00 95.00 331 ARG A C 1
ATOM 2573 O O . ARG A 1 331 ? 24.347 -8.492 -16.003 1.00 95.00 331 ARG A O 1
ATOM 2580 N N . PRO A 1 332 ? 23.581 -7.124 -14.386 1.00 95.56 332 PRO A N 1
ATOM 2581 C CA . PRO A 1 332 ? 22.234 -7.658 -14.419 1.00 95.56 332 PRO A CA 1
ATOM 2582 C C . PRO A 1 332 ? 21.376 -6.961 -15.502 1.00 95.56 332 PRO A C 1
ATOM 2584 O O . PRO A 1 332 ? 21.562 -5.764 -15.755 1.00 95.56 332 PRO A O 1
ATOM 2587 N N . PRO A 1 333 ? 20.458 -7.671 -16.186 1.00 95.19 333 PRO A N 1
ATOM 2588 C CA . PRO A 1 333 ? 19.677 -7.118 -17.298 1.00 95.19 333 PRO A CA 1
ATOM 2589 C C . PRO A 1 333 ? 18.622 -6.089 -16.863 1.00 95.19 333 PRO A C 1
ATOM 2591 O O . PRO A 1 333 ? 18.210 -5.250 -17.667 1.00 95.19 333 PRO A O 1
ATOM 2594 N N . GLU A 1 334 ? 18.166 -6.108 -15.610 1.00 95.00 334 GLU A N 1
ATOM 2595 C CA . GLU A 1 334 ? 17.123 -5.193 -15.140 1.00 95.00 334 GLU A CA 1
ATOM 2596 C C . GLU A 1 334 ? 17.559 -3.727 -15.101 1.00 95.00 334 GLU A C 1
ATOM 2598 O O . GLU A 1 334 ? 16.723 -2.849 -15.302 1.00 95.00 334 GLU A O 1
ATOM 2603 N N . LEU A 1 335 ? 18.847 -3.433 -14.902 1.00 94.12 335 LEU A N 1
ATOM 2604 C CA . LEU A 1 335 ? 19.354 -2.059 -14.865 1.00 94.12 335 LEU A CA 1
ATOM 2605 C C . LEU A 1 335 ? 19.245 -1.350 -16.223 1.00 94.12 335 LEU A C 1
ATOM 2607 O O . LEU A 1 335 ? 18.565 -0.319 -16.297 1.00 94.12 335 LEU A O 1
ATOM 2611 N N . PRO A 1 336 ? 19.843 -1.868 -17.319 1.00 95.06 336 PRO A N 1
ATOM 2612 C CA . PRO A 1 336 ? 19.657 -1.268 -18.636 1.00 95.06 336 PRO A CA 1
ATOM 2613 C C . PRO A 1 336 ? 18.188 -1.282 -19.071 1.00 95.06 336 PRO A C 1
ATOM 2615 O O . PRO A 1 336 ? 17.751 -0.336 -19.723 1.00 95.06 336 PRO A O 1
ATOM 2618 N N . ALA A 1 337 ? 17.392 -2.276 -18.661 1.00 94.50 337 ALA A N 1
ATOM 2619 C CA . ALA A 1 337 ? 15.957 -2.289 -18.944 1.00 94.50 337 ALA A CA 1
ATOM 2620 C C . ALA A 1 337 ? 15.180 -1.185 -18.207 1.00 94.50 337 ALA A C 1
ATOM 2622 O O . ALA A 1 337 ? 14.337 -0.505 -18.800 1.00 94.50 337 ALA A O 1
ATOM 2623 N N . THR A 1 338 ? 15.484 -0.957 -16.934 1.00 92.62 338 THR A N 1
ATOM 2624 C CA . THR A 1 338 ? 14.863 0.105 -16.136 1.00 92.62 338 THR A CA 1
ATOM 2625 C C . THR A 1 338 ? 15.248 1.474 -16.683 1.00 92.62 338 THR A C 1
ATOM 2627 O O . THR A 1 338 ? 14.376 2.320 -16.888 1.00 92.62 338 THR A O 1
ATOM 2630 N N . LEU A 1 339 ? 16.526 1.689 -17.013 1.00 93.12 339 LEU A N 1
ATOM 2631 C CA . LEU A 1 339 ? 16.978 2.949 -17.602 1.00 93.12 339 LEU A CA 1
ATOM 2632 C C . LEU A 1 339 ? 16.351 3.194 -18.982 1.00 93.12 339 LEU A C 1
ATOM 2634 O O . LEU A 1 339 ? 15.904 4.305 -19.256 1.00 93.12 339 LEU A O 1
ATOM 2638 N N . ALA A 1 340 ? 16.245 2.163 -19.824 1.00 92.94 340 ALA A N 1
ATOM 2639 C CA . ALA A 1 340 ? 15.573 2.251 -21.119 1.00 92.94 340 ALA A CA 1
ATOM 2640 C C . ALA A 1 340 ? 14.080 2.608 -20.974 1.00 92.94 340 ALA A C 1
ATOM 2642 O O . ALA A 1 340 ? 13.576 3.466 -21.702 1.00 92.94 340 ALA A O 1
ATOM 2643 N N . SER A 1 341 ? 13.379 1.988 -20.018 1.00 89.25 341 SER A N 1
ATOM 2644 C CA . SER A 1 341 ? 11.967 2.280 -19.722 1.00 89.25 341 SER A CA 1
ATOM 2645 C C . SER A 1 341 ? 11.778 3.717 -19.238 1.00 89.25 341 SER A C 1
ATOM 2647 O O . SER A 1 341 ? 10.910 4.436 -19.738 1.00 89.25 341 SER A O 1
ATOM 2649 N N . SER A 1 342 ? 12.628 4.162 -18.312 1.00 89.62 342 SER A N 1
ATOM 2650 C CA . SER A 1 342 ? 12.603 5.521 -17.772 1.00 89.62 342 SER A CA 1
ATOM 2651 C C . SER A 1 342 ? 12.949 6.570 -18.830 1.00 89.62 342 SER A C 1
ATOM 2653 O O . SER A 1 342 ? 12.266 7.585 -18.925 1.00 89.62 342 SER A O 1
ATOM 2655 N N . ALA A 1 343 ? 13.942 6.310 -19.687 1.00 91.19 343 ALA A N 1
ATOM 2656 C CA . ALA A 1 343 ? 14.286 7.183 -20.809 1.00 91.19 343 ALA A CA 1
ATOM 2657 C C . ALA A 1 343 ? 13.098 7.354 -21.768 1.00 91.19 343 ALA A C 1
ATOM 2659 O O . ALA A 1 343 ? 12.752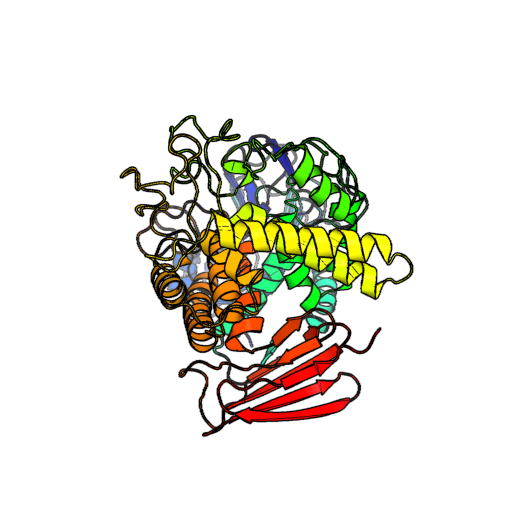 8.471 -22.152 1.00 91.19 343 ALA A O 1
ATOM 2660 N N . ARG A 1 344 ? 12.399 6.260 -22.093 1.00 88.19 344 ARG A N 1
ATOM 2661 C CA . ARG A 1 344 ? 11.181 6.324 -22.907 1.00 88.19 344 ARG A CA 1
ATOM 2662 C C . ARG A 1 344 ? 10.085 7.152 -22.235 1.00 88.19 344 ARG A C 1
ATOM 2664 O O . ARG A 1 344 ? 9.438 7.948 -22.910 1.00 88.19 344 ARG A O 1
ATOM 2671 N N . LEU A 1 345 ? 9.871 6.984 -20.929 1.00 83.62 345 LEU A N 1
ATOM 2672 C CA . LEU A 1 345 ? 8.898 7.770 -20.167 1.00 83.62 345 LEU A CA 1
ATOM 2673 C C . LEU A 1 345 ? 9.229 9.269 -20.209 1.00 83.62 345 LEU A C 1
ATOM 2675 O O . LEU A 1 345 ? 8.358 10.076 -20.526 1.00 83.62 345 LEU A O 1
ATOM 2679 N N . VAL A 1 346 ? 10.487 9.635 -19.965 1.00 85.38 346 VAL A N 1
ATOM 2680 C CA . VAL A 1 346 ? 10.961 11.025 -20.018 1.00 85.38 346 VAL A CA 1
ATOM 2681 C C . VAL A 1 346 ? 10.802 11.622 -21.418 1.00 85.38 346 VAL A C 1
ATOM 2683 O O . VAL A 1 346 ? 10.323 12.747 -21.554 1.00 85.38 346 VAL A O 1
ATOM 2686 N N . ALA A 1 347 ? 11.133 10.874 -22.474 1.00 86.31 347 ALA A N 1
ATOM 2687 C CA . ALA A 1 347 ? 10.901 11.323 -23.846 1.00 86.31 347 ALA A CA 1
ATOM 2688 C C . ALA A 1 347 ? 9.414 11.628 -24.102 1.00 86.31 347 ALA A C 1
ATOM 2690 O O . ALA A 1 347 ? 9.073 12.642 -24.709 1.00 86.31 347 ALA A O 1
ATOM 2691 N N . LEU A 1 348 ? 8.517 10.772 -23.602 1.00 79.06 348 LEU A N 1
ATOM 2692 C CA . LEU A 1 348 ? 7.072 10.967 -23.723 1.00 79.06 348 LEU A CA 1
ATOM 2693 C C . LEU A 1 348 ? 6.581 12.184 -22.928 1.00 79.06 348 LEU A C 1
ATOM 2695 O O . LEU A 1 348 ? 5.712 12.899 -23.426 1.00 79.06 348 LEU A O 1
ATOM 2699 N N . MET A 1 349 ? 7.145 12.445 -21.746 1.00 80.06 349 MET A N 1
ATOM 2700 C CA . MET A 1 349 ? 6.857 13.653 -20.964 1.00 80.06 349 MET A CA 1
ATOM 2701 C C . MET A 1 349 ? 7.264 14.920 -21.726 1.00 80.06 349 MET A C 1
ATOM 2703 O O . MET A 1 349 ? 6.453 15.834 -21.853 1.00 80.06 349 MET A O 1
ATOM 2707 N N . TRP A 1 350 ? 8.466 14.960 -22.313 1.00 82.19 350 TRP A N 1
ATOM 2708 C CA . TRP A 1 350 ? 8.903 16.102 -23.130 1.00 82.19 350 TRP A CA 1
ATOM 2709 C C . TRP A 1 350 ? 8.024 16.336 -24.348 1.00 82.19 350 TRP A C 1
ATOM 2711 O O . TRP A 1 350 ? 7.677 17.478 -24.651 1.00 82.19 350 TRP A O 1
ATOM 2721 N N . ARG A 1 351 ? 7.599 15.255 -25.003 1.00 81.81 351 ARG A N 1
ATOM 2722 C CA . ARG A 1 351 ? 6.646 15.333 -26.109 1.00 81.81 351 ARG A CA 1
ATOM 2723 C C . ARG A 1 351 ? 5.311 15.948 -25.682 1.00 81.81 351 ARG A C 1
ATOM 2725 O O . ARG A 1 351 ? 4.704 16.676 -26.458 1.00 81.81 351 ARG A O 1
ATOM 2732 N N . GLN A 1 352 ? 4.838 15.634 -24.473 1.00 74.38 352 GLN A N 1
ATOM 2733 C CA . GLN A 1 352 ? 3.572 16.146 -23.936 1.00 74.38 352 GLN A CA 1
ATOM 2734 C C . GLN A 1 352 ? 3.657 17.609 -23.496 1.00 74.38 352 GLN A C 1
ATOM 2736 O O . GLN A 1 352 ? 2.740 18.371 -23.785 1.00 74.38 352 GLN A O 1
ATOM 2741 N N . VAL A 1 353 ? 4.738 18.003 -22.817 1.00 75.12 353 VAL A N 1
ATOM 2742 C CA . VAL A 1 353 ? 4.963 19.401 -22.409 1.00 75.12 353 VAL A CA 1
ATOM 2743 C C . VAL A 1 353 ? 5.197 20.296 -23.632 1.00 75.12 353 VAL A C 1
ATOM 2745 O O . VAL A 1 353 ? 4.786 21.455 -23.642 1.00 75.12 353 VAL A O 1
ATOM 2748 N N . GLY A 1 354 ? 5.810 19.749 -24.686 1.00 74.44 354 GLY A N 1
ATOM 2749 C CA . GLY A 1 354 ? 6.186 20.491 -25.885 1.00 74.44 354 GLY A CA 1
ATOM 2750 C C . GLY A 1 354 ? 7.392 21.410 -25.655 1.00 74.44 354 GLY A C 1
ATOM 2751 O O . GLY A 1 354 ? 7.853 21.617 -24.536 1.00 74.44 354 GLY A O 1
ATOM 2752 N N . GLY A 1 355 ? 7.945 21.958 -26.740 1.00 70.69 355 GLY A N 1
ATOM 2753 C CA . GLY A 1 355 ? 8.977 23.003 -26.665 1.00 70.69 355 GLY A CA 1
ATOM 2754 C C . GLY A 1 355 ? 10.426 22.549 -26.425 1.00 70.69 355 GLY A C 1
ATOM 2755 O O . GLY A 1 355 ? 11.279 23.419 -26.285 1.00 70.69 355 GLY A O 1
ATOM 2756 N N . ALA A 1 356 ? 10.723 21.240 -26.417 1.00 83.56 356 ALA A N 1
ATOM 2757 C CA . ALA A 1 356 ? 12.094 20.708 -26.288 1.00 83.56 356 ALA A CA 1
ATOM 2758 C C . ALA A 1 356 ? 12.342 19.420 -27.123 1.00 83.56 356 ALA A C 1
ATOM 2760 O O . ALA A 1 356 ? 12.635 18.354 -26.565 1.00 83.56 356 ALA A O 1
ATOM 2761 N N . PRO A 1 357 ? 12.200 19.464 -28.465 1.00 90.00 357 PRO A N 1
ATOM 2762 C CA . PRO A 1 357 ? 12.331 18.285 -29.335 1.00 90.00 357 PRO A CA 1
ATOM 2763 C C . PRO A 1 357 ? 13.724 17.631 -29.293 1.00 90.00 357 PRO A C 1
ATOM 2765 O O . PRO A 1 357 ? 13.863 16.434 -29.542 1.00 90.00 357 PRO A O 1
ATOM 2768 N N . GLU A 1 358 ? 14.770 18.392 -28.979 1.00 92.75 358 GLU A N 1
ATOM 2769 C CA . GLU A 1 358 ? 16.127 17.884 -28.775 1.00 92.75 358 GLU A CA 1
ATOM 2770 C C . GLU A 1 358 ? 16.243 17.011 -27.519 1.00 92.75 358 GLU A C 1
ATOM 2772 O O . GLU A 1 358 ? 16.909 15.974 -27.558 1.00 92.75 358 GLU A O 1
ATOM 2777 N N . ARG A 1 359 ? 15.547 17.373 -26.431 1.00 88.50 359 ARG A N 1
ATOM 2778 C CA . ARG A 1 359 ? 15.499 16.559 -25.208 1.00 88.50 359 ARG A CA 1
ATOM 2779 C C . ARG A 1 359 ? 14.700 15.286 -25.430 1.00 88.50 359 ARG A C 1
ATOM 2781 O O . ARG A 1 359 ? 15.174 14.211 -25.073 1.00 88.50 359 ARG A O 1
ATOM 2788 N N . GLU A 1 360 ? 13.536 15.389 -26.077 1.00 89.12 360 GLU A N 1
ATOM 2789 C CA . GLU A 1 360 ? 12.750 14.220 -26.489 1.00 89.12 360 GLU A CA 1
ATOM 2790 C C . GLU A 1 360 ? 13.617 13.240 -27.294 1.00 89.12 360 GLU A C 1
ATOM 2792 O O . GLU A 1 360 ? 13.710 12.063 -26.940 1.00 89.12 360 GLU A O 1
ATOM 2797 N N . ARG A 1 361 ? 14.303 13.732 -28.336 1.00 95.56 361 ARG A N 1
ATOM 2798 C CA . ARG A 1 361 ? 15.159 12.908 -29.199 1.00 95.56 361 ARG A CA 1
ATOM 2799 C C . ARG A 1 361 ? 16.285 12.228 -28.425 1.00 95.56 361 ARG A C 1
ATOM 2801 O O . ARG A 1 361 ? 16.464 11.023 -28.568 1.00 95.56 361 ARG A O 1
ATOM 2808 N N . ARG A 1 362 ? 17.006 12.962 -27.573 1.00 95.19 362 ARG A N 1
ATOM 2809 C CA . ARG A 1 362 ? 18.098 12.410 -26.753 1.00 95.19 362 ARG A CA 1
ATOM 2810 C C . ARG A 1 362 ? 17.635 11.222 -25.904 1.00 95.19 362 ARG A C 1
ATOM 2812 O O . ARG A 1 362 ? 18.324 10.204 -25.807 1.00 95.19 362 ARG A O 1
ATOM 2819 N N . TRP A 1 363 ? 16.468 11.337 -25.275 1.00 92.75 363 TRP A N 1
ATOM 2820 C CA . TRP A 1 363 ? 15.935 10.266 -24.436 1.00 92.75 363 TRP A CA 1
ATOM 2821 C C . TRP A 1 363 ? 15.371 9.098 -25.260 1.00 92.75 363 TRP A C 1
ATOM 2823 O O . TRP A 1 363 ? 15.497 7.948 -24.838 1.00 92.75 363 TRP A O 1
ATOM 2833 N N . GLN A 1 364 ? 14.861 9.346 -26.472 1.00 94.06 364 GLN A N 1
ATOM 2834 C CA . GLN A 1 364 ? 14.546 8.278 -27.434 1.00 94.06 364 GLN A CA 1
ATOM 2835 C C . GLN A 1 364 ? 15.803 7.510 -27.868 1.00 94.06 364 GLN A C 1
ATOM 2837 O O . GLN A 1 364 ? 15.801 6.281 -27.861 1.00 94.06 364 GLN A O 1
ATOM 2842 N N . GLU A 1 365 ? 16.894 8.208 -28.188 1.00 96.88 365 GLU A N 1
ATOM 2843 C CA . GLU A 1 365 ? 18.188 7.597 -28.530 1.00 96.88 365 GLU A CA 1
ATOM 2844 C C . GLU A 1 365 ? 18.747 6.768 -27.365 1.00 96.88 365 GLU A C 1
ATOM 2846 O O . GLU A 1 365 ? 19.253 5.661 -27.565 1.00 96.88 365 GLU A O 1
ATOM 2851 N N . THR A 1 366 ? 18.595 7.264 -26.134 1.00 95.38 366 THR A N 1
ATOM 2852 C CA . THR A 1 366 ? 18.978 6.536 -24.915 1.00 95.38 366 THR A CA 1
ATOM 2853 C C . THR A 1 366 ? 18.160 5.254 -24.750 1.00 95.38 366 THR A C 1
ATOM 2855 O O . THR A 1 366 ? 18.729 4.188 -24.510 1.00 95.38 366 THR A O 1
ATOM 2858 N N . TRP A 1 367 ? 16.836 5.326 -24.932 1.00 94.00 367 TRP A N 1
ATOM 2859 C CA . TRP A 1 367 ? 15.963 4.149 -24.919 1.00 94.00 367 TRP A CA 1
ATOM 2860 C C . TRP A 1 367 ? 16.391 3.112 -25.967 1.00 94.00 367 TRP A C 1
ATOM 2862 O O . TRP A 1 367 ? 16.570 1.942 -25.621 1.00 94.00 367 TRP A O 1
ATOM 2872 N N . HIS A 1 368 ? 16.611 3.528 -27.218 1.00 93.81 368 HIS A N 1
ATOM 2873 C CA . HIS A 1 368 ? 17.056 2.630 -28.286 1.00 93.81 368 HIS A CA 1
ATOM 2874 C C . HIS A 1 368 ? 18.413 1.987 -27.979 1.00 93.81 368 HIS A C 1
ATOM 2876 O O . HIS A 1 368 ? 18.550 0.775 -28.116 1.00 93.81 368 HIS A O 1
ATOM 2882 N N . SER A 1 369 ? 19.380 2.760 -27.478 1.00 94.75 369 SER A N 1
ATOM 2883 C CA . SER A 1 369 ? 20.731 2.265 -27.184 1.00 94.75 369 SER A CA 1
ATOM 2884 C C . SER A 1 369 ? 20.733 1.137 -26.146 1.00 94.75 369 SER A C 1
ATOM 2886 O O . SER A 1 369 ? 21.350 0.094 -26.362 1.00 94.75 369 SER A O 1
ATOM 2888 N N . TYR A 1 370 ? 20.008 1.302 -25.034 1.00 94.94 370 TYR A N 1
ATOM 2889 C CA . TYR A 1 370 ? 19.918 0.262 -24.003 1.00 94.94 370 TYR A CA 1
ATOM 2890 C C . TYR A 1 370 ? 19.044 -0.921 -24.418 1.00 94.94 370 TYR A C 1
ATOM 2892 O O . TYR A 1 370 ? 19.352 -2.060 -24.071 1.00 94.94 370 TYR A O 1
ATOM 2900 N N . ARG A 1 371 ? 17.985 -0.683 -25.198 1.00 92.12 371 ARG A N 1
ATOM 2901 C CA . ARG A 1 371 ? 17.188 -1.758 -25.799 1.00 92.12 371 ARG A CA 1
ATOM 2902 C C . ARG A 1 371 ? 18.046 -2.645 -26.707 1.00 92.12 371 ARG A C 1
ATOM 2904 O O . ARG A 1 371 ? 17.964 -3.868 -26.640 1.00 92.12 371 ARG A O 1
ATOM 2911 N N . ASP A 1 372 ? 18.881 -2.035 -27.539 1.00 92.31 372 ASP A N 1
ATOM 2912 C CA . ASP A 1 372 ? 19.739 -2.762 -28.471 1.00 92.31 372 ASP A CA 1
ATOM 2913 C C . ASP A 1 372 ? 20.885 -3.479 -27.731 1.00 92.31 372 ASP A C 1
ATOM 2915 O O . ASP A 1 372 ? 21.248 -4.595 -28.101 1.00 92.31 372 ASP A O 1
ATOM 2919 N N . LEU A 1 373 ? 21.402 -2.896 -26.638 1.00 93.75 373 LEU A N 1
ATOM 2920 C CA . LEU A 1 373 ? 22.336 -3.561 -25.719 1.00 93.75 373 LEU A CA 1
ATOM 2921 C C . LEU A 1 373 ? 21.729 -4.834 -25.107 1.00 93.75 373 LEU A C 1
ATOM 2923 O O . LEU A 1 373 ? 22.367 -5.884 -25.136 1.00 93.75 373 LEU A O 1
ATOM 2927 N N . LEU A 1 374 ? 20.499 -4.755 -24.588 1.00 94.12 374 LEU A N 1
ATOM 2928 C CA . LEU A 1 374 ? 19.791 -5.897 -23.998 1.00 94.12 374 LEU A CA 1
ATOM 2929 C C . LEU A 1 374 ? 19.672 -7.065 -24.979 1.00 94.12 374 LEU A C 1
ATOM 2931 O O . LEU A 1 374 ? 19.990 -8.200 -24.635 1.00 94.12 374 LEU A O 1
ATOM 2935 N N . ASN A 1 375 ? 19.252 -6.789 -26.212 1.00 91.00 375 ASN A N 1
ATOM 2936 C CA . ASN A 1 375 ? 19.062 -7.833 -27.219 1.00 91.00 375 ASN A CA 1
ATOM 2937 C C . ASN A 1 375 ? 20.371 -8.436 -27.725 1.00 91.00 375 ASN A C 1
ATOM 2939 O O . ASN A 1 375 ? 20.384 -9.589 -28.144 1.00 91.00 375 ASN A O 1
ATOM 2943 N N . ARG A 1 376 ? 21.453 -7.653 -27.727 1.00 92.31 376 ARG A N 1
ATOM 2944 C CA . ARG A 1 376 ? 22.749 -8.103 -28.233 1.00 92.31 376 ARG A CA 1
ATOM 2945 C C . ARG A 1 376 ? 23.536 -8.898 -27.197 1.00 92.31 376 ARG A C 1
ATOM 2947 O O . ARG A 1 376 ? 24.097 -9.925 -27.551 1.00 92.31 376 ARG A O 1
ATOM 2954 N N . GLU A 1 377 ? 23.588 -8.416 -25.957 1.00 94.44 377 GLU A N 1
ATOM 2955 C CA . GLU A 1 377 ? 24.501 -8.954 -24.938 1.00 94.44 377 GLU A CA 1
ATOM 2956 C C . GLU A 1 377 ? 23.782 -9.821 -23.896 1.00 94.44 377 GLU A C 1
ATOM 2958 O O . GLU A 1 377 ? 24.335 -10.809 -23.432 1.00 94.44 377 GLU A O 1
ATOM 2963 N N . TYR A 1 378 ? 22.551 -9.470 -23.509 1.00 95.00 378 TYR A N 1
ATOM 2964 C CA . TYR A 1 378 ? 21.875 -10.093 -22.360 1.00 95.00 378 TYR A CA 1
ATOM 2965 C C . TYR A 1 378 ? 20.916 -11.223 -22.741 1.00 95.00 378 TYR A C 1
ATOM 2967 O O . TYR A 1 378 ? 20.445 -11.952 -21.866 1.00 95.00 378 TYR A O 1
ATOM 2975 N N . TRP A 1 379 ? 20.581 -11.353 -24.025 1.00 93.94 379 TRP A N 1
ATOM 2976 C CA . TRP A 1 379 ? 19.662 -12.374 -24.512 1.00 93.94 379 TRP A CA 1
ATOM 2977 C C . TRP A 1 379 ? 20.370 -13.717 -24.698 1.00 93.94 379 TRP A C 1
ATOM 2979 O O . TRP A 1 379 ? 21.281 -13.842 -25.514 1.00 93.94 379 TRP A O 1
ATOM 2989 N N . ASP A 1 380 ? 19.911 -14.744 -23.985 1.00 93.25 380 ASP A N 1
ATOM 2990 C CA . ASP A 1 380 ? 20.334 -16.129 -24.173 1.00 93.25 380 ASP A CA 1
ATOM 2991 C C . ASP A 1 380 ? 19.398 -16.810 -25.190 1.00 93.25 380 ASP A C 1
ATOM 2993 O O . ASP A 1 380 ? 18.278 -17.191 -24.828 1.00 93.25 380 ASP A O 1
ATOM 2997 N N . PRO A 1 381 ? 19.814 -16.999 -26.458 1.00 91.06 381 PRO A N 1
ATOM 2998 C CA . PRO A 1 381 ? 18.958 -17.604 -27.477 1.00 91.06 381 PRO A CA 1
ATOM 2999 C C . PRO A 1 381 ? 18.684 -19.090 -27.221 1.00 91.06 381 PRO A C 1
ATOM 3001 O O . PRO A 1 381 ? 17.675 -19.606 -27.700 1.00 91.06 381 PRO A O 1
ATOM 3004 N N . THR A 1 382 ? 19.547 -19.773 -26.462 1.00 91.31 382 THR A N 1
ATOM 3005 C CA . THR A 1 382 ? 19.398 -21.201 -26.145 1.00 91.31 382 THR A CA 1
ATOM 3006 C C . THR A 1 382 ? 18.247 -21.406 -25.171 1.00 91.31 382 THR A C 1
ATOM 3008 O O . THR A 1 382 ? 17.412 -22.290 -25.358 1.00 91.31 382 THR A O 1
ATOM 3011 N N . HIS A 1 383 ? 18.181 -20.560 -24.144 1.00 89.69 383 HIS A N 1
ATOM 3012 C CA . HIS A 1 383 ? 17.151 -20.632 -23.107 1.00 89.69 383 HIS A CA 1
ATOM 3013 C C . HIS A 1 383 ? 15.972 -19.680 -23.352 1.00 89.69 383 HIS A C 1
ATOM 3015 O O . HIS A 1 383 ? 14.973 -19.757 -22.639 1.00 89.69 383 HIS A O 1
ATOM 3021 N N . GLN A 1 384 ? 16.069 -18.816 -24.368 1.00 91.81 384 GLN A N 1
ATOM 3022 C CA . GLN A 1 384 ? 15.095 -17.782 -24.722 1.00 91.81 384 GLN A CA 1
ATOM 3023 C C . GLN A 1 384 ? 14.719 -16.880 -23.535 1.00 91.81 384 GLN A C 1
ATOM 3025 O O . GLN A 1 384 ? 13.534 -16.684 -23.244 1.00 91.81 384 GLN A O 1
ATOM 3030 N N . ARG A 1 385 ? 15.732 -16.361 -22.834 1.00 92.19 385 ARG A N 1
ATOM 3031 C CA . ARG A 1 385 ? 15.566 -15.497 -21.654 1.00 92.19 385 ARG A CA 1
ATOM 3032 C C . ARG A 1 385 ? 16.708 -14.496 -21.511 1.00 92.19 385 ARG A C 1
ATOM 3034 O O . ARG A 1 385 ? 17.774 -14.695 -22.090 1.00 92.19 385 ARG A O 1
ATOM 3041 N N . TYR A 1 386 ? 16.507 -13.470 -20.689 1.00 94.38 386 TYR A N 1
ATOM 3042 C CA . TYR A 1 386 ? 17.576 -12.548 -20.306 1.00 94.38 386 TYR A CA 1
ATOM 3043 C C . TYR A 1 386 ? 18.352 -13.086 -19.110 1.00 94.38 386 TYR A C 1
ATOM 3045 O O . TYR A 1 386 ? 17.762 -13.623 -18.167 1.00 94.38 386 TYR A O 1
ATOM 3053 N N . ARG A 1 387 ? 19.676 -12.953 -19.156 1.00 94.88 387 ARG A N 1
ATOM 3054 C CA . ARG A 1 387 ? 20.579 -13.446 -18.115 1.00 94.88 387 ARG A CA 1
ATOM 3055 C C . ARG A 1 387 ? 21.608 -12.397 -17.743 1.00 94.88 387 ARG A C 1
ATOM 3057 O O . ARG A 1 387 ? 22.051 -11.612 -18.575 1.00 94.88 387 ARG A O 1
ATOM 3064 N N . ASP A 1 388 ? 21.999 -12.447 -16.484 1.00 95.62 388 ASP A N 1
ATOM 3065 C CA . ASP A 1 388 ? 23.112 -11.704 -15.924 1.00 95.62 388 ASP A CA 1
ATOM 3066 C C . ASP A 1 388 ? 24.418 -12.095 -16.631 1.00 95.62 388 ASP A C 1
ATOM 3068 O O . ASP A 1 388 ? 24.656 -13.276 -16.911 1.00 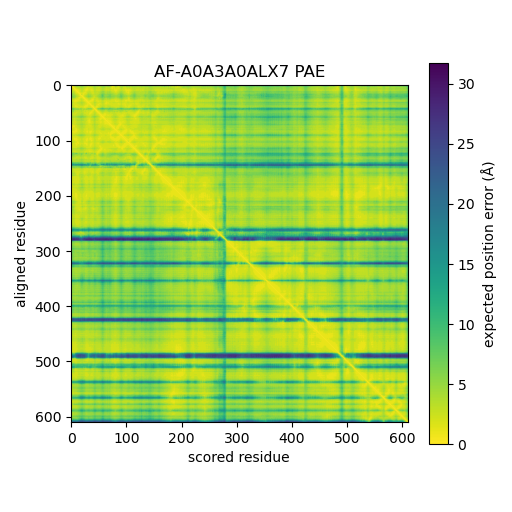95.62 388 ASP A O 1
ATOM 3072 N N . LEU A 1 389 ? 25.257 -11.105 -16.929 1.00 95.38 389 LEU A N 1
ATOM 3073 C CA . LEU A 1 389 ? 26.581 -11.315 -17.510 1.00 95.38 389 LEU A CA 1
ATOM 3074 C C . LEU A 1 389 ? 27.635 -11.289 -16.411 1.00 95.38 389 LEU A C 1
ATOM 3076 O O . LEU A 1 389 ? 27.658 -10.380 -15.581 1.00 95.38 389 LEU A O 1
ATOM 3080 N N . ASP A 1 390 ? 28.545 -12.254 -16.461 1.00 94.69 390 ASP A N 1
ATOM 3081 C CA . ASP A 1 390 ? 29.686 -12.348 -15.565 1.00 94.69 390 ASP A CA 1
ATOM 3082 C C . ASP A 1 390 ? 30.898 -11.632 -16.190 1.00 94.69 390 ASP A C 1
ATOM 3084 O O . ASP A 1 390 ? 31.493 -12.136 -17.151 1.00 94.69 390 ASP A O 1
ATOM 3088 N N . PRO A 1 391 ? 31.325 -10.472 -15.653 1.00 92.50 391 PRO A N 1
ATOM 3089 C CA . PRO A 1 391 ? 32.462 -9.720 -16.184 1.00 92.50 391 PRO A CA 1
ATOM 3090 C C . PRO A 1 391 ? 33.777 -10.506 -16.158 1.00 92.50 391 PRO A C 1
ATOM 3092 O O . PRO A 1 391 ? 34.688 -10.197 -16.924 1.00 92.50 391 PRO A O 1
ATOM 3095 N N . ARG A 1 392 ? 33.886 -11.520 -15.290 1.00 91.06 392 ARG A N 1
ATOM 3096 C CA . ARG A 1 392 ? 35.100 -12.324 -15.091 1.00 91.06 392 ARG A CA 1
ATOM 3097 C C . ARG A 1 392 ? 35.301 -13.339 -16.211 1.00 91.06 392 ARG A C 1
ATOM 3099 O O . ARG A 1 392 ? 36.438 -13.664 -16.541 1.00 91.06 392 ARG A O 1
ATOM 3106 N N . THR A 1 393 ? 34.210 -13.857 -16.773 1.00 93.31 393 THR A N 1
ATOM 3107 C CA . THR A 1 393 ? 34.244 -14.880 -17.832 1.00 93.31 393 THR A CA 1
ATOM 3108 C C . THR A 1 393 ? 33.872 -14.316 -19.200 1.00 93.31 393 THR A C 1
ATOM 3110 O O . THR A 1 393 ? 34.202 -14.921 -20.217 1.00 93.31 393 THR A O 1
ATOM 3113 N N . GLY A 1 394 ? 33.182 -13.171 -19.237 1.00 91.50 394 GLY A N 1
ATOM 3114 C CA . GLY A 1 394 ? 32.595 -12.603 -20.450 1.00 91.50 394 GLY A CA 1
ATOM 3115 C C . GLY A 1 394 ? 31.352 -13.352 -20.945 1.00 91.50 394 GLY A C 1
ATOM 3116 O O . GLY A 1 394 ? 30.820 -12.994 -21.991 1.00 91.50 394 GLY A O 1
ATOM 3117 N N . GLY A 1 395 ? 30.900 -14.384 -20.225 1.00 94.56 395 GLY A N 1
ATOM 3118 C CA . GLY A 1 395 ? 29.695 -15.155 -20.526 1.00 94.56 395 GLY A CA 1
ATOM 3119 C C . GLY A 1 395 ? 28.550 -14.859 -19.558 1.00 94.56 395 GLY A C 1
ATOM 3120 O O . GLY A 1 395 ? 28.617 -13.937 -18.745 1.00 94.56 395 GLY A O 1
ATOM 3121 N N . PHE A 1 396 ? 27.490 -15.663 -19.627 1.00 96.31 396 PHE A N 1
ATOM 3122 C CA . PHE A 1 396 ? 26.405 -15.586 -18.652 1.00 96.31 396 PHE A CA 1
ATOM 3123 C C . PHE A 1 396 ? 26.848 -16.100 -17.282 1.00 96.31 396 PHE A C 1
ATOM 3125 O O . PHE A 1 396 ? 27.629 -17.047 -17.184 1.00 96.31 396 PHE A O 1
ATOM 3132 N N . LEU A 1 397 ? 26.306 -15.495 -16.227 1.00 94.31 397 LEU A N 1
ATOM 3133 C CA . LEU A 1 397 ? 26.508 -15.952 -14.861 1.00 94.31 397 LEU A CA 1
ATOM 3134 C C . LEU A 1 397 ? 25.923 -17.361 -14.695 1.00 94.31 397 LEU A C 1
ATOM 3136 O O . LEU A 1 397 ? 24.767 -17.627 -15.053 1.00 94.31 397 LEU A O 1
ATOM 3140 N N . GLU A 1 398 ? 26.739 -18.265 -14.162 1.00 92.31 398 GLU A N 1
ATOM 3141 C CA . GLU A 1 398 ? 26.366 -19.655 -13.915 1.00 92.31 398 GLU A CA 1
ATOM 3142 C C . GLU A 1 398 ? 25.958 -19.870 -12.448 1.00 92.31 398 GLU A C 1
ATOM 3144 O O . GLU A 1 398 ? 26.498 -19.210 -11.556 1.00 92.31 398 GLU A O 1
ATOM 3149 N N . PRO A 1 399 ? 25.017 -20.794 -12.176 1.00 89.00 399 PRO A N 1
ATOM 3150 C CA . PRO A 1 399 ? 24.599 -21.153 -10.825 1.00 89.00 399 PRO A CA 1
ATOM 3151 C C . PRO A 1 399 ? 25.762 -21.442 -9.870 1.00 89.00 399 PRO A C 1
ATOM 3153 O O . PRO A 1 399 ? 26.562 -22.346 -10.108 1.00 89.00 399 PRO A O 1
ATOM 3156 N N . SER A 1 400 ? 25.810 -20.730 -8.744 1.00 81.69 400 SER A N 1
ATOM 3157 C CA . SER A 1 400 ? 26.830 -20.926 -7.704 1.00 81.69 400 SER A CA 1
ATOM 3158 C C . SER A 1 400 ? 26.471 -22.021 -6.691 1.00 81.69 400 SER A C 1
ATOM 3160 O O . SER A 1 400 ? 27.310 -22.419 -5.887 1.00 81.69 400 SER A O 1
ATOM 3162 N N . GLY A 1 401 ? 25.220 -22.499 -6.698 1.00 82.12 401 GLY A N 1
ATOM 3163 C CA . GLY A 1 401 ? 24.672 -23.394 -5.673 1.00 82.12 401 GLY A CA 1
ATOM 3164 C C . GLY A 1 401 ? 24.265 -22.684 -4.374 1.00 82.12 401 GLY A C 1
ATOM 3165 O O . GLY A 1 401 ? 23.679 -23.320 -3.499 1.00 82.12 401 GLY A O 1
ATOM 3166 N N . ALA A 1 402 ? 24.531 -21.379 -4.250 1.00 83.50 402 ALA A N 1
ATOM 3167 C CA . ALA A 1 402 ? 24.020 -20.563 -3.157 1.00 83.50 402 ALA A CA 1
ATOM 3168 C C . ALA A 1 402 ? 22.522 -20.289 -3.353 1.00 83.50 402 ALA A C 1
ATOM 3170 O O . ALA A 1 402 ? 22.074 -19.980 -4.457 1.00 83.50 402 ALA A O 1
ATOM 3171 N N . ALA A 1 403 ? 21.754 -20.390 -2.270 1.00 85.81 403 ALA A N 1
ATOM 3172 C CA . ALA A 1 403 ? 20.322 -20.138 -2.294 1.00 85.81 403 ALA A CA 1
ATOM 3173 C C . ALA A 1 403 ? 20.006 -18.740 -1.754 1.00 85.81 403 ALA A C 1
ATOM 3175 O O . ALA A 1 403 ? 20.455 -18.363 -0.674 1.00 85.81 403 ALA A O 1
ATOM 3176 N N . TYR A 1 404 ? 19.160 -18.014 -2.474 1.00 88.00 404 TYR A N 1
ATOM 3177 C CA . TYR A 1 404 ? 18.483 -16.812 -2.018 1.00 88.00 404 TYR A CA 1
ATOM 3178 C C . TYR A 1 404 ? 17.037 -17.177 -1.717 1.00 88.00 404 TYR A C 1
ATOM 3180 O O . TYR A 1 404 ? 16.352 -17.685 -2.598 1.00 88.00 404 TYR A O 1
ATOM 3188 N N . TRP A 1 405 ? 16.567 -17.002 -0.479 1.00 86.38 405 TRP A N 1
ATOM 3189 C CA . TRP A 1 405 ? 15.215 -17.439 -0.093 1.00 86.38 405 TRP A CA 1
ATOM 3190 C C . TRP A 1 405 ? 14.907 -18.902 -0.481 1.00 86.38 405 TRP A C 1
ATOM 3192 O O . TRP A 1 405 ? 13.820 -19.224 -0.953 1.00 86.38 405 TRP A O 1
ATOM 3202 N N . GLN A 1 406 ? 15.880 -19.798 -0.269 1.00 87.00 406 GLN A N 1
ATOM 3203 C CA . GLN A 1 406 ? 15.794 -21.237 -0.579 1.00 87.00 406 GLN A CA 1
ATOM 3204 C C . GLN A 1 406 ? 15.701 -21.579 -2.079 1.00 87.00 406 GLN A C 1
ATOM 3206 O O . GLN A 1 406 ? 15.462 -22.733 -2.426 1.00 87.00 406 GLN A O 1
ATOM 3211 N N . THR A 1 407 ? 15.939 -20.613 -2.969 1.00 87.56 407 THR A N 1
ATOM 3212 C CA . THR A 1 407 ? 15.948 -20.817 -4.421 1.00 87.56 407 THR A CA 1
ATOM 3213 C C . THR A 1 407 ? 17.221 -20.270 -5.063 1.00 87.56 407 THR A C 1
ATOM 3215 O O . THR A 1 407 ? 17.892 -19.394 -4.527 1.00 87.56 407 THR A O 1
ATOM 3218 N N . ASP A 1 408 ? 17.572 -20.804 -6.225 1.00 90.38 408 ASP A N 1
ATOM 3219 C CA . ASP A 1 408 ? 18.694 -20.337 -7.032 1.00 90.38 408 ASP A CA 1
ATOM 3220 C C . ASP A 1 408 ? 18.251 -19.119 -7.861 1.00 90.38 408 ASP A C 1
ATOM 3222 O O . ASP A 1 408 ? 17.622 -19.251 -8.916 1.00 90.38 408 ASP A O 1
ATOM 3226 N N . SER A 1 409 ? 18.555 -17.922 -7.357 1.00 91.44 409 SER A N 1
ATOM 3227 C CA . SER A 1 409 ? 18.188 -16.649 -7.987 1.00 91.44 409 SER A CA 1
ATOM 3228 C C . SER A 1 409 ? 18.914 -16.386 -9.311 1.00 91.44 409 SER A C 1
ATOM 3230 O O . SER A 1 409 ? 18.438 -15.581 -10.108 1.00 91.44 409 SER A O 1
ATOM 3232 N N . ILE A 1 410 ? 20.030 -17.075 -9.592 1.00 92.19 410 ILE A N 1
ATOM 3233 C CA . ILE A 1 410 ? 20.739 -16.992 -10.882 1.00 92.19 410 ILE A CA 1
ATOM 3234 C C . ILE A 1 410 ? 19.942 -17.732 -11.962 1.00 92.19 410 ILE A C 1
ATOM 3236 O O . ILE A 1 410 ? 19.906 -17.321 -13.125 1.00 92.19 410 ILE A O 1
ATOM 3240 N N . ARG A 1 411 ? 19.269 -18.830 -11.591 1.00 87.88 411 ARG A N 1
ATOM 3241 C CA . ARG A 1 411 ? 18.391 -19.560 -12.513 1.00 87.88 411 ARG A CA 1
ATOM 3242 C C . ARG A 1 411 ? 17.104 -18.815 -12.781 1.00 87.88 411 ARG A C 1
ATOM 3244 O O . ARG A 1 411 ? 16.688 -18.780 -13.933 1.00 87.88 411 ARG A O 1
ATOM 3251 N N . VAL A 1 412 ? 16.465 -18.281 -11.752 1.00 89.12 412 VAL A N 1
ATOM 3252 C CA . VAL A 1 412 ? 15.171 -17.615 -11.882 1.00 89.12 412 VAL A CA 1
ATOM 3253 C C . VAL A 1 412 ? 15.210 -16.358 -11.037 1.00 89.12 412 VAL A C 1
ATOM 3255 O O . VAL A 1 412 ? 15.307 -16.439 -9.820 1.00 89.12 412 VAL A O 1
ATOM 3258 N N . SER A 1 413 ? 15.098 -15.202 -11.684 1.00 92.69 413 SER A N 1
ATOM 3259 C CA . SER A 1 413 ? 14.842 -13.934 -11.011 1.00 92.69 413 SER A CA 1
ATOM 3260 C C . SER A 1 413 ? 13.644 -13.262 -11.678 1.00 92.69 413 SER A C 1
ATOM 3262 O O . SER A 1 413 ? 13.631 -13.125 -12.905 1.00 92.69 413 SER A O 1
ATOM 3264 N N . PRO A 1 414 ? 12.645 -12.807 -10.907 1.00 94.69 414 PRO A N 1
ATOM 3265 C CA . PRO A 1 414 ? 11.592 -11.940 -11.421 1.00 94.69 414 PRO A CA 1
ATOM 3266 C C . PRO A 1 414 ? 12.147 -10.688 -12.108 1.00 94.69 414 PRO A C 1
ATOM 3268 O O . PRO A 1 414 ? 11.577 -10.227 -13.093 1.00 94.69 414 PRO A O 1
ATOM 3271 N N . LEU A 1 415 ? 13.281 -10.154 -11.640 1.00 94.12 415 LEU A N 1
ATOM 3272 C CA . LEU A 1 415 ? 13.872 -8.936 -12.192 1.00 94.12 415 LEU A CA 1
ATOM 3273 C C . LEU A 1 415 ? 14.442 -9.142 -13.598 1.00 94.12 415 LEU A C 1
ATOM 3275 O O . LEU A 1 415 ? 14.366 -8.218 -14.410 1.00 94.12 415 LEU A O 1
ATOM 3279 N N . SER A 1 416 ? 14.886 -10.348 -13.967 1.00 93.56 416 SER A N 1
ATOM 3280 C CA . SER A 1 416 ? 15.346 -10.596 -15.341 1.00 93.56 416 SER A CA 1
ATOM 3281 C C . SER A 1 416 ? 14.213 -10.633 -16.380 1.00 93.56 416 SER A C 1
ATOM 3283 O O . SER A 1 416 ? 14.481 -10.683 -17.579 1.00 93.56 416 SER A O 1
ATOM 3285 N N . LEU A 1 417 ? 12.949 -10.506 -15.951 1.00 94.31 417 LEU A N 1
ATOM 3286 C CA . LEU A 1 417 ? 11.800 -10.250 -16.827 1.00 94.31 417 LEU A CA 1
ATOM 3287 C C . LEU A 1 417 ? 11.615 -8.762 -17.172 1.00 94.31 417 LEU A C 1
ATOM 3289 O O . LEU A 1 417 ? 10.881 -8.448 -18.106 1.00 94.31 417 LEU A O 1
ATOM 3293 N N . THR A 1 418 ? 12.283 -7.837 -16.474 1.00 94.12 418 THR A N 1
ATOM 3294 C CA . THR A 1 418 ? 12.182 -6.382 -16.715 1.00 94.12 418 THR A CA 1
ATOM 3295 C C . THR A 1 418 ? 12.433 -5.974 -18.177 1.00 94.12 418 THR A C 1
ATOM 3297 O O . THR A 1 418 ? 11.707 -5.108 -18.673 1.00 94.12 418 THR A O 1
ATOM 3300 N N . PRO A 1 419 ? 13.377 -6.585 -18.929 1.00 93.06 419 PRO A N 1
ATOM 3301 C CA . PRO A 1 419 ? 13.542 -6.307 -20.359 1.00 93.06 419 PRO A CA 1
ATOM 3302 C C . PRO A 1 419 ? 12.272 -6.513 -21.198 1.00 93.06 419 PRO A C 1
ATOM 3304 O O . PRO A 1 419 ? 12.095 -5.834 -22.205 1.00 93.06 419 PRO A O 1
ATOM 3307 N N . ALA A 1 420 ? 11.331 -7.370 -20.783 1.00 88.94 420 ALA A N 1
ATOM 3308 C CA . ALA A 1 420 ? 10.058 -7.527 -21.492 1.00 88.94 420 ALA A CA 1
ATOM 3309 C C . ALA A 1 420 ? 9.261 -6.208 -21.571 1.00 88.94 420 ALA A C 1
ATOM 3311 O O . ALA A 1 420 ? 8.504 -5.995 -22.516 1.00 88.94 420 ALA A O 1
ATOM 3312 N N . LEU A 1 421 ? 9.469 -5.286 -20.622 1.00 85.12 421 LEU A N 1
ATOM 3313 C CA . LEU A 1 421 ? 8.818 -3.972 -20.594 1.00 85.12 421 LEU A CA 1
ATOM 3314 C C . LEU A 1 421 ? 9.383 -3.000 -21.643 1.00 85.12 421 LEU A C 1
ATOM 3316 O O . LEU A 1 421 ? 8.701 -2.058 -22.054 1.00 85.12 421 LEU A O 1
ATOM 3320 N N . THR A 1 422 ? 10.620 -3.216 -22.099 1.00 79.12 422 THR A N 1
ATOM 3321 C CA . THR A 1 422 ? 11.309 -2.334 -23.057 1.00 79.12 422 THR A CA 1
ATOM 3322 C C . THR A 1 422 ? 11.199 -2.812 -24.501 1.00 79.12 422 THR A C 1
ATOM 3324 O O . THR A 1 422 ? 11.503 -2.045 -25.419 1.00 79.12 422 THR A O 1
ATOM 3327 N N . LEU A 1 423 ? 10.732 -4.047 -24.704 1.00 67.06 423 LEU A N 1
ATOM 3328 C CA . LEU A 1 423 ? 10.827 -4.807 -25.952 1.00 67.06 423 LEU A CA 1
ATOM 3329 C C . LEU A 1 423 ? 9.469 -5.177 -26.553 1.00 67.06 423 LEU A C 1
ATOM 3331 O O . LEU A 1 423 ? 9.335 -6.234 -27.163 1.00 67.06 423 LEU A O 1
ATOM 3335 N N . LEU A 1 424 ? 8.487 -4.279 -26.425 1.00 57.16 424 LEU A N 1
ATOM 3336 C CA . LEU A 1 424 ? 7.076 -4.466 -26.813 1.00 57.16 424 LEU A CA 1
ATOM 3337 C C . LEU A 1 424 ? 6.819 -4.985 -28.249 1.00 57.16 424 LEU A C 1
ATOM 3339 O O . LEU A 1 424 ? 5.683 -5.323 -28.567 1.00 57.16 424 LEU A O 1
ATOM 3343 N N . ASP A 1 425 ? 7.845 -5.088 -29.096 1.00 55.25 425 ASP A N 1
ATOM 3344 C CA . ASP A 1 425 ? 7.718 -5.348 -30.527 1.00 55.25 425 ASP A CA 1
ATOM 3345 C C . ASP A 1 425 ? 8.338 -6.692 -30.989 1.00 55.25 425 ASP A C 1
ATOM 3347 O O . ASP A 1 425 ? 8.300 -6.984 -32.182 1.00 55.25 425 ASP A O 1
ATOM 3351 N N . GLN A 1 426 ? 8.917 -7.527 -30.105 1.00 58.00 426 GLN A N 1
ATOM 3352 C CA . GLN A 1 426 ? 9.670 -8.736 -30.527 1.00 58.00 426 GLN A CA 1
ATOM 3353 C C . GLN A 1 426 ? 8.883 -10.059 -30.578 1.00 58.00 426 GLN A C 1
ATOM 3355 O O . GLN A 1 426 ? 9.423 -11.088 -30.986 1.00 58.00 426 GLN A O 1
ATOM 3360 N N . GLY A 1 427 ? 7.583 -10.036 -30.286 1.00 58.94 427 GLY A N 1
ATOM 3361 C CA . GLY A 1 427 ? 6.733 -11.225 -30.376 1.00 58.94 427 GLY A CA 1
ATOM 3362 C C . GLY A 1 427 ? 6.887 -12.190 -29.194 1.00 58.94 427 GLY A C 1
ATOM 3363 O O . GLY A 1 427 ? 7.478 -11.877 -28.164 1.00 58.94 427 GLY A O 1
ATOM 3364 N N . TYR A 1 428 ? 6.257 -13.360 -29.306 1.00 65.19 428 TYR A N 1
ATOM 3365 C CA . TYR A 1 428 ? 6.180 -14.338 -28.220 1.00 65.19 428 TYR A CA 1
ATOM 3366 C C . TYR A 1 428 ? 7.485 -15.133 -28.061 1.00 65.19 428 TYR A C 1
ATOM 3368 O O . TYR A 1 428 ? 7.955 -15.759 -29.011 1.00 65.19 428 TYR A O 1
ATOM 3376 N N . HIS A 1 429 ? 8.005 -15.199 -26.832 1.00 78.81 429 HIS A N 1
ATOM 3377 C CA . HIS A 1 429 ? 9.169 -16.011 -26.471 1.00 78.81 429 HIS A CA 1
ATOM 3378 C C . HIS A 1 429 ? 8.776 -17.093 -25.460 1.00 78.81 429 HIS A C 1
ATOM 3380 O O . HIS A 1 429 ? 8.405 -16.796 -24.322 1.00 78.81 429 HIS A O 1
ATOM 3386 N N . ALA A 1 430 ? 8.886 -18.364 -25.855 1.00 84.88 430 ALA A N 1
ATOM 3387 C CA . ALA A 1 430 ? 8.477 -19.489 -25.015 1.00 84.88 430 ALA A CA 1
ATOM 3388 C C . ALA A 1 430 ? 9.312 -19.608 -23.725 1.00 84.88 430 ALA A C 1
ATOM 3390 O O . ALA A 1 430 ? 8.783 -20.035 -22.699 1.00 84.88 430 ALA A O 1
ATOM 3391 N N . GLY A 1 431 ? 10.591 -19.211 -23.755 1.00 89.19 431 GLY A N 1
ATOM 3392 C CA . GLY A 1 431 ? 11.444 -19.164 -22.560 1.00 89.19 431 GLY A CA 1
ATOM 3393 C C . GLY A 1 431 ? 10.973 -18.145 -21.522 1.00 89.19 431 GLY A C 1
ATOM 3394 O O . GLY A 1 431 ? 10.834 -18.498 -20.354 1.00 89.19 431 GLY A O 1
ATOM 3395 N N . LEU A 1 432 ? 10.612 -16.926 -21.940 1.00 91.88 432 LEU A N 1
ATOM 3396 C CA . LEU A 1 432 ? 10.043 -15.916 -21.038 1.00 91.88 432 LEU A CA 1
ATOM 3397 C C . LEU A 1 432 ? 8.696 -16.364 -20.453 1.00 91.88 432 LEU A C 1
ATOM 3399 O O . LEU A 1 432 ? 8.453 -16.181 -19.265 1.00 91.88 432 LEU A O 1
ATOM 3403 N N . ALA A 1 433 ? 7.839 -17.009 -21.252 1.00 91.31 433 ALA A N 1
ATOM 3404 C CA . ALA A 1 433 ? 6.579 -17.568 -20.756 1.00 91.31 433 ALA A CA 1
ATOM 3405 C C . ALA A 1 433 ? 6.795 -18.682 -19.715 1.00 91.31 433 ALA A C 1
ATOM 3407 O O . ALA A 1 433 ? 6.070 -18.756 -18.724 1.00 91.31 433 ALA A O 1
ATOM 3408 N N . ARG A 1 434 ? 7.818 -19.526 -19.904 1.00 93.69 434 ARG A N 1
ATOM 3409 C CA . ARG A 1 434 ? 8.223 -20.525 -18.906 1.00 93.69 434 ARG A CA 1
ATOM 3410 C C . ARG A 1 434 ? 8.708 -19.858 -17.622 1.00 93.69 434 ARG A C 1
ATOM 3412 O O . ARG A 1 434 ? 8.277 -20.254 -16.546 1.00 93.69 434 ARG A O 1
ATOM 3419 N N . GLN A 1 435 ? 9.539 -18.827 -17.740 1.00 94.19 435 GLN A N 1
ATOM 3420 C CA . GLN A 1 435 ? 10.047 -18.090 -16.588 1.00 94.19 435 GLN A CA 1
ATOM 3421 C C . GLN A 1 435 ? 8.924 -17.397 -15.800 1.00 94.19 435 GLN A C 1
ATOM 3423 O O . GLN A 1 435 ? 8.944 -17.423 -14.575 1.00 94.19 435 GLN A O 1
ATOM 3428 N N . LEU A 1 436 ? 7.902 -16.844 -16.471 1.00 95.50 436 LEU A N 1
ATOM 3429 C CA . LEU A 1 436 ? 6.704 -16.328 -15.793 1.00 95.50 436 LEU A CA 1
ATOM 3430 C C . LEU A 1 436 ? 6.054 -17.395 -14.903 1.00 95.50 436 LEU A C 1
ATOM 3432 O O . LEU A 1 436 ? 5.738 -17.118 -13.749 1.00 95.50 436 LEU A O 1
ATOM 3436 N N . ALA A 1 437 ? 5.887 -18.615 -15.421 1.00 95.12 437 ALA A N 1
ATOM 3437 C CA . ALA A 1 437 ? 5.316 -19.721 -14.658 1.00 95.12 437 ALA A CA 1
ATOM 3438 C C . ALA A 1 437 ? 6.211 -20.152 -13.482 1.00 95.12 437 ALA A C 1
ATOM 3440 O O . ALA A 1 437 ? 5.696 -20.483 -12.420 1.00 95.12 437 ALA A O 1
ATOM 3441 N N . GLU A 1 438 ? 7.538 -20.104 -13.633 1.00 94.75 438 GLU A N 1
ATOM 3442 C CA . GLU A 1 438 ? 8.490 -20.368 -12.542 1.00 94.75 438 GLU A CA 1
ATOM 3443 C C . GLU A 1 438 ? 8.427 -19.295 -11.439 1.00 94.75 438 GLU A C 1
ATOM 3445 O O . GLU A 1 438 ? 8.633 -19.601 -10.265 1.00 94.75 438 GLU A O 1
ATOM 3450 N N . CYS A 1 439 ? 8.098 -18.048 -11.794 1.00 95.44 439 CYS A N 1
ATOM 3451 C CA . CYS A 1 439 ? 7.863 -16.968 -10.835 1.00 95.44 439 CYS A CA 1
ATOM 3452 C C . CYS A 1 439 ? 6.493 -17.047 -10.135 1.00 95.44 439 CYS A C 1
ATOM 3454 O O . CYS A 1 439 ? 6.276 -16.344 -9.148 1.00 95.44 439 CYS A O 1
ATOM 3456 N N . ASP A 1 440 ? 5.585 -17.924 -10.575 1.00 94.06 440 ASP A N 1
ATOM 3457 C CA . ASP A 1 440 ? 4.332 -18.230 -9.871 1.00 94.06 440 ASP A CA 1
ATOM 3458 C C . ASP A 1 440 ? 4.522 -19.251 -8.742 1.00 94.06 440 ASP A C 1
ATOM 3460 O O . ASP A 1 440 ? 3.773 -20.212 -8.569 1.00 94.06 440 ASP A O 1
ATOM 3464 N N . ALA A 1 441 ? 5.572 -19.045 -7.960 1.00 91.25 441 ALA A N 1
ATOM 3465 C CA . ALA A 1 441 ? 5.918 -19.885 -6.834 1.00 91.25 441 ALA A CA 1
ATOM 3466 C C . ALA A 1 441 ? 6.655 -19.062 -5.770 1.00 91.25 441 ALA A C 1
ATOM 3468 O O . ALA A 1 441 ? 7.247 -18.021 -6.077 1.00 91.25 441 ALA A O 1
ATOM 3469 N N . PRO A 1 442 ? 6.652 -19.524 -4.511 1.00 90.12 442 PRO A N 1
ATOM 3470 C CA . PRO A 1 442 ? 7.576 -19.033 -3.509 1.00 90.12 442 PRO A CA 1
ATOM 3471 C C . PRO A 1 442 ? 9.036 -19.087 -3.968 1.00 90.12 442 PRO A C 1
ATOM 3473 O O . PRO A 1 442 ? 9.426 -20.049 -4.631 1.00 90.12 442 PRO A O 1
ATOM 3476 N N . PRO A 1 443 ? 9.861 -18.107 -3.576 1.00 90.56 443 PRO A N 1
ATOM 3477 C CA . PRO A 1 443 ? 9.525 -16.898 -2.815 1.00 90.56 443 PRO A CA 1
ATOM 3478 C C . PRO A 1 443 ? 9.026 -15.745 -3.706 1.00 90.56 443 PRO A C 1
ATOM 3480 O O . PRO A 1 443 ? 8.637 -14.694 -3.201 1.00 90.56 443 PRO A O 1
ATOM 3483 N N . TRP A 1 444 ? 9.042 -15.917 -5.028 1.00 91.94 444 TRP A N 1
ATOM 3484 C CA . TRP A 1 444 ? 8.816 -14.862 -6.018 1.00 91.94 444 TRP A CA 1
ATOM 3485 C C . TRP A 1 444 ? 7.432 -14.221 -5.923 1.00 91.94 444 TRP A C 1
ATOM 3487 O O . TRP A 1 444 ? 7.299 -13.008 -6.065 1.00 91.94 444 TRP A O 1
ATOM 3497 N N . ASN A 1 445 ? 6.419 -15.017 -5.586 1.00 92.94 445 ASN A N 1
ATOM 3498 C CA . ASN A 1 445 ? 5.047 -14.554 -5.384 1.00 92.94 445 ASN A CA 1
ATOM 3499 C C . ASN A 1 445 ? 4.736 -14.111 -3.936 1.00 92.94 445 ASN A C 1
ATOM 3501 O O . ASN A 1 445 ? 3.573 -13.894 -3.580 1.00 92.94 445 ASN A O 1
ATOM 3505 N N . TRP A 1 446 ? 5.749 -14.001 -3.071 1.00 92.62 446 TRP A N 1
ATOM 3506 C CA . TRP A 1 446 ? 5.585 -13.421 -1.735 1.00 92.62 446 TRP A CA 1
ATOM 3507 C C . TRP A 1 446 ? 5.821 -11.922 -1.720 1.00 92.62 446 TRP A C 1
ATOM 3509 O O . TRP A 1 446 ? 5.222 -11.240 -0.899 1.00 92.62 446 TRP A O 1
ATOM 3519 N N . TRP A 1 447 ? 6.666 -11.400 -2.602 1.00 93.62 447 TRP A N 1
ATOM 3520 C CA . TRP A 1 447 ? 7.027 -9.989 -2.571 1.00 93.62 447 TRP A CA 1
ATOM 3521 C C . TRP A 1 447 ? 6.168 -9.188 -3.548 1.00 93.62 447 TRP A C 1
ATOM 3523 O O . TRP A 1 447 ? 6.073 -9.572 -4.722 1.00 93.62 447 TRP A O 1
ATOM 3533 N N . PRO A 1 448 ? 5.560 -8.074 -3.102 1.00 94.56 448 PRO A N 1
ATOM 3534 C CA . PRO A 1 448 ? 4.784 -7.208 -3.979 1.00 94.56 448 PRO A CA 1
ATOM 3535 C C . PRO A 1 448 ? 5.615 -6.670 -5.147 1.00 94.56 448 PRO A C 1
ATOM 3537 O O . PRO A 1 448 ? 5.163 -6.708 -6.287 1.00 94.56 448 PRO A O 1
ATOM 3540 N N . SER A 1 449 ? 6.857 -6.252 -4.894 1.00 91.62 449 SER A N 1
ATOM 3541 C CA . SER A 1 449 ? 7.776 -5.727 -5.913 1.00 91.62 449 SER A CA 1
ATOM 3542 C C . SER A 1 449 ? 8.052 -6.739 -7.033 1.00 91.62 449 SER A C 1
ATOM 3544 O O . SER A 1 449 ? 7.850 -6.439 -8.209 1.00 91.62 449 SER A O 1
ATOM 3546 N N . TRP A 1 450 ? 8.430 -7.971 -6.682 1.00 94.81 450 TRP A N 1
ATOM 3547 C CA . TRP A 1 450 ? 8.645 -9.053 -7.647 1.00 94.81 450 TRP A CA 1
ATOM 3548 C C . TRP A 1 450 ? 7.365 -9.448 -8.382 1.00 94.81 450 TRP A C 1
ATOM 3550 O O . TRP A 1 450 ? 7.375 -9.593 -9.605 1.00 94.81 450 TRP A O 1
ATOM 3560 N N . SER A 1 451 ? 6.252 -9.565 -7.655 1.00 96.50 451 SER A N 1
ATOM 3561 C CA . SER A 1 451 ? 4.941 -9.881 -8.233 1.00 96.50 451 SER A CA 1
ATOM 3562 C C . SER A 1 451 ? 4.504 -8.824 -9.252 1.00 96.50 451 SER A C 1
ATOM 3564 O O . SER A 1 451 ? 3.984 -9.168 -10.313 1.00 96.50 451 SER A O 1
ATOM 3566 N N . GLY A 1 452 ? 4.773 -7.547 -8.969 1.00 95.31 452 GLY A N 1
ATOM 3567 C CA . GLY A 1 452 ? 4.526 -6.433 -9.880 1.00 95.31 452 GLY A CA 1
ATOM 3568 C C . GLY A 1 452 ? 5.332 -6.549 -11.172 1.00 95.31 452 GLY A C 1
ATOM 3569 O O . GLY A 1 452 ? 4.766 -6.399 -12.255 1.00 95.31 452 GLY A O 1
ATOM 3570 N N . THR A 1 453 ? 6.619 -6.903 -11.087 1.00 94.69 453 THR A N 1
ATOM 3571 C CA . THR A 1 453 ? 7.465 -7.144 -12.270 1.00 94.69 453 THR A CA 1
ATOM 3572 C C . THR A 1 453 ? 6.944 -8.307 -13.115 1.00 94.69 453 THR A C 1
ATOM 3574 O O . THR A 1 453 ? 6.829 -8.171 -14.333 1.00 94.69 453 THR A O 1
ATOM 3577 N N . VAL A 1 454 ? 6.560 -9.424 -12.486 1.00 96.94 454 VAL A N 1
ATOM 3578 C CA . VAL A 1 454 ? 5.982 -10.595 -13.174 1.00 96.94 454 VAL A CA 1
ATOM 3579 C C . VAL A 1 454 ? 4.688 -10.221 -13.900 1.00 96.94 454 VAL A C 1
ATOM 3581 O O . VAL A 1 454 ? 4.519 -10.548 -15.074 1.00 96.94 454 VAL A O 1
ATOM 3584 N N . LEU A 1 455 ? 3.788 -9.495 -13.232 1.00 96.19 455 LEU A N 1
ATOM 3585 C CA . LEU A 1 455 ? 2.519 -9.039 -13.803 1.00 96.19 455 LEU A CA 1
ATOM 3586 C C . LEU A 1 455 ? 2.710 -8.057 -14.961 1.00 96.19 455 LEU A C 1
ATOM 3588 O O . LEU A 1 455 ? 2.054 -8.183 -16.000 1.00 96.19 455 LEU A O 1
ATOM 3592 N N . ALA A 1 456 ? 3.618 -7.095 -14.805 1.00 92.44 456 ALA A N 1
ATOM 3593 C CA . ALA A 1 456 ? 3.936 -6.130 -15.846 1.00 92.44 456 ALA A CA 1
ATOM 3594 C C . ALA A 1 456 ? 4.549 -6.826 -17.071 1.00 92.44 456 ALA A C 1
ATOM 3596 O O . ALA A 1 456 ? 4.113 -6.573 -18.196 1.00 92.44 456 ALA A O 1
ATOM 3597 N N . ALA A 1 457 ? 5.495 -7.748 -16.859 1.00 93.50 457 ALA A N 1
ATOM 3598 C CA . ALA A 1 457 ? 6.112 -8.532 -17.924 1.00 93.50 457 ALA A CA 1
ATOM 3599 C C . ALA A 1 457 ? 5.090 -9.433 -18.629 1.00 93.50 457 ALA A C 1
ATOM 3601 O O . ALA A 1 457 ? 5.043 -9.465 -19.857 1.00 93.50 457 ALA A O 1
ATOM 3602 N N . ALA A 1 458 ? 4.214 -10.107 -17.880 1.00 93.69 458 ALA A N 1
ATOM 3603 C CA . ALA A 1 458 ? 3.138 -10.910 -18.450 1.00 93.69 458 ALA A CA 1
ATOM 3604 C C . ALA A 1 458 ? 2.216 -10.075 -19.347 1.00 93.69 458 ALA A C 1
ATOM 3606 O O . ALA A 1 458 ? 1.925 -10.481 -20.471 1.00 93.69 458 ALA A O 1
ATOM 3607 N N . SER A 1 459 ? 1.800 -8.887 -18.897 1.00 90.44 459 SER A N 1
ATOM 3608 C CA . SER A 1 459 ? 1.008 -7.976 -19.730 1.00 90.44 459 SER A CA 1
ATOM 3609 C C . SER A 1 459 ? 1.767 -7.502 -20.971 1.00 90.44 459 SER A C 1
ATOM 3611 O O . SER A 1 459 ? 1.182 -7.487 -22.051 1.00 90.44 459 SER A O 1
ATOM 3613 N N . ALA A 1 460 ? 3.051 -7.156 -20.847 1.00 88.00 460 ALA A N 1
ATOM 3614 C CA . ALA A 1 460 ? 3.882 -6.741 -21.979 1.00 88.00 460 ALA A CA 1
ATOM 3615 C C . ALA A 1 460 ? 4.059 -7.859 -23.026 1.00 88.00 460 ALA A C 1
ATOM 3617 O O . ALA A 1 460 ? 4.104 -7.585 -24.221 1.00 88.00 460 ALA A O 1
ATOM 3618 N N . LEU A 1 461 ? 4.081 -9.120 -22.585 1.00 89.25 461 LEU A N 1
ATOM 3619 C CA . LEU A 1 461 ? 4.174 -10.316 -23.431 1.00 89.25 461 LEU A CA 1
ATOM 3620 C C . LEU A 1 461 ? 2.811 -10.807 -23.959 1.00 89.25 461 LEU A C 1
ATOM 3622 O O . LEU A 1 461 ? 2.727 -11.890 -24.544 1.00 89.25 461 LEU A O 1
ATOM 3626 N N . GLY A 1 462 ? 1.724 -10.064 -23.715 1.00 89.12 462 GLY A N 1
ATOM 3627 C CA . GLY A 1 462 ? 0.364 -10.453 -24.103 1.00 89.12 462 GLY A CA 1
ATOM 3628 C C . GLY A 1 462 ? -0.208 -11.644 -23.318 1.00 89.12 462 GLY A C 1
ATOM 3629 O O . GLY A 1 462 ? -1.266 -12.166 -23.665 1.00 89.12 462 GLY A O 1
ATOM 3630 N N . GLN A 1 463 ? 0.449 -12.074 -22.237 1.00 92.50 463 GLN A N 1
ATOM 3631 C CA . GLN A 1 463 ? 0.036 -13.176 -21.358 1.00 92.50 463 GLN A CA 1
ATOM 3632 C C . GLN A 1 463 ? -1.018 -12.718 -20.334 1.00 92.50 463 GLN A C 1
ATOM 3634 O O . GLN A 1 463 ? -0.911 -12.969 -19.133 1.00 92.50 463 GLN A O 1
ATOM 3639 N N . HIS A 1 464 ? -2.066 -12.033 -20.799 1.00 92.25 464 HIS A N 1
ATOM 3640 C CA . HIS A 1 464 ? -3.072 -11.420 -19.924 1.00 92.25 464 HIS A CA 1
ATOM 3641 C C . HIS A 1 464 ? -3.845 -12.443 -19.083 1.00 92.25 464 HIS A C 1
ATOM 3643 O O . HIS A 1 464 ? -4.183 -12.155 -17.939 1.00 92.25 464 HIS A O 1
ATOM 3649 N N . ALA A 1 465 ? -4.098 -13.645 -19.615 1.00 92.81 465 ALA A N 1
ATOM 3650 C CA . ALA A 1 465 ? -4.763 -14.714 -18.867 1.00 92.81 465 ALA A CA 1
ATOM 3651 C C . ALA A 1 465 ? -3.905 -15.215 -17.692 1.00 92.81 465 ALA A C 1
ATOM 3653 O O . ALA A 1 465 ? -4.421 -15.404 -16.590 1.00 92.81 465 ALA A O 1
ATOM 3654 N N . PHE A 1 466 ? -2.591 -15.368 -17.905 1.00 95.12 466 PHE A N 1
ATOM 3655 C CA . PHE A 1 466 ? -1.652 -15.675 -16.827 1.00 95.12 466 PHE A CA 1
ATOM 3656 C C . PHE A 1 466 ? -1.633 -14.546 -15.793 1.00 95.12 466 PHE A C 1
ATOM 3658 O O . PHE A 1 466 ? -1.811 -14.817 -14.609 1.00 95.12 466 PHE A O 1
ATOM 3665 N N . ALA A 1 467 ? -1.497 -13.288 -16.235 1.00 95.75 467 ALA A N 1
ATOM 3666 C CA . ALA A 1 467 ? -1.453 -12.134 -15.339 1.00 95.75 467 ALA A CA 1
ATOM 3667 C C . ALA A 1 467 ? -2.712 -12.037 -14.459 1.00 95.75 467 ALA A C 1
ATOM 3669 O O . ALA A 1 467 ? -2.609 -11.854 -13.250 1.00 95.75 467 ALA A O 1
ATOM 3670 N N . ALA A 1 468 ? -3.897 -12.230 -15.042 1.00 95.75 468 ALA A N 1
ATOM 3671 C CA . ALA A 1 468 ? -5.161 -12.215 -14.312 1.00 95.75 468 ALA A CA 1
ATOM 3672 C C . ALA A 1 468 ? -5.269 -13.359 -13.294 1.00 95.75 468 ALA A C 1
ATOM 3674 O O . ALA A 1 468 ? -5.667 -13.137 -12.151 1.00 95.75 468 ALA A O 1
ATOM 3675 N N . GLY A 1 469 ? -4.874 -14.578 -13.678 1.00 96.12 469 GLY A N 1
ATOM 3676 C CA . GLY A 1 469 ? -4.856 -15.724 -12.768 1.00 96.12 469 GLY A CA 1
ATOM 3677 C C . GLY A 1 469 ? -3.859 -15.550 -11.618 1.00 96.12 469 GLY A C 1
ATOM 3678 O O . GLY A 1 469 ? -4.187 -15.849 -10.471 1.00 96.12 469 GLY A O 1
ATOM 3679 N N . PHE A 1 470 ? -2.662 -15.043 -11.915 1.00 97.12 470 PHE A N 1
ATOM 3680 C CA . PHE A 1 470 ? -1.628 -14.743 -10.925 1.00 97.12 470 PHE A CA 1
ATOM 3681 C C . PHE A 1 470 ? -2.094 -13.659 -9.943 1.00 97.12 470 PHE A C 1
ATOM 3683 O O . PHE A 1 470 ? -2.076 -13.876 -8.730 1.00 97.12 470 PHE A O 1
ATOM 3690 N N . ALA A 1 471 ? -2.619 -12.540 -10.457 1.00 97.69 471 ALA A N 1
ATOM 3691 C CA . ALA A 1 471 ? -3.195 -11.474 -9.643 1.00 97.69 471 ALA A CA 1
ATOM 3692 C C . ALA A 1 471 ? -4.349 -11.985 -8.770 1.00 97.69 471 ALA A C 1
ATOM 3694 O O . ALA A 1 471 ? -4.371 -11.695 -7.580 1.00 97.69 471 ALA A O 1
ATOM 3695 N N . GLN A 1 472 ? -5.271 -12.788 -9.314 1.00 96.94 472 GLN A N 1
ATOM 3696 C CA . GLN A 1 472 ? -6.396 -13.341 -8.553 1.00 96.94 472 GLN A CA 1
ATOM 3697 C C . GLN A 1 472 ? -5.935 -14.174 -7.358 1.00 96.94 472 GLN A C 1
ATOM 3699 O O . GLN A 1 472 ? -6.480 -14.004 -6.268 1.00 96.94 472 GLN A O 1
ATOM 3704 N N . ARG A 1 473 ? -4.940 -15.052 -7.535 1.00 95.50 473 ARG A N 1
ATOM 3705 C CA . ARG A 1 473 ? -4.419 -15.879 -6.437 1.00 95.50 473 ARG A CA 1
ATOM 3706 C C . ARG A 1 473 ? -3.787 -15.029 -5.341 1.00 95.50 473 ARG A C 1
ATOM 3708 O O . ARG A 1 473 ? -4.011 -15.301 -4.163 1.00 95.50 473 ARG A O 1
ATOM 3715 N N . LEU A 1 474 ? -3.019 -14.007 -5.723 1.00 96.12 474 LEU A N 1
ATOM 3716 C CA . LEU A 1 474 ? -2.408 -13.076 -4.776 1.00 96.12 474 LEU A CA 1
ATOM 3717 C C . LEU A 1 474 ? -3.465 -12.271 -4.026 1.00 96.12 474 LEU A C 1
ATOM 3719 O O . LEU A 1 474 ? -3.508 -12.335 -2.803 1.00 96.12 474 LEU A O 1
ATOM 3723 N N . VAL A 1 475 ? -4.344 -11.586 -4.756 1.00 97.44 475 VAL A N 1
ATOM 3724 C CA . VAL A 1 475 ? -5.417 -10.745 -4.214 1.00 97.44 475 VAL A CA 1
ATOM 3725 C C . VAL A 1 475 ? -6.303 -11.547 -3.262 1.00 97.44 475 VAL A C 1
ATOM 3727 O O . VAL A 1 475 ? -6.449 -11.162 -2.108 1.00 97.44 475 VAL A O 1
ATOM 3730 N N . ALA A 1 476 ? -6.811 -12.708 -3.690 1.00 95.56 476 ALA A N 1
ATOM 3731 C CA . ALA A 1 476 ? -7.675 -13.541 -2.855 1.00 95.56 476 ALA A CA 1
ATOM 3732 C C . ALA A 1 476 ? -6.988 -13.982 -1.556 1.00 95.56 476 ALA A C 1
ATOM 3734 O O . ALA A 1 476 ? -7.582 -13.909 -0.485 1.00 95.56 476 ALA A O 1
ATOM 3735 N N . ARG A 1 477 ? -5.730 -14.435 -1.644 1.00 93.50 477 ARG A N 1
ATOM 3736 C CA . ARG A 1 477 ? -4.969 -14.911 -0.483 1.00 93.50 477 ARG A CA 1
ATOM 3737 C C . ARG A 1 477 ? -4.629 -13.775 0.477 1.00 93.50 477 ARG A C 1
ATOM 3739 O O . ARG A 1 477 ? -4.815 -13.921 1.680 1.00 93.50 477 ARG A O 1
ATOM 3746 N N . VAL A 1 478 ? -4.093 -12.675 -0.047 1.00 94.19 478 VAL A N 1
ATOM 3747 C CA . VAL A 1 478 ? -3.597 -11.553 0.757 1.00 94.19 478 VAL A CA 1
ATOM 3748 C C . VAL A 1 478 ? -4.756 -10.821 1.415 1.00 94.19 478 VAL A C 1
ATOM 3750 O O . VAL A 1 478 ? -4.686 -10.597 2.620 1.00 94.19 478 VAL A O 1
ATOM 3753 N N . TRP A 1 479 ? -5.830 -10.518 0.676 1.00 95.62 479 TRP A N 1
ATOM 3754 C CA . TRP A 1 479 ? -7.006 -9.848 1.235 1.00 95.62 479 TRP A CA 1
ATOM 3755 C C . TRP A 1 479 ? -7.713 -10.695 2.289 1.00 95.62 479 TRP A C 1
ATOM 3757 O O . TRP A 1 479 ? -8.037 -10.169 3.347 1.00 95.62 479 TRP A O 1
ATOM 3767 N N . ALA A 1 480 ? -7.846 -12.009 2.081 1.00 92.50 480 ALA A N 1
ATOM 3768 C CA . ALA A 1 480 ? -8.370 -12.898 3.118 1.00 92.50 480 ALA A CA 1
ATOM 3769 C C . ALA A 1 480 ? -7.490 -12.917 4.383 1.00 92.50 480 ALA A C 1
ATOM 3771 O O . ALA A 1 480 ? -8.006 -13.011 5.495 1.00 92.50 480 ALA A O 1
ATOM 3772 N N . GLU A 1 481 ? -6.164 -12.825 4.238 1.00 89.31 481 GLU A N 1
ATOM 3773 C CA . GLU A 1 481 ? -5.257 -12.818 5.386 1.00 89.31 481 GLU A CA 1
ATOM 3774 C C . GLU A 1 481 ? -5.296 -11.499 6.166 1.00 89.31 481 GLU A C 1
ATOM 3776 O O . GLU A 1 481 ? -5.329 -11.530 7.396 1.00 89.31 481 GLU A O 1
ATOM 3781 N N . ILE A 1 482 ? -5.309 -10.347 5.487 1.00 91.06 482 ILE A N 1
ATOM 3782 C CA . ILE A 1 482 ? -5.395 -9.048 6.174 1.00 91.06 482 ILE A CA 1
ATOM 3783 C C . ILE A 1 482 ? -6.804 -8.775 6.713 1.00 91.06 482 ILE A C 1
ATOM 3785 O O . ILE A 1 482 ? -6.935 -8.033 7.675 1.00 91.06 482 ILE A O 1
ATOM 3789 N N . ASP A 1 483 ? -7.851 -9.389 6.162 1.00 92.38 483 ASP A N 1
ATOM 3790 C CA . ASP A 1 483 ? -9.225 -9.282 6.673 1.00 92.38 483 ASP A CA 1
ATOM 3791 C C . ASP A 1 483 ? -9.530 -10.263 7.819 1.00 92.38 483 ASP A C 1
ATOM 3793 O O . ASP A 1 483 ? -10.607 -10.223 8.417 1.00 92.38 483 ASP A O 1
ATOM 3797 N N . ALA A 1 484 ? -8.587 -11.144 8.168 1.00 87.31 484 ALA A N 1
ATOM 3798 C CA . ALA A 1 484 ? -8.803 -12.146 9.202 1.00 87.31 484 ALA A CA 1
ATOM 3799 C C . ALA A 1 484 ? -9.215 -11.500 10.548 1.00 87.31 484 ALA A C 1
ATOM 3801 O O . ALA A 1 484 ? -8.597 -10.525 10.994 1.00 87.31 484 ALA A O 1
ATOM 3802 N N . PRO A 1 485 ? -10.241 -12.035 11.240 1.00 78.12 485 PRO A N 1
ATOM 3803 C CA . PRO A 1 485 ? -10.733 -11.461 12.497 1.00 78.12 485 PRO A CA 1
ATOM 3804 C C . PRO A 1 485 ? -9.743 -11.651 13.656 1.00 78.12 485 PRO A C 1
ATOM 3806 O O . PRO A 1 485 ? -9.676 -10.830 14.577 1.00 78.12 485 PRO A O 1
ATOM 3809 N N . ASP A 1 486 ? -8.950 -12.721 13.593 1.00 70.44 486 ASP A N 1
ATOM 3810 C CA . ASP A 1 486 ? -7.968 -13.077 14.603 1.00 70.44 486 ASP A CA 1
ATOM 3811 C C . ASP A 1 486 ? -6.555 -12.783 14.102 1.00 70.44 486 ASP A C 1
ATOM 3813 O O . ASP A 1 486 ? -6.105 -13.294 13.075 1.00 70.44 486 ASP A O 1
ATOM 3817 N N . ALA A 1 487 ? -5.807 -12.006 14.881 1.00 61.00 487 ALA A N 1
ATOM 3818 C CA . ALA A 1 487 ? -4.370 -11.915 14.709 1.00 61.00 487 ALA A CA 1
ATOM 3819 C C . ALA A 1 487 ? -3.772 -13.244 15.203 1.00 61.00 487 ALA A C 1
ATOM 3821 O O . ALA A 1 487 ? -3.672 -13.458 16.413 1.00 61.00 487 ALA A O 1
ATOM 3822 N N . SER A 1 488 ? -3.404 -14.164 14.302 1.00 51.38 488 SER A N 1
ATOM 3823 C CA . SER A 1 488 ? -2.738 -15.425 14.666 1.00 51.38 488 SER A CA 1
ATOM 3824 C C . SER A 1 488 ? -1.387 -15.110 15.335 1.00 51.38 488 SER A C 1
ATOM 3826 O O . SER A 1 488 ? -0.369 -14.944 14.662 1.00 51.38 488 SER A O 1
ATOM 3828 N N . THR A 1 489 ? -1.380 -14.924 16.653 1.00 47.75 489 THR A N 1
ATOM 3829 C CA . THR A 1 489 ? -0.285 -14.260 17.386 1.00 47.75 489 THR A CA 1
ATOM 3830 C C . THR A 1 489 ? 0.442 -15.161 18.367 1.00 47.75 489 THR A C 1
ATOM 3832 O O . THR A 1 489 ? 1.386 -14.692 19.000 1.00 47.75 489 THR A O 1
ATOM 3835 N N . GLU A 1 490 ? 0.072 -16.439 18.483 1.00 44.06 490 GLU A N 1
ATOM 3836 C CA . GLU A 1 490 ? 0.484 -17.257 19.631 1.00 44.06 490 GLU A CA 1
ATOM 3837 C C . GLU A 1 490 ? 1.993 -17.502 19.775 1.00 44.06 490 GLU A C 1
ATOM 3839 O O . GLU A 1 490 ? 2.404 -17.901 20.859 1.00 44.06 490 GLU A O 1
ATOM 3844 N N . VAL A 1 491 ? 2.849 -17.209 18.783 1.00 39.69 491 VAL A N 1
ATOM 3845 C CA . VAL A 1 491 ? 4.305 -17.414 18.961 1.00 39.69 491 VAL A CA 1
ATOM 3846 C C . VAL A 1 491 ? 5.213 -16.283 18.430 1.00 39.69 491 VAL A C 1
ATOM 3848 O O . VAL A 1 491 ? 6.332 -16.159 18.922 1.00 39.69 491 VAL A O 1
ATOM 3851 N N . THR A 1 492 ? 4.784 -15.391 17.516 1.00 43.00 492 THR A N 1
ATOM 3852 C CA . THR A 1 492 ? 5.699 -14.365 16.930 1.00 43.00 492 THR A CA 1
ATOM 3853 C C . THR A 1 492 ? 5.122 -12.962 16.654 1.00 43.00 492 THR A C 1
ATOM 3855 O O . THR A 1 492 ? 5.837 -12.110 16.131 1.00 43.00 492 THR A O 1
ATOM 3858 N N . GLY A 1 493 ? 3.873 -12.658 17.027 1.00 52.38 493 GLY A N 1
ATOM 3859 C CA . GLY A 1 493 ? 3.391 -11.267 17.092 1.00 52.38 493 GLY A CA 1
ATOM 3860 C C . GLY A 1 493 ? 3.142 -10.496 15.780 1.00 52.38 493 GLY A C 1
ATOM 3861 O O . GLY A 1 493 ? 3.097 -9.272 15.865 1.00 52.38 493 GLY A O 1
ATOM 3862 N N . ARG A 1 494 ? 2.964 -11.140 14.611 1.00 65.50 494 ARG A N 1
ATOM 3863 C CA . ARG A 1 494 ? 2.596 -10.512 13.310 1.00 65.50 494 ARG A CA 1
ATOM 3864 C C . ARG A 1 494 ? 1.909 -11.520 12.354 1.00 65.50 494 ARG A C 1
ATOM 3866 O O . ARG A 1 494 ? 2.152 -12.726 12.499 1.00 65.50 494 ARG A O 1
ATOM 3873 N N . PRO A 1 495 ? 1.103 -11.088 11.357 1.00 70.75 495 PRO A N 1
ATOM 3874 C CA . PRO A 1 495 ? 0.739 -9.707 11.004 1.00 70.75 495 PRO A CA 1
ATOM 3875 C C . PRO A 1 495 ? -0.402 -9.156 11.857 1.00 70.75 495 PRO A C 1
ATOM 3877 O O . PRO A 1 495 ? -1.195 -9.920 12.410 1.00 70.75 495 PRO A O 1
ATOM 3880 N N . LEU A 1 496 ? -0.498 -7.830 11.931 1.00 85.31 496 LEU A N 1
ATOM 3881 C CA . LEU A 1 496 ? -1.725 -7.170 12.368 1.00 85.31 496 LEU A CA 1
ATOM 3882 C C . LEU A 1 496 ? -2.737 -7.186 11.205 1.00 85.31 496 LEU A C 1
ATOM 3884 O O . LEU A 1 496 ? -2.406 -6.669 10.140 1.00 85.31 496 LEU A O 1
ATOM 3888 N N . PRO A 1 497 ? -3.945 -7.751 11.370 1.00 88.88 497 PRO A N 1
ATOM 3889 C CA . PRO A 1 497 ? -4.999 -7.605 10.369 1.00 88.88 497 PRO A CA 1
ATOM 3890 C C . PRO A 1 497 ? -5.391 -6.132 10.163 1.00 88.88 497 PRO A C 1
ATOM 3892 O O . PRO A 1 497 ? -5.105 -5.276 11.000 1.00 88.88 497 PRO A O 1
ATOM 3895 N N . GLY A 1 498 ? -6.048 -5.841 9.045 1.00 92.69 498 GLY A N 1
ATOM 3896 C CA . GLY A 1 498 ? -6.549 -4.518 8.674 1.00 92.69 498 GLY A CA 1
ATOM 3897 C C . GLY A 1 498 ? -5.480 -3.578 8.122 1.00 92.69 498 GLY A C 1
ATOM 3898 O O . GLY A 1 498 ? -5.743 -2.396 7.932 1.00 92.69 498 GLY A O 1
ATOM 3899 N N . VAL A 1 499 ? -4.263 -4.065 7.883 1.00 93.38 499 VAL A N 1
ATOM 3900 C CA . VAL A 1 499 ? -3.183 -3.267 7.304 1.00 93.38 499 VAL A CA 1
ATOM 3901 C C . VAL A 1 499 ? -2.292 -4.124 6.411 1.00 93.38 499 VAL A C 1
ATOM 3903 O O . VAL A 1 499 ? -2.030 -5.293 6.701 1.00 93.38 499 VAL A O 1
ATOM 3906 N N . SER A 1 500 ? -1.804 -3.529 5.329 1.00 94.56 500 SER A N 1
ATOM 3907 C CA . SER A 1 500 ? -0.883 -4.186 4.407 1.00 94.56 500 SER A CA 1
ATOM 3908 C C . SER A 1 500 ? 0.555 -4.179 4.929 1.00 94.56 500 SER A C 1
ATOM 3910 O O . SER A 1 500 ? 0.935 -3.387 5.792 1.00 94.56 500 SER A O 1
ATOM 3912 N N . ARG A 1 501 ? 1.361 -5.127 4.454 1.00 90.62 501 ARG A N 1
ATOM 3913 C CA . ARG A 1 501 ? 2.656 -5.516 5.043 1.00 90.62 501 ARG A CA 1
ATOM 3914 C C . ARG A 1 501 ? 3.730 -5.678 3.983 1.00 90.62 501 ARG A C 1
ATOM 3916 O O . ARG A 1 501 ? 3.421 -5.853 2.813 1.00 90.62 501 ARG A O 1
ATOM 3923 N N . GLU A 1 502 ? 4.978 -5.694 4.420 1.00 91.69 502 GLU A N 1
ATOM 3924 C CA . GLU A 1 502 ? 6.152 -5.715 3.545 1.00 91.69 502 GLU A CA 1
ATOM 3925 C C . GLU A 1 502 ? 6.162 -6.865 2.522 1.00 91.69 502 GLU A C 1
ATOM 3927 O O . GLU A 1 502 ? 6.414 -6.636 1.347 1.00 91.69 502 GLU A O 1
ATOM 3932 N N . TYR A 1 503 ? 5.857 -8.096 2.933 1.00 92.19 503 TYR A N 1
ATOM 3933 C CA . TYR A 1 503 ? 5.713 -9.232 2.020 1.00 92.19 503 TYR A CA 1
ATOM 3934 C C . TYR A 1 503 ? 4.655 -10.216 2.526 1.00 92.19 503 TYR A C 1
ATOM 3936 O O . TYR A 1 503 ? 4.163 -10.125 3.653 1.00 92.19 503 TYR A O 1
ATOM 3944 N N . TRP A 1 504 ? 4.282 -11.166 1.675 1.00 91.31 504 TRP A N 1
ATOM 3945 C CA . TRP A 1 504 ? 3.145 -12.068 1.836 1.00 91.31 504 TRP A CA 1
ATOM 3946 C C . TRP A 1 504 ? 3.598 -13.530 1.964 1.00 91.31 504 TRP A C 1
ATOM 3948 O O . TRP A 1 504 ? 3.325 -14.333 1.057 1.00 91.31 504 TRP A O 1
ATOM 3958 N N . PRO A 1 505 ? 4.287 -13.909 3.059 1.00 84.75 505 PRO A N 1
ATOM 3959 C CA . PRO A 1 505 ? 4.798 -15.265 3.207 1.00 84.75 505 PRO A CA 1
ATOM 3960 C C . PRO A 1 505 ? 3.674 -16.297 3.178 1.00 84.75 505 PRO A C 1
ATOM 3962 O O . PRO A 1 505 ? 2.539 -16.032 3.581 1.00 84.75 505 PRO A O 1
ATOM 3965 N N . GLY A 1 506 ? 4.001 -17.498 2.709 1.00 77.94 506 GLY A N 1
ATOM 3966 C CA . GLY A 1 506 ? 3.110 -18.645 2.825 1.00 77.94 506 GLY A CA 1
ATOM 3967 C C . GLY A 1 506 ? 2.968 -19.135 4.276 1.00 77.94 506 GLY A C 1
ATOM 3968 O O . GLY A 1 506 ? 3.751 -18.754 5.155 1.00 77.94 506 GLY A O 1
ATOM 3969 N N . PRO A 1 507 ? 1.991 -20.016 4.549 1.00 73.31 507 PRO A N 1
ATOM 3970 C CA . PRO A 1 507 ? 1.903 -20.726 5.822 1.00 73.31 507 PRO A CA 1
ATOM 3971 C C . PRO A 1 507 ? 3.224 -21.431 6.173 1.00 73.31 507 PRO A C 1
ATOM 3973 O O . PRO A 1 507 ? 3.873 -22.004 5.303 1.00 73.31 507 PRO A O 1
ATOM 3976 N N . GLY A 1 508 ? 3.619 -21.403 7.449 1.00 70.00 508 GLY A N 1
ATOM 3977 C CA . GLY A 1 508 ? 4.815 -22.102 7.942 1.00 70.00 508 GLY A CA 1
ATOM 3978 C C . GLY A 1 508 ? 6.152 -21.371 7.756 1.00 70.00 508 GLY A C 1
ATOM 3979 O O . GLY A 1 508 ? 7.159 -21.855 8.265 1.00 70.00 508 GLY A O 1
ATOM 3980 N N . HIS A 1 509 ? 6.180 -20.208 7.096 1.00 74.31 509 HIS A N 1
ATOM 3981 C CA . HIS A 1 509 ? 7.384 -19.375 7.013 1.00 74.31 509 HIS A CA 1
ATOM 3982 C C . HIS A 1 509 ? 7.503 -18.381 8.166 1.00 74.31 509 HIS A C 1
ATOM 3984 O O . HIS A 1 509 ? 6.508 -17.916 8.729 1.00 74.31 509 HIS A O 1
ATOM 3990 N N . GLU A 1 510 ? 8.749 -18.045 8.507 1.00 68.75 510 GLU A N 1
ATOM 3991 C CA . GLU A 1 510 ? 9.039 -17.079 9.556 1.00 68.75 510 GLU A CA 1
ATOM 3992 C C . GLU A 1 510 ? 8.470 -15.700 9.194 1.00 68.75 510 GLU A C 1
ATOM 3994 O O . GLU A 1 510 ? 8.748 -15.141 8.136 1.00 68.75 510 GLU A O 1
ATOM 3999 N N . ARG A 1 511 ? 7.657 -15.142 10.092 1.00 70.38 511 ARG A N 1
ATOM 4000 C CA . ARG A 1 511 ? 6.932 -13.883 9.886 1.00 70.38 511 ARG A CA 1
ATOM 4001 C C . ARG A 1 511 ? 7.728 -12.682 10.404 1.00 70.38 511 ARG A C 1
ATOM 4003 O O . ARG A 1 511 ? 7.287 -11.982 11.315 1.00 70.38 511 ARG A O 1
ATOM 4010 N N . ARG A 1 512 ? 8.926 -12.464 9.851 1.00 72.69 512 ARG A N 1
ATOM 4011 C CA . ARG A 1 512 ? 9.746 -11.262 10.098 1.00 72.69 512 ARG A CA 1
ATOM 4012 C C . ARG A 1 512 ? 9.497 -10.244 8.985 1.00 72.69 512 ARG A C 1
ATOM 4014 O O . ARG A 1 512 ? 10.270 -10.179 8.041 1.00 72.69 512 ARG A O 1
ATOM 4021 N N . PHE A 1 513 ? 8.399 -9.505 9.074 1.00 78.56 513 PHE A N 1
ATOM 4022 C CA . PHE A 1 513 ? 8.043 -8.418 8.149 1.00 78.56 513 PHE A CA 1
ATOM 4023 C C . PHE A 1 513 ? 7.482 -7.237 8.926 1.00 78.56 513 PHE A C 1
ATOM 4025 O O . PHE A 1 513 ? 7.051 -7.419 10.066 1.00 78.56 513 PHE A O 1
ATOM 4032 N N . HIS A 1 514 ? 7.440 -6.055 8.322 1.00 86.75 514 HIS A N 1
ATOM 4033 C CA . HIS A 1 514 ? 6.813 -4.864 8.902 1.00 86.75 514 HIS A CA 1
ATOM 4034 C C . HIS A 1 514 ? 5.329 -4.717 8.514 1.00 86.75 514 HIS A C 1
ATOM 4036 O O . HIS A 1 514 ? 4.952 -4.965 7.368 1.00 86.75 514 HIS A O 1
ATOM 4042 N N . ASP A 1 515 ? 4.491 -4.323 9.483 1.00 88.75 515 ASP A N 1
ATOM 4043 C CA . ASP A 1 515 ? 3.094 -3.921 9.247 1.00 88.75 515 ASP A CA 1
ATOM 4044 C C . ASP A 1 515 ? 3.056 -2.461 8.756 1.00 88.75 515 ASP A C 1
ATOM 4046 O O . ASP A 1 515 ? 3.935 -1.665 9.098 1.00 88.75 515 ASP A O 1
ATOM 4050 N N . GLY A 1 516 ? 2.017 -2.078 8.011 1.00 92.62 516 GLY A N 1
ATOM 4051 C CA . GLY A 1 516 ? 1.884 -0.715 7.493 1.00 92.62 516 GLY A CA 1
ATOM 4052 C C . GLY A 1 516 ? 2.948 -0.389 6.462 1.00 92.62 516 GLY A C 1
ATOM 4053 O O . GLY A 1 516 ? 3.637 0.615 6.611 1.00 92.62 516 GLY A O 1
ATOM 4054 N N . TYR A 1 517 ? 3.116 -1.252 5.463 1.00 94.19 517 TYR A N 1
ATOM 4055 C CA . TYR A 1 517 ? 4.118 -1.079 4.416 1.00 94.19 517 TYR A CA 1
ATOM 4056 C C . TYR A 1 517 ? 3.445 -0.718 3.094 1.00 94.19 517 TYR A C 1
ATOM 4058 O O . TYR A 1 517 ? 2.567 -1.451 2.633 1.00 94.19 517 TYR A O 1
ATOM 4066 N N . GLY A 1 518 ? 3.871 0.388 2.480 1.00 93.88 518 GLY A N 1
ATOM 4067 C CA . GLY A 1 518 ? 3.239 0.970 1.299 1.00 93.88 518 GLY A CA 1
ATOM 4068 C C . GLY A 1 518 ? 3.109 -0.007 0.133 1.00 93.88 518 GLY A C 1
ATOM 4069 O O . GLY A 1 518 ? 1.994 -0.335 -0.281 1.00 93.88 518 GLY A O 1
ATOM 4070 N N . TRP A 1 519 ? 4.213 -0.588 -0.342 1.00 93.19 519 TRP A N 1
ATOM 4071 C CA . TRP A 1 519 ? 4.150 -1.549 -1.454 1.00 93.19 519 TRP A CA 1
ATOM 4072 C C . TRP A 1 519 ? 3.340 -2.814 -1.133 1.00 93.19 519 TRP A C 1
ATOM 4074 O O . TRP A 1 519 ? 2.938 -3.552 -2.026 1.00 93.19 519 TRP A O 1
ATOM 4084 N N . GLY A 1 520 ? 3.041 -3.056 0.146 1.00 95.19 520 GLY A N 1
ATOM 4085 C CA . GLY A 1 520 ? 2.304 -4.221 0.610 1.00 95.19 520 GLY A CA 1
ATOM 4086 C C . GLY A 1 520 ? 0.874 -4.210 0.115 1.00 95.19 520 GLY A C 1
ATOM 4087 O O . GLY A 1 520 ? 0.245 -5.261 0.039 1.00 95.19 520 GLY A O 1
ATOM 4088 N N . ALA A 1 521 ? 0.392 -3.010 -0.210 1.00 96.81 521 ALA A N 1
ATOM 4089 C CA . ALA A 1 521 ? -0.928 -2.725 -0.727 1.00 96.81 521 ALA A CA 1
ATOM 4090 C C . ALA A 1 521 ? -1.005 -2.749 -2.267 1.00 96.81 521 ALA A C 1
ATOM 4092 O O . ALA A 1 521 ? -2.005 -2.332 -2.853 1.00 96.81 521 ALA A O 1
ATOM 4093 N N . GLU A 1 522 ? 0.025 -3.260 -2.957 1.00 96.62 522 GLU A N 1
ATOM 4094 C CA . GLU A 1 522 ? 0.003 -3.407 -4.420 1.00 96.62 522 GLU A CA 1
ATOM 4095 C C . GLU A 1 522 ? -1.050 -4.405 -4.918 1.00 96.62 522 GLU A C 1
ATOM 4097 O O . GLU A 1 522 ? -1.380 -4.405 -6.103 1.00 96.62 522 GLU A O 1
ATOM 4102 N N . THR A 1 523 ? -1.662 -5.199 -4.038 1.00 97.69 523 THR A N 1
ATOM 4103 C CA . THR A 1 523 ? -2.833 -6.012 -4.386 1.00 97.69 523 THR A CA 1
ATOM 4104 C C . THR A 1 523 ? -3.975 -5.186 -4.972 1.00 97.69 523 THR A C 1
ATOM 4106 O O . THR A 1 523 ? -4.588 -5.638 -5.939 1.00 97.69 523 THR A O 1
ATOM 4109 N N . ALA A 1 524 ? -4.205 -3.953 -4.510 1.00 97.56 524 ALA A N 1
ATOM 4110 C CA . ALA A 1 524 ? -5.159 -3.041 -5.140 1.00 97.56 524 ALA A CA 1
ATOM 4111 C C . ALA A 1 524 ? -4.739 -2.646 -6.570 1.00 97.56 524 ALA A C 1
ATOM 4113 O O . ALA A 1 524 ? -5.564 -2.674 -7.487 1.00 97.56 524 ALA A O 1
ATOM 4114 N N . THR A 1 525 ? -3.455 -2.361 -6.810 1.00 96.06 525 THR A N 1
ATOM 4115 C CA . THR A 1 525 ? -2.932 -2.103 -8.164 1.00 96.06 525 THR A CA 1
ATOM 4116 C C . THR A 1 525 ? -3.106 -3.332 -9.062 1.00 96.06 525 THR A C 1
ATOM 4118 O O . THR A 1 525 ? -3.547 -3.214 -10.210 1.00 96.06 525 THR A O 1
ATOM 4121 N N . PHE A 1 526 ? -2.810 -4.527 -8.543 1.00 97.62 526 PHE A N 1
ATOM 4122 C CA . PHE A 1 526 ? -2.903 -5.782 -9.288 1.00 97.62 526 PHE A CA 1
ATOM 4123 C C . PHE A 1 526 ? -4.347 -6.120 -9.641 1.00 97.62 526 PHE A C 1
ATOM 4125 O O . PHE A 1 526 ? -4.641 -6.449 -10.792 1.00 97.62 526 PHE A O 1
ATOM 4132 N N . PHE A 1 527 ? -5.255 -5.969 -8.677 1.00 98.06 527 PHE A N 1
ATOM 4133 C CA . PHE A 1 527 ? -6.690 -6.103 -8.877 1.00 98.06 527 PHE A CA 1
ATOM 4134 C C . PHE A 1 527 ? -7.183 -5.144 -9.964 1.00 98.06 527 PHE A C 1
ATOM 4136 O O . PHE A 1 527 ? -7.787 -5.580 -10.948 1.00 98.06 527 PHE A O 1
ATOM 4143 N N . LEU A 1 528 ? -6.876 -3.850 -9.831 1.00 95.81 528 LEU A N 1
ATOM 4144 C CA . LEU A 1 528 ? -7.362 -2.827 -10.749 1.00 95.81 528 LEU A CA 1
ATOM 4145 C C . LEU A 1 528 ? -6.875 -3.086 -12.182 1.00 95.81 528 LEU A C 1
ATOM 4147 O O . LEU A 1 528 ? -7.673 -3.060 -13.117 1.00 95.81 528 LEU A O 1
ATOM 4151 N N . ARG A 1 529 ? -5.582 -3.387 -12.359 1.00 94.75 529 ARG A N 1
ATOM 4152 C CA . ARG A 1 529 ? -4.965 -3.548 -13.686 1.00 94.75 529 ARG A CA 1
ATOM 4153 C C . ARG A 1 529 ? -5.256 -4.890 -14.348 1.00 94.75 529 ARG A C 1
ATOM 4155 O O . ARG A 1 529 ? -5.434 -4.929 -15.567 1.00 94.75 529 ARG A O 1
ATOM 4162 N N . HIS A 1 530 ? -5.267 -5.979 -13.581 1.00 96.69 530 HIS A N 1
ATOM 4163 C CA . HIS A 1 530 ? -5.239 -7.338 -14.135 1.00 96.69 530 HIS A CA 1
ATOM 4164 C C . HIS A 1 530 ? -6.503 -8.155 -13.874 1.00 96.69 530 HIS A C 1
ATOM 4166 O O . HIS A 1 530 ? -6.653 -9.192 -14.506 1.00 96.69 530 HIS A O 1
ATOM 4172 N N . ILE A 1 531 ? -7.413 -7.709 -13.000 1.00 97.38 531 ILE A N 1
ATOM 4173 C CA . ILE A 1 531 ? -8.714 -8.363 -12.780 1.00 97.38 531 ILE A CA 1
ATOM 4174 C C . ILE A 1 531 ? -9.830 -7.469 -13.318 1.00 97.38 531 ILE A C 1
ATOM 4176 O O . ILE A 1 531 ? -10.511 -7.835 -14.278 1.00 97.38 531 ILE A O 1
ATOM 4180 N N . ALA A 1 532 ? -9.968 -6.264 -12.759 1.00 96.31 532 ALA A N 1
ATOM 4181 C CA . ALA A 1 532 ? -10.928 -5.271 -13.238 1.00 96.31 532 ALA A CA 1
ATOM 4182 C C . ALA A 1 532 ? -10.571 -4.743 -14.636 1.00 96.31 532 ALA A C 1
ATOM 4184 O O . ALA A 1 532 ? -11.446 -4.339 -15.401 1.00 96.31 532 ALA A O 1
ATOM 4185 N N . GLY A 1 533 ? -9.283 -4.786 -14.984 1.00 94.44 533 GLY A N 1
ATOM 4186 C CA . GLY A 1 533 ? -8.814 -4.516 -16.334 1.00 94.44 533 GLY A CA 1
ATOM 4187 C C . GLY A 1 533 ? -8.606 -3.046 -16.665 1.00 94.44 533 GLY A C 1
ATOM 4188 O O . GLY A 1 533 ? -8.545 -2.710 -17.842 1.00 94.44 533 GLY A O 1
ATOM 4189 N N . VAL A 1 534 ? -8.513 -2.162 -15.674 1.00 92.50 534 VAL A N 1
ATOM 4190 C CA . VAL A 1 534 ? -8.245 -0.738 -15.890 1.00 92.50 534 VAL A CA 1
ATOM 4191 C C . VAL A 1 534 ? -6.741 -0.526 -15.943 1.00 92.50 534 VAL A C 1
ATOM 4193 O O . VAL A 1 534 ? -6.054 -0.591 -14.926 1.00 92.50 534 VAL A O 1
ATOM 4196 N N . GLN A 1 535 ? -6.214 -0.263 -17.135 1.00 88.69 535 GLN A N 1
ATOM 4197 C CA . GLN A 1 535 ? -4.782 -0.107 -17.369 1.00 88.69 535 GLN A CA 1
ATOM 4198 C C . GLN A 1 535 ? -4.483 1.312 -17.865 1.00 88.69 535 GLN A C 1
ATOM 4200 O O . GLN A 1 535 ? -4.551 1.586 -19.071 1.00 88.69 535 GLN A O 1
ATOM 4205 N N . PRO A 1 536 ? -4.152 2.239 -16.947 1.00 82.00 536 PRO A N 1
ATOM 4206 C CA . PRO A 1 536 ? -3.702 3.567 -17.319 1.00 82.00 536 PRO A CA 1
ATOM 4207 C C . PRO A 1 536 ? -2.374 3.456 -18.069 1.00 82.00 536 PRO A C 1
ATOM 4209 O O . PRO A 1 536 ? -1.423 2.825 -17.598 1.00 82.00 536 PRO A O 1
ATOM 4212 N N . ASN A 1 537 ? -2.322 4.083 -19.237 1.00 75.62 537 ASN A N 1
ATOM 4213 C CA . ASN A 1 537 ? -1.138 4.249 -20.062 1.00 75.62 537 ASN A CA 1
ATOM 4214 C C . ASN A 1 537 ? -0.984 5.738 -20.409 1.00 75.62 537 ASN A C 1
ATOM 4216 O O . ASN A 1 537 ? -1.908 6.539 -20.258 1.00 75.62 537 ASN A O 1
ATOM 4220 N N . LEU A 1 538 ? 0.184 6.134 -20.910 1.00 66.94 538 LEU A N 1
ATOM 4221 C CA . LEU A 1 538 ? 0.408 7.524 -21.314 1.00 66.94 538 LEU A CA 1
ATOM 4222 C C . LEU A 1 538 ? -0.533 7.904 -22.467 1.00 66.94 538 LEU A C 1
ATOM 4224 O O . LEU A 1 538 ? -0.418 7.381 -23.576 1.00 66.94 538 LEU A O 1
ATOM 4228 N N . GLY A 1 539 ? -1.472 8.811 -22.187 1.00 65.94 539 GLY A N 1
ATOM 4229 C CA . GLY A 1 539 ? -2.440 9.343 -23.154 1.00 65.94 539 G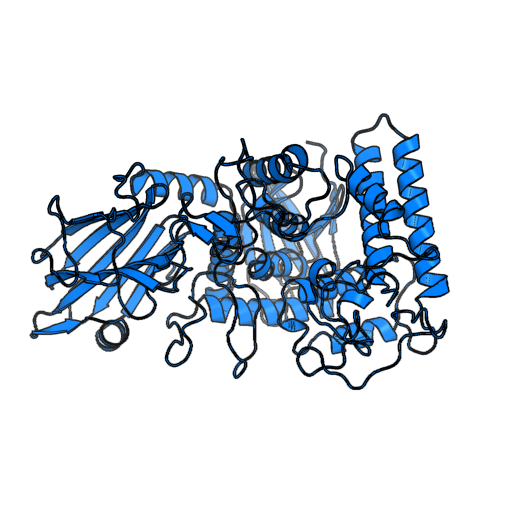LY A CA 1
ATOM 4230 C C . GLY A 1 539 ? -3.651 8.448 -23.451 1.00 65.94 539 GLY A C 1
ATOM 4231 O O . GLY A 1 539 ? -4.499 8.833 -24.254 1.00 65.94 539 GLY A O 1
ATOM 4232 N N . ARG A 1 540 ? -3.771 7.270 -22.825 1.00 78.88 540 ARG A N 1
ATOM 4233 C CA . ARG A 1 540 ? -4.943 6.391 -22.981 1.00 78.88 540 ARG A CA 1
ATOM 4234 C C . ARG A 1 540 ? -5.169 5.522 -21.751 1.00 78.88 540 ARG A C 1
ATOM 4236 O O . ARG A 1 540 ? -4.225 5.150 -21.066 1.00 78.88 540 ARG A O 1
ATOM 4243 N N . ILE A 1 541 ? -6.402 5.101 -21.538 1.00 85.56 541 ILE A N 1
ATOM 4244 C CA . ILE A 1 541 ? -6.730 3.990 -20.649 1.00 85.56 541 ILE A CA 1
ATOM 4245 C C . ILE A 1 541 ? -7.107 2.804 -21.518 1.00 85.56 541 ILE A C 1
ATOM 4247 O O . ILE A 1 541 ? -7.911 2.926 -22.440 1.00 85.56 541 ILE A O 1
ATOM 4251 N N . GLU A 1 542 ? -6.493 1.661 -21.254 1.00 90.31 542 GLU A N 1
ATOM 4252 C CA . GLU A 1 542 ? -6.932 0.398 -21.825 1.00 90.31 542 GLU A CA 1
ATOM 4253 C C . GLU A 1 542 ? -7.866 -0.285 -20.827 1.00 90.31 542 GLU A C 1
ATOM 4255 O O . GLU A 1 542 ? -7.525 -0.433 -19.654 1.00 90.31 542 GLU A O 1
ATOM 4260 N N . LEU A 1 543 ? -9.059 -0.651 -21.291 1.00 93.50 543 LEU A N 1
ATOM 4261 C CA . LEU A 1 543 ? -10.019 -1.467 -20.564 1.00 93.50 543 LEU A CA 1
ATOM 4262 C C . LEU A 1 543 ? -9.936 -2.893 -21.092 1.00 93.50 543 LEU A C 1
ATOM 4264 O O . LEU A 1 543 ? -10.286 -3.148 -22.243 1.00 93.50 543 LEU A O 1
ATOM 4268 N N . ARG A 1 544 ? -9.477 -3.813 -20.251 1.00 95.50 544 ARG A N 1
ATOM 4269 C CA . ARG A 1 544 ? -9.356 -5.243 -20.540 1.00 95.50 544 ARG A CA 1
ATOM 4270 C C . ARG A 1 544 ? -9.793 -6.050 -19.316 1.00 95.50 544 ARG A C 1
ATOM 4272 O O . ARG A 1 544 ? -8.927 -6.541 -18.591 1.00 95.50 544 ARG A O 1
ATOM 4279 N N . PRO A 1 545 ? -11.100 -6.144 -19.022 1.00 96.00 545 PRO A N 1
ATOM 4280 C CA . PRO A 1 545 ? -11.580 -6.957 -17.913 1.00 96.00 545 PRO A CA 1
ATOM 4281 C C . PRO A 1 545 ? -11.128 -8.401 -18.105 1.00 96.00 545 PRO A C 1
ATOM 4283 O O . PRO A 1 545 ? -11.329 -8.989 -19.168 1.00 96.00 545 PRO A O 1
ATOM 4286 N N . MET A 1 546 ? -10.513 -8.968 -17.075 1.00 95.75 546 MET A N 1
ATOM 4287 C CA . MET A 1 546 ? -10.023 -10.342 -17.084 1.00 95.75 546 MET A CA 1
ATOM 4288 C C . MET A 1 546 ? -10.556 -11.047 -15.844 1.00 95.75 546 MET A C 1
ATOM 4290 O O . MET A 1 546 ? -9.808 -11.450 -14.952 1.00 95.75 546 MET A O 1
ATOM 4294 N N . LEU A 1 547 ? -11.884 -11.149 -15.769 1.00 95.56 547 LEU A N 1
ATOM 4295 C CA . LEU A 1 547 ? -12.535 -11.765 -14.626 1.00 95.56 547 LEU A CA 1
ATOM 4296 C C . LEU A 1 547 ? -12.147 -13.255 -14.563 1.00 95.56 547 LEU A C 1
ATOM 4298 O O . LEU A 1 547 ? -12.373 -13.993 -15.527 1.00 95.56 547 LEU A O 1
ATOM 4302 N N . PRO A 1 548 ? -11.546 -13.720 -13.455 1.00 91.44 548 PRO A N 1
ATOM 4303 C CA . PRO A 1 548 ? -11.228 -15.130 -13.259 1.00 91.44 548 PRO A CA 1
ATOM 4304 C C . PRO A 1 548 ? -12.516 -15.959 -13.233 1.00 91.44 548 PRO A C 1
ATOM 4306 O O . PRO A 1 548 ? -13.593 -15.425 -12.990 1.00 91.44 548 PRO A O 1
ATOM 4309 N N . ALA A 1 549 ? -12.425 -17.280 -13.410 1.00 91.12 549 ALA A N 1
ATOM 4310 C CA . ALA A 1 549 ? -13.604 -18.155 -13.467 1.00 91.12 549 ALA A CA 1
ATOM 4311 C C . ALA A 1 549 ? -14.554 -18.010 -12.257 1.00 91.12 549 ALA A C 1
ATOM 4313 O O . ALA A 1 549 ? -15.764 -18.121 -12.413 1.00 91.12 549 ALA A O 1
ATOM 4314 N N . SER A 1 550 ? -14.023 -17.704 -11.067 1.00 91.00 550 SER A N 1
ATOM 4315 C CA . SER A 1 550 ? -14.817 -17.461 -9.854 1.00 91.00 550 SER A CA 1
ATOM 4316 C C . SER A 1 550 ? -15.630 -16.158 -9.874 1.00 91.00 550 SER A C 1
ATOM 4318 O O . SER A 1 550 ? -16.515 -15.993 -9.044 1.00 91.00 550 SER A O 1
ATOM 4320 N N . LEU A 1 551 ? -15.316 -15.230 -10.780 1.00 94.62 551 LEU A N 1
ATOM 4321 C CA . LEU A 1 551 ? -15.986 -13.935 -10.953 1.00 94.62 551 LEU A CA 1
ATOM 4322 C C . LEU A 1 551 ? -16.620 -13.778 -12.342 1.00 94.62 551 LEU A C 1
ATOM 4324 O O . LEU A 1 551 ? -17.459 -12.914 -12.553 1.00 94.62 551 LEU A O 1
ATOM 4328 N N . ASN A 1 552 ? -16.253 -14.611 -13.312 1.00 95.44 552 ASN A N 1
ATOM 4329 C CA . ASN A 1 552 ? -16.860 -14.629 -14.637 1.00 95.44 552 ASN A CA 1
ATOM 4330 C C . ASN A 1 552 ? -18.176 -15.426 -14.616 1.00 95.44 552 ASN A C 1
ATOM 4332 O O . ASN A 1 552 ? -18.311 -16.460 -15.270 1.00 95.44 552 ASN A O 1
ATOM 4336 N N . ILE A 1 553 ? -19.123 -14.981 -13.789 1.00 97.06 553 ILE A N 1
ATOM 4337 C CA . ILE A 1 553 ? -20.412 -15.641 -13.572 1.00 97.06 553 ILE A CA 1
ATOM 4338 C C . ILE A 1 553 ? -21.502 -14.820 -14.257 1.00 97.06 553 ILE A C 1
ATOM 4340 O O . ILE A 1 553 ? -21.742 -13.668 -13.898 1.00 97.06 553 ILE A O 1
ATOM 4344 N N . VAL A 1 554 ? -22.192 -15.437 -15.217 1.00 97.75 554 VAL A N 1
ATOM 4345 C CA . VAL A 1 554 ? -23.268 -14.783 -15.971 1.00 97.75 554 VAL A CA 1
ATOM 4346 C C . VAL A 1 554 ? -24.348 -14.243 -15.033 1.00 97.75 554 VAL A C 1
ATOM 4348 O O . VAL A 1 554 ? -24.837 -14.955 -14.155 1.00 97.75 554 VAL A O 1
ATOM 4351 N N . GLY A 1 555 ? -24.724 -12.980 -15.240 1.00 96.62 555 GLY A N 1
ATOM 4352 C CA . GLY A 1 555 ? -25.756 -12.289 -14.462 1.00 96.62 555 GLY A CA 1
ATOM 4353 C C . GLY A 1 555 ? -25.261 -11.638 -13.169 1.00 96.62 555 GLY A C 1
ATOM 4354 O O . GLY A 1 555 ? -26.060 -11.004 -12.483 1.00 96.62 555 GLY A O 1
ATOM 4355 N N . ARG A 1 556 ? -23.970 -11.766 -12.835 1.00 98.19 556 ARG A N 1
ATOM 4356 C CA . ARG A 1 556 ? -23.339 -10.975 -11.772 1.00 98.19 556 ARG A CA 1
ATOM 4357 C C . ARG A 1 556 ? -22.958 -9.589 -12.276 1.00 98.19 556 ARG A C 1
ATOM 4359 O O . ARG A 1 556 ? -22.756 -9.380 -13.471 1.00 98.19 556 ARG A O 1
ATOM 4366 N N . ARG A 1 557 ? -22.836 -8.646 -11.350 1.00 98.38 557 ARG A N 1
ATOM 4367 C CA . ARG A 1 557 ? -22.474 -7.260 -11.626 1.00 98.38 557 ARG A CA 1
ATOM 4368 C C . ARG A 1 557 ? -21.423 -6.782 -10.639 1.00 98.38 557 ARG A C 1
ATOM 4370 O O . ARG A 1 557 ? -21.624 -6.840 -9.431 1.00 98.38 557 ARG A O 1
ATOM 4377 N N . TYR A 1 558 ? -20.333 -6.240 -11.160 1.00 98.44 558 TYR A N 1
ATOM 4378 C CA . TYR A 1 558 ? -19.164 -5.839 -10.387 1.00 98.44 558 TYR A CA 1
ATOM 4379 C C . TYR A 1 558 ? -18.860 -4.358 -10.613 1.00 98.44 558 TYR A C 1
ATOM 4381 O O . TYR A 1 558 ? -18.430 -3.971 -11.698 1.00 98.44 558 TYR A O 1
ATOM 4389 N N . GLY A 1 559 ? -19.109 -3.518 -9.611 1.00 97.81 559 GLY A N 1
ATOM 4390 C CA . GLY A 1 559 ? -18.902 -2.072 -9.680 1.00 97.81 559 GLY A CA 1
ATOM 4391 C C . GLY A 1 559 ? -17.615 -1.617 -8.992 1.00 97.81 559 GLY A C 1
ATOM 4392 O O . GLY A 1 559 ? -17.184 -2.211 -8.002 1.00 97.81 559 GLY A O 1
ATOM 4393 N N . ILE A 1 560 ? -16.990 -0.567 -9.522 1.00 96.81 560 ILE A N 1
ATOM 4394 C CA . ILE A 1 560 ? -15.832 0.119 -8.944 1.00 96.81 560 ILE A CA 1
ATOM 4395 C C . ILE A 1 560 ? -16.016 1.620 -9.167 1.00 96.81 560 ILE A C 1
ATOM 4397 O O . ILE A 1 560 ? -16.007 2.088 -10.308 1.00 96.81 560 ILE A O 1
ATOM 4401 N N . GLY A 1 561 ? -16.165 2.399 -8.099 1.00 94.69 561 GLY A N 1
ATOM 4402 C CA . GLY A 1 561 ? -16.334 3.842 -8.250 1.00 94.69 561 GLY A CA 1
ATOM 4403 C C . GLY A 1 561 ? -16.444 4.629 -6.943 1.00 94.69 561 GLY A C 1
ATOM 4404 O O . GLY A 1 561 ? -16.703 4.035 -5.897 1.00 94.69 561 GLY A O 1
ATOM 4405 N N . PRO A 1 562 ? -16.242 5.959 -6.994 1.00 93.31 562 PRO A N 1
ATOM 4406 C CA . PRO A 1 562 ? -15.757 6.712 -8.154 1.00 93.31 562 PRO A CA 1
ATOM 4407 C C . PRO A 1 562 ? -14.256 6.467 -8.403 1.00 93.31 562 PRO A C 1
ATOM 4409 O O . PRO A 1 562 ? -13.437 6.595 -7.506 1.00 93.31 562 PRO A O 1
ATOM 4412 N N . LEU A 1 563 ? -13.883 6.128 -9.634 1.00 86.06 563 LEU A N 1
ATOM 4413 C CA . LEU A 1 563 ? -12.497 5.995 -10.080 1.00 86.06 563 LEU A CA 1
ATOM 4414 C C . LEU A 1 563 ? -12.038 7.307 -10.703 1.00 86.06 563 LEU A C 1
ATOM 4416 O O . LEU A 1 563 ? -12.722 7.818 -11.590 1.00 86.06 563 LEU A O 1
ATOM 4420 N N . THR A 1 564 ? -10.872 7.810 -10.293 1.00 84.06 564 THR A N 1
ATOM 4421 C CA . THR A 1 564 ? -10.201 8.919 -10.982 1.00 84.06 564 THR A CA 1
ATOM 4422 C C . THR A 1 564 ? -8.987 8.391 -11.733 1.00 84.06 564 THR A C 1
ATOM 4424 O O . THR A 1 564 ? -7.980 8.040 -11.130 1.00 84.06 564 THR A O 1
ATOM 4427 N N . VAL A 1 565 ? -9.063 8.320 -13.061 1.00 73.75 565 VAL A N 1
ATOM 4428 C CA . VAL A 1 565 ? -7.947 7.849 -13.888 1.00 73.75 565 VAL A CA 1
ATOM 4429 C C . VAL A 1 565 ? -7.763 8.790 -15.065 1.00 73.75 565 VAL A C 1
ATOM 4431 O O . VAL A 1 565 ? -8.670 8.971 -15.874 1.00 73.75 565 VAL A O 1
ATOM 4434 N N . ALA A 1 566 ? -6.572 9.388 -15.149 1.00 68.12 566 ALA A N 1
ATOM 4435 C CA . ALA A 1 566 ? -6.177 10.296 -16.223 1.00 68.12 566 ALA A CA 1
ATOM 4436 C C . ALA A 1 566 ? -7.232 11.389 -16.510 1.00 68.12 566 ALA A C 1
ATOM 4438 O O . ALA A 1 566 ? -7.740 11.515 -17.620 1.00 68.12 566 ALA A O 1
ATOM 4439 N N . GLY A 1 567 ? -7.628 12.125 -15.467 1.00 66.81 567 GLY A N 1
ATOM 4440 C CA . GLY A 1 567 ? -8.616 13.210 -15.551 1.00 66.81 567 GLY A CA 1
ATOM 4441 C C . GLY A 1 567 ? -10.071 12.757 -15.722 1.00 66.81 567 GLY A C 1
ATOM 4442 O O . GLY A 1 567 ? -10.987 13.559 -15.554 1.00 66.81 567 GLY A O 1
ATOM 4443 N N . MET A 1 568 ? -10.325 11.475 -15.998 1.00 72.75 568 MET A N 1
ATOM 4444 C CA . MET A 1 568 ? -11.678 10.935 -16.035 1.00 72.75 568 MET A CA 1
ATOM 4445 C C . MET A 1 568 ? -12.119 10.493 -14.644 1.00 72.75 568 MET A C 1
ATOM 4447 O O . MET A 1 568 ? -11.408 9.743 -13.981 1.00 72.75 568 MET A O 1
ATOM 4451 N N . ARG A 1 569 ? -13.320 10.926 -14.241 1.00 87.19 569 ARG A N 1
ATOM 4452 C CA . ARG A 1 569 ? -13.973 10.497 -13.002 1.00 87.19 569 ARG A CA 1
ATOM 4453 C C . ARG A 1 569 ? -15.314 9.827 -13.273 1.00 87.19 569 ARG A C 1
ATOM 4455 O O . ARG A 1 569 ? -16.166 10.418 -13.947 1.00 87.19 569 ARG A O 1
ATOM 4462 N N . GLY A 1 570 ? -15.514 8.629 -12.734 1.00 90.69 570 GLY A N 1
ATOM 4463 C CA . GLY A 1 570 ? -16.739 7.868 -12.964 1.00 90.69 570 GLY A CA 1
ATOM 4464 C C . GLY A 1 570 ? -16.783 6.507 -12.282 1.00 90.69 570 GLY A C 1
ATOM 4465 O O . GLY A 1 570 ? -15.845 6.115 -11.597 1.00 90.69 570 GLY A O 1
ATOM 4466 N N . GLU A 1 571 ? -17.883 5.794 -12.472 1.00 94.56 571 GLU A N 1
ATOM 4467 C CA . GLU A 1 571 ? -18.075 4.419 -12.015 1.00 94.56 571 GLU A CA 1
ATOM 4468 C C . GLU A 1 571 ? -17.858 3.451 -13.179 1.00 94.56 571 GLU A C 1
ATOM 4470 O O . GLU A 1 571 ? -18.367 3.667 -14.280 1.00 94.56 571 GLU A O 1
ATOM 4475 N N . LEU A 1 572 ? -17.092 2.391 -12.934 1.00 94.88 572 LEU A N 1
ATOM 4476 C CA . LEU A 1 572 ? -16.922 1.268 -13.844 1.00 94.88 572 LEU A CA 1
ATOM 4477 C C . LEU A 1 572 ? -17.780 0.102 -13.359 1.00 94.88 572 LEU A C 1
ATOM 4479 O O . LEU A 1 572 ? -17.671 -0.302 -12.207 1.00 94.88 572 LEU A O 1
ATOM 4483 N N . VAL A 1 573 ? -18.584 -0.469 -14.245 1.00 97.50 573 VAL A N 1
ATOM 4484 C CA . VAL A 1 573 ? -19.409 -1.647 -13.982 1.00 97.50 573 VAL A CA 1
ATOM 4485 C C . VAL A 1 573 ? -19.045 -2.736 -14.983 1.00 97.50 573 VAL A C 1
ATOM 4487 O O . VAL A 1 573 ? -19.002 -2.475 -16.186 1.00 97.50 573 VAL A O 1
ATOM 4490 N N . LEU A 1 574 ? -18.790 -3.944 -14.486 1.00 98.12 574 LEU A N 1
ATOM 4491 C CA . LEU A 1 574 ? -18.487 -5.139 -15.270 1.00 98.12 574 LEU A CA 1
ATOM 4492 C C . LEU A 1 574 ? -19.617 -6.158 -15.093 1.00 98.12 574 LEU A C 1
ATOM 4494 O O . LEU A 1 574 ? -19.945 -6.531 -13.967 1.00 98.12 574 LEU A O 1
ATOM 4498 N N . GLU A 1 575 ? -20.187 -6.626 -16.196 1.00 98.44 575 GLU A N 1
ATOM 4499 C CA . GLU A 1 575 ? -21.250 -7.634 -16.223 1.00 98.44 575 GLU A CA 1
ATOM 4500 C C . GLU A 1 575 ? -20.791 -8.786 -17.133 1.00 98.44 575 GLU A C 1
ATOM 4502 O O . GLU A 1 575 ? -20.820 -8.662 -18.363 1.00 98.44 575 GLU A O 1
ATOM 4507 N N . PRO A 1 576 ? -20.289 -9.899 -16.567 1.00 97.69 576 PRO A N 1
ATOM 4508 C CA . PRO A 1 576 ? -19.831 -11.020 -17.366 1.00 97.69 576 PRO A CA 1
ATOM 4509 C C . PRO A 1 576 ? -21.009 -11.698 -18.072 1.00 97.69 576 PRO A C 1
ATOM 4511 O O . PRO A 1 576 ? -22.034 -12.012 -17.467 1.00 97.69 576 PRO A O 1
ATOM 4514 N N . GLY A 1 577 ? -20.845 -11.951 -19.367 1.00 96.94 577 GLY A N 1
ATOM 4515 C CA . GLY A 1 577 ? -21.742 -12.737 -20.204 1.00 96.94 577 GLY A CA 1
ATOM 4516 C C . GLY A 1 577 ? -21.054 -13.989 -20.752 1.00 96.94 577 GLY A C 1
ATOM 4517 O O . GLY A 1 577 ? -19.863 -14.229 -20.548 1.00 96.94 577 GLY A O 1
ATOM 4518 N N . GLU A 1 578 ? -21.800 -14.804 -21.501 1.00 95.12 578 GLU A N 1
ATOM 4519 C CA . GLU A 1 578 ? -21.296 -16.093 -22.005 1.00 95.12 578 GLU A CA 1
ATOM 4520 C C . GLU A 1 578 ? -20.070 -15.957 -22.922 1.00 95.12 578 GLU A C 1
ATOM 4522 O O . GLU A 1 578 ? -19.197 -16.822 -22.933 1.00 95.12 578 GLU A O 1
ATOM 4527 N N . ARG A 1 579 ? -19.999 -14.879 -23.712 1.00 95.31 579 ARG A N 1
ATOM 4528 C CA . ARG A 1 579 ? -18.957 -14.678 -24.740 1.00 95.31 579 ARG A CA 1
ATOM 4529 C C . ARG A 1 579 ? -18.145 -13.399 -24.563 1.00 95.31 579 ARG A C 1
ATOM 4531 O O . ARG A 1 579 ? -17.076 -13.274 -25.158 1.00 95.31 579 ARG A O 1
ATOM 4538 N N . ALA A 1 580 ? -18.662 -12.459 -23.787 1.00 96.94 580 ALA A N 1
ATOM 4539 C CA . ALA A 1 580 ? -18.107 -11.132 -23.602 1.00 96.94 580 ALA A CA 1
ATOM 4540 C C . ALA A 1 580 ? -18.400 -10.644 -22.183 1.00 96.94 580 ALA A C 1
ATOM 4542 O O . ALA A 1 580 ? -19.348 -11.108 -21.556 1.00 96.94 580 ALA A O 1
ATOM 4543 N N . THR A 1 581 ? -17.598 -9.706 -21.697 1.00 97.75 581 THR A N 1
ATOM 4544 C CA . THR A 1 581 ? -17.921 -8.895 -20.524 1.00 97.75 581 THR A CA 1
ATOM 4545 C C . THR A 1 581 ? -18.481 -7.568 -21.014 1.00 97.75 581 THR A C 1
ATOM 4547 O O . THR A 1 581 ? -17.817 -6.858 -21.775 1.00 97.75 581 THR A O 1
ATOM 4550 N N . GLU A 1 582 ? -19.694 -7.236 -20.586 1.00 98.00 582 GLU A N 1
ATOM 4551 C CA . GLU A 1 582 ? -20.250 -5.906 -20.790 1.00 98.00 582 GLU A CA 1
ATOM 4552 C C . GLU A 1 582 ? -19.594 -4.955 -19.791 1.00 98.00 582 GLU A C 1
ATOM 4554 O O . GLU A 1 582 ? -19.542 -5.211 -18.587 1.00 98.00 582 GLU A O 1
ATOM 4559 N N . VAL A 1 583 ? -19.046 -3.863 -20.305 1.00 96.69 583 VAL A N 1
ATOM 4560 C CA . VAL A 1 583 ? -18.361 -2.842 -19.524 1.00 96.69 583 VAL A CA 1
ATOM 4561 C C . VAL A 1 583 ? -19.120 -1.549 -19.679 1.00 96.69 583 VAL A C 1
ATOM 4563 O O . VAL A 1 583 ? -19.264 -1.040 -20.789 1.00 96.69 583 VAL A O 1
ATOM 4566 N N . THR A 1 584 ? -19.562 -0.987 -18.565 1.00 94.88 584 THR A N 1
ATOM 4567 C CA . THR A 1 584 ? -20.208 0.320 -18.533 1.00 94.88 584 THR A CA 1
ATOM 4568 C C . THR A 1 584 ? -19.342 1.281 -17.733 1.00 94.88 584 THR A C 1
ATOM 4570 O O . THR A 1 584 ? -18.956 0.983 -16.609 1.00 94.88 584 THR A O 1
ATOM 4573 N N . TYR A 1 585 ? -19.035 2.441 -18.308 1.00 92.06 585 TYR A N 1
ATOM 4574 C CA . TYR A 1 585 ? -18.390 3.544 -17.607 1.00 92.06 585 TYR A CA 1
ATOM 4575 C C . TYR A 1 585 ? -19.337 4.740 -17.544 1.00 92.06 585 TYR A C 1
ATOM 4577 O O . TYR A 1 585 ? -19.694 5.318 -18.576 1.00 92.06 585 TYR A O 1
ATOM 4585 N N . GLN A 1 586 ? -19.729 5.120 -16.332 1.00 91.56 586 GLN A N 1
ATOM 4586 C CA . GLN A 1 586 ? -20.606 6.256 -16.065 1.00 91.56 586 GLN A CA 1
ATOM 4587 C C . GLN A 1 586 ? -19.776 7.414 -15.521 1.00 91.56 586 GLN A C 1
ATOM 4589 O O . GLN A 1 586 ? -19.261 7.350 -14.408 1.00 91.56 586 GLN A O 1
ATOM 4594 N N . ARG A 1 587 ? -19.626 8.491 -16.300 1.00 88.62 587 ARG A N 1
ATOM 4595 C CA . ARG A 1 587 ? -18.937 9.703 -15.832 1.00 88.62 587 ARG A CA 1
ATOM 4596 C C . ARG A 1 587 ? -19.747 10.370 -14.725 1.00 88.62 587 ARG A C 1
ATOM 4598 O O . ARG A 1 587 ? -20.973 10.392 -14.778 1.00 88.62 587 ARG A O 1
ATOM 4605 N N . ALA A 1 588 ? -19.057 11.053 -13.815 1.00 84.69 588 ALA A N 1
ATOM 4606 C CA . ALA A 1 588 ? -19.698 11.904 -12.809 1.00 84.69 588 ALA A CA 1
ATOM 4607 C C . ALA A 1 588 ? -20.599 13.003 -13.422 1.00 84.69 588 ALA A C 1
ATOM 4609 O O . ALA A 1 588 ? -21.533 13.466 -12.778 1.00 84.69 588 ALA A O 1
ATOM 4610 N N . SER A 1 589 ? -20.358 13.394 -14.681 1.00 84.69 589 SER A N 1
ATOM 4611 C CA . SER A 1 589 ? -21.203 14.323 -15.448 1.00 84.69 589 SER A CA 1
ATOM 4612 C C . SER A 1 589 ? -22.513 13.713 -15.976 1.00 84.69 589 SER A C 1
ATOM 4614 O O . SER A 1 589 ? -23.282 14.411 -16.632 1.00 84.69 589 SER A O 1
ATOM 4616 N N . GLY A 1 590 ? -22.753 12.417 -15.755 1.00 85.81 590 GLY A N 1
ATOM 4617 C CA . GLY A 1 590 ? -23.942 11.690 -16.207 1.00 85.81 590 GLY A CA 1
ATOM 4618 C C . GLY A 1 590 ? -23.834 11.062 -17.600 1.00 85.81 590 GLY A C 1
ATOM 4619 O O . GLY A 1 590 ? -24.728 10.322 -17.999 1.00 85.81 590 GLY A O 1
ATOM 4620 N N . SER A 1 591 ? -22.757 11.308 -18.357 1.00 87.88 591 SER A N 1
ATOM 4621 C CA . SER A 1 591 ? -22.555 10.632 -19.646 1.00 87.88 591 SER A CA 1
ATOM 4622 C C . SER A 1 591 ? -22.109 9.184 -19.445 1.00 87.88 591 SER A C 1
ATOM 4624 O O . SER A 1 591 ? -21.160 8.930 -18.699 1.00 87.88 591 SER A O 1
ATOM 4626 N N . GLU A 1 592 ? -22.713 8.262 -20.184 1.00 91.75 592 GLU A N 1
ATOM 4627 C CA . GLU A 1 592 ? -22.410 6.835 -20.125 1.00 91.75 592 GLU A CA 1
ATOM 4628 C C . GLU A 1 592 ? -21.723 6.360 -21.410 1.00 91.75 592 GLU A C 1
ATOM 4630 O O . GLU A 1 592 ? -22.059 6.792 -22.516 1.00 91.75 592 GLU A O 1
ATOM 4635 N N . ARG A 1 593 ? -20.757 5.452 -21.269 1.00 91.12 593 ARG A N 1
ATOM 4636 C CA . ARG A 1 593 ? -20.175 4.690 -22.377 1.00 91.12 593 ARG A CA 1
ATOM 4637 C C . ARG A 1 593 ? -20.272 3.202 -22.066 1.00 91.12 593 ARG A C 1
ATOM 4639 O O . ARG A 1 593 ? -20.047 2.804 -20.926 1.00 91.12 593 ARG A O 1
ATOM 4646 N N . ARG A 1 594 ? -20.594 2.398 -23.079 1.00 94.94 594 ARG A N 1
ATOM 4647 C CA . ARG A 1 594 ? -20.708 0.940 -22.970 1.00 94.94 594 ARG A CA 1
ATOM 4648 C C . ARG A 1 594 ? -19.834 0.249 -24.004 1.00 94.94 594 ARG A C 1
ATOM 4650 O O . ARG A 1 594 ? -19.735 0.721 -25.137 1.00 94.94 594 ARG A O 1
ATOM 4657 N N . TRP A 1 595 ? -19.254 -0.880 -23.621 1.00 96.19 595 TRP A N 1
ATOM 4658 C CA . TRP A 1 595 ? -18.499 -1.767 -24.496 1.00 96.19 595 TRP A CA 1
ATOM 4659 C C . TRP A 1 595 ? -18.910 -3.212 -24.235 1.00 96.19 595 TRP A C 1
ATOM 4661 O O . TRP A 1 595 ? -18.943 -3.632 -23.085 1.00 96.19 595 TRP A O 1
ATOM 4671 N N . SER A 1 596 ? -19.129 -3.978 -25.300 1.00 96.69 596 SER A N 1
ATOM 4672 C CA . SER A 1 596 ? -19.201 -5.437 -25.228 1.00 96.69 596 SER A CA 1
ATOM 4673 C C . SER A 1 596 ? -17.832 -5.984 -25.616 1.00 96.69 596 SER A C 1
ATOM 4675 O O . SER A 1 596 ? -17.434 -5.892 -26.781 1.00 96.69 596 SER A O 1
ATOM 4677 N N . LEU A 1 597 ? -17.058 -6.457 -24.638 1.00 96.88 597 LEU A N 1
ATOM 4678 C CA . LEU A 1 597 ? -15.685 -6.915 -24.854 1.00 96.88 597 LEU A CA 1
ATOM 4679 C C . LEU A 1 597 ? -15.641 -8.443 -24.832 1.00 96.88 597 LEU A C 1
ATOM 4681 O O . LEU A 1 597 ? -15.825 -9.017 -23.757 1.00 96.88 597 LEU A O 1
ATOM 4685 N N . PRO A 1 598 ? -15.382 -9.127 -25.967 1.00 96.50 598 PRO A N 1
ATOM 4686 C CA . PRO A 1 598 ? -15.126 -10.564 -25.961 1.00 96.50 598 PRO A CA 1
ATOM 4687 C C . PRO A 1 598 ? -14.081 -10.931 -24.907 1.00 96.50 598 PRO A C 1
ATOM 4689 O O . PRO A 1 598 ? -13.160 -10.152 -24.665 1.00 96.50 598 PRO A O 1
ATOM 4692 N N . HIS A 1 599 ? -14.194 -12.104 -24.287 1.00 90.75 599 HIS A N 1
ATOM 4693 C CA . HIS A 1 599 ? -13.253 -12.509 -23.235 1.00 90.75 599 HIS A CA 1
ATOM 4694 C C . HIS A 1 599 ? -11.797 -12.425 -23.727 1.00 90.75 599 HIS A C 1
ATOM 4696 O O . HIS A 1 599 ? -11.428 -13.055 -24.718 1.00 90.75 599 HIS A O 1
ATOM 4702 N N . GLY A 1 600 ? -10.979 -11.611 -23.052 1.00 87.44 600 GLY A N 1
ATOM 4703 C CA . GLY A 1 600 ? -9.589 -11.337 -23.435 1.00 87.44 600 GLY A CA 1
ATOM 4704 C C . GLY A 1 600 ? -9.376 -10.161 -24.397 1.00 87.44 600 GLY A C 1
ATOM 4705 O O . GLY A 1 600 ? -8.227 -9.770 -24.601 1.00 87.44 600 GLY A O 1
ATOM 4706 N N . ALA A 1 601 ? -10.429 -9.571 -24.967 1.00 93.94 601 ALA A N 1
ATOM 4707 C CA . ALA A 1 601 ? -10.348 -8.364 -25.789 1.00 93.94 601 ALA A CA 1
ATOM 4708 C C . ALA A 1 601 ? -10.179 -7.099 -24.932 1.00 93.94 601 ALA A C 1
ATOM 4710 O O . ALA A 1 601 ? -10.438 -7.105 -23.728 1.00 93.94 601 ALA A O 1
ATOM 4711 N N . SER A 1 602 ? -9.760 -5.999 -25.560 1.00 93.62 602 SER A N 1
ATOM 4712 C CA . SER A 1 602 ? -9.664 -4.700 -24.899 1.00 93.62 602 SER A CA 1
ATOM 4713 C C . SER A 1 602 ? -10.294 -3.573 -25.707 1.00 93.62 602 SER A C 1
ATOM 4715 O O . SER A 1 602 ? -10.432 -3.653 -26.928 1.00 93.62 602 SER A O 1
ATOM 4717 N N . ALA A 1 603 ? -10.670 -2.507 -25.007 1.00 92.00 603 ALA A N 1
ATOM 4718 C CA . ALA A 1 603 ? -11.017 -1.219 -25.587 1.00 92.00 603 ALA A CA 1
ATOM 4719 C C . ALA A 1 603 ? -10.010 -0.160 -25.142 1.00 92.00 603 ALA A C 1
ATOM 4721 O O . ALA A 1 603 ? -9.532 -0.169 -24.010 1.00 92.00 603 ALA A O 1
ATOM 4722 N N . SER A 1 604 ? -9.716 0.791 -26.025 1.00 88.88 604 SER A N 1
ATOM 4723 C CA . SER A 1 604 ? -8.903 1.954 -25.684 1.00 88.88 604 SER A CA 1
ATOM 4724 C C . SER A 1 604 ? -9.782 3.188 -25.542 1.00 88.88 604 SER A C 1
ATOM 4726 O O . SER A 1 604 ? -10.573 3.508 -26.428 1.00 88.88 604 SER A O 1
ATOM 4728 N N . ILE A 1 605 ? -9.615 3.892 -24.429 1.00 83.94 605 ILE A N 1
ATOM 4729 C CA . ILE A 1 605 ? -10.222 5.190 -24.175 1.00 83.94 605 ILE A CA 1
ATOM 4730 C C . ILE A 1 605 ? -9.108 6.236 -24.242 1.00 83.94 605 ILE A C 1
ATOM 4732 O O . ILE A 1 605 ? -8.175 6.166 -23.437 1.00 83.94 605 ILE A O 1
ATOM 4736 N N . PRO A 1 606 ? -9.157 7.198 -25.177 1.00 77.56 606 PRO A N 1
ATOM 4737 C CA . PRO A 1 606 ? -8.198 8.291 -25.186 1.00 77.56 606 PRO A CA 1
ATOM 4738 C C . PRO A 1 606 ? -8.365 9.132 -23.919 1.00 77.56 606 PRO A C 1
ATOM 4740 O O . PRO A 1 606 ? -9.484 9.378 -23.466 1.00 77.56 606 PRO A O 1
ATOM 4743 N N . VAL A 1 607 ? -7.244 9.569 -23.354 1.00 69.06 607 VAL A N 1
ATOM 4744 C CA . VAL A 1 607 ? -7.247 10.566 -22.284 1.00 69.06 607 VAL A CA 1
ATOM 4745 C C . VAL A 1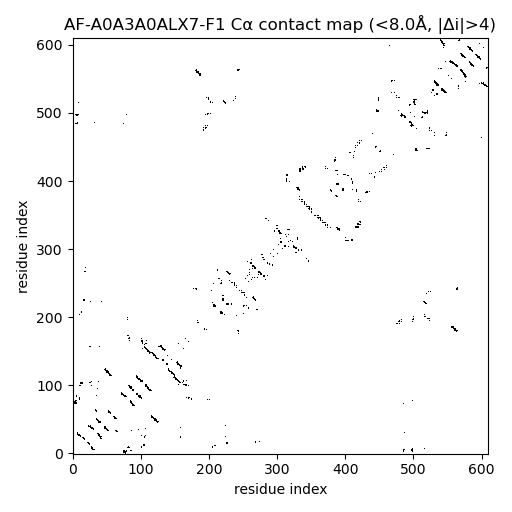 607 ? -7.449 11.924 -22.942 1.00 69.06 607 VAL A C 1
ATOM 4747 O O . VAL A 1 607 ? -6.628 12.344 -23.756 1.00 69.06 607 VAL A O 1
ATOM 4750 N N . GLU A 1 608 ? -8.558 12.586 -22.628 1.00 61.12 608 GLU A N 1
ATOM 4751 C CA . GLU A 1 608 ? -8.763 13.982 -23.015 1.00 61.12 608 GLU A CA 1
ATOM 4752 C C . GLU A 1 608 ? -7.742 14.834 -22.236 1.00 61.12 608 GLU A C 1
ATOM 4754 O O . GLU A 1 608 ? -7.597 14.623 -21.028 1.00 61.12 608 GLU A O 1
ATOM 4759 N N . PRO A 1 609 ? -6.987 15.740 -22.889 1.00 53.81 609 PRO A N 1
ATOM 4760 C CA . PRO A 1 609 ? -6.139 16.684 -22.170 1.00 53.81 609 PRO A CA 1
ATOM 4761 C C . PRO A 1 609 ? -6.998 17.457 -21.164 1.00 53.81 609 PRO A C 1
ATOM 4763 O O . PRO A 1 609 ? -8.084 17.915 -21.528 1.00 53.81 609 PRO A O 1
ATOM 4766 N N . ALA A 1 610 ? -6.532 17.532 -19.916 1.00 45.94 610 ALA A N 1
ATOM 4767 C CA . ALA A 1 610 ? -7.194 18.282 -18.851 1.00 45.94 610 ALA A CA 1
ATOM 4768 C C . ALA A 1 610 ? -7.133 19.794 -19.096 1.00 45.94 610 ALA A C 1
ATOM 4770 O O . ALA A 1 610 ? -6.105 20.255 -19.649 1.00 45.94 610 ALA A O 1
#

Mean predicted aligned error: 5.86 Å

Nearest PDB structures (foldseek):
  5ca3-assembly1_A  TM=5.740E-01  e=4.271E-12  Escherichia coli K-12
  5mqs-assembly1_A  TM=4.910E-01  e=2.419E-10  Bacteroides thetaiotaomicron
  6xux-assembly1_A  TM=5.067E-01  e=3.075E-05  Escherichia coli K-12
  7q1u-assembly1_B  TM=4.673E-01  e=2.375E-04  Escherichia coli K-12
  2zuw-assembly2_C  TM=3.427E-01  e=1.411E-01  Bifidobacterium longum

Sequence (610 aa):
MTTYTPHGLLWTPGHHARSWNEPVGGVGATDPRRIGAGFRLLAPRRFVALFAELALPNGAVLADRRAFNAAGRTWASVHTSRRILIEWEGHGARLTLLVHSAGPQTLGFELHVAGATARWRLDGPLPADAVALVDGARLGLGEHSQEVRASSIAWFALDGVPPVWTADDMAREDERFWSNAPRLSGDWPEEWARGWEYDLETTRLMVQPPGGIYRGPWPSWMAEWPRTVAAEGSLDMARLAIADPHTATAALETLWTQAPAPNLPCVFRDGQPNMVARMLPALEAYLEWWQRERVVDGYLSYACTWESGEDDNPRLDPLGTGGGAILGQNRPPELPATLASSARLVALMWRQVGGAPERERRWQETWHSYRDLLNREYWDPTHQRYRDLDPRTGGFLEPSGAAYWQTDSIRVSPLSLTPALTLLDQGYHAGLARQLAECDAPPWNWWPSWSGTVLAAASALGQHAFAAGFAQRLVARVWAEIDAPDASTEVTGRPLPGVSREYWPGPGHERRFHDGYGWGAETATFFLRHIAGVQPNLGRIELRPMLPASLNIVGRRYGIGPLTVAGMRGELVLEPGERATEVTYQRASGSERRWSLPHGASASIPVEPA

Foldseek 3Di:
DAWFFQWDWAFQQLWAAQDQQGTDAFTWIADQWFAWIAGQDVNVGKTKIKGKWWQAPVRDIRGTVVSQVVFWDWTWPDFFNAKTWIWGDGPQKIKIWIWGDQHNQKIKIKIFIDNTKMKMAIEIDADPLKFKDKQNDTADHRGIDDIHHGIIIMMIGNNVDDGPDDPVNSVVVVCVQVVQAKFKDFPPDSLLRLLLRLLLRLLVSQWHQDDQLFPGIAGAQFSGHGKAQLVLLLVSLVLNCFRCVPSSVRHNCRVQVRQVFNAQSIATSNNNGPDDQDHDHDLVVNVVSVVPRQDDPNAGADQFCVSVVQAQQCLQVVPSPHGHGSRPQKRALLSLLVSLLSLQVQLLVCVVVDDCNVSSVVSPVSNVVSLVVQVPQQADPVLRFGAMAGPVVRHGDDFPVDDRQNHGCRVAPLSSLSSLLSCLDPAAGVNSVVNLVVCLDPPQLFALVSLVSSLSSCVSRLVLLSLLVSLCVSSVQLSCVLRDNRQPQPPPRDDTRSFFWRTHDDPPDDPPTDTSGNSSSCSSVSCVCRAQNFDADSQKTKRAHQHPPVGLDAPTKMKIDQTQGLNFGFMWIWGHDPFFIWIWTAGPVGDIDIDTAGHSGIDMDGRDDD

Radius of gyration: 25.42 Å; Cα contacts (8 Å, |Δi|>4): 1408; chains: 1; bounding box: 62×46×68 Å